Protein 3KRS (pdb70)

InterPro domains:
  IPR000652 Triosephosphate isomerase [PF00121] (6-248)
  IPR000652 Triosephosphate isomerase [PS51440] (4-248)
  IPR000652 Triosephosphate isomerase [PTHR21139] (2-248)
  IPR000652 Triosephosphate isomerase [TIGR00419] (6-240)
  IPR000652 Triosephosphate isomerase [cd00311] (6-247)
  IPR013785 Aldolase-type TIM barrel [G3DSA:3.20.20.70] (2-250)
  IPR020861 Triosephosphate isomerase, active site [PS00171] (165-175)
  IPR022896 Triosephosphate isomerase, bacterial/eukaryotic [MF_00147_B] (3-248)
  IPR035990 Triosephosphate isomerase superfamily [SSF51351] (2-247)

Organism: Cryptosporidium parvum (strain Iowa II) (NCBI:txid353152)

B-factor: mean 14.84, std 7.87, range [3.85, 50.31]

Solvent-accessible surface area: 19808 Å² total; per-residue (Å²): 167,62,107,66,0,0,0,0,2,1,36,0,36,11,51,83,74,59,1,110,88,8,0,68,36,2,32,139,24,151,77,28,92,6,29,3,0,0,0,1,2,24,2,0,0,14,30,0,60,129,39,8,32,150,111,56,69,55,18,14,97,10,0,6,6,25,1,2,46,48,18,50,20,47,39,0,28,19,17,0,0,87,1,0,99,46,7,106,2,54,0,0,0,1,1,8,16,19,18,43,79,124,56,62,12,65,14,100,58,0,10,67,9,0,80,50,0,36,145,37,47,1,30,0,0,0,0,2,4,0,35,46,75,58,52,125,92,63,96,22,69,84,13,0,51,107,14,0,59,48,0,5,111,113,10,105,88,16,96,48,2,0,0,0,1,5,1,55,5,17,83,88,57,78,56,122,21,71,33,50,61,2,41,115,5,0,24,35,0,24,108,30,0,45,177,63,51,60,91,130,39,5,56,96,4,24,0,0,7,10,6,75,7,49,49,143,44,0,70,110,4,6,153,23,79,23,0,1,0,0,8,0,19,55,8,0,54,91,70,58,0,32,108,0,3,105,9,4,115,168,62,107,66,0,0,0,0,2,1,37,0,36,10,50,83,141,57,1,32,91,9,0,82,34,2,66,130,23,149,80,28,92,8,28,2,1,0,0,0,3,26,1,1,0,23,25,0,62,122,42,8,34,155,99,57,66,58,18,12,98,10,0,5,7,25,1,2,46,48,18,50,20,47,39,0,28,20,17,0,0,90,1,0,101,46,6,107,2,50,0,0,0,1,1,8,16,18,19,42,78,126,57,62,11,66,16,100,59,0,12,66,10,0,79,48,0,35,143,37,38,0,30,0,0,0,0,2,4,0,36,46,75,58,53,128,94,65,102,22,68,83,11,0,50,103,13,0,60,49,0,5,114,114,10,104,88,16,96,47,3,0,0,0,1,5,1,54,5,16,81,88,59,77,58,118,20,70,33,49,61,1,42,116,5,0,24,38,0,23,110,31,0,45,179,61,52,57,91,129,37,5,54,95,5,24,0,0,7,10,5,77,7,53,52,141,45,1,81,111,5,10,170,24,80,22,0,1,0,0,8,0,18,49,10,0,57,112,70,58,0,33,133,0,2,59,12,3,117

Secondary structure (DSSP, 8-state):
-PPPEEEEE--B---HHHHHHHHHHHTT----SSEEEEE--GGGHHHHHHHH-SSS-S-EEE-BS---SS-SBS-TT---HHHHHHTT--EEEES-HHHHHHS---HHHHHHHHHHHHHTT-EEEEEE---HHHHHTT-HHHHHHHHHHHHTTT----TTEEEEE--GGGSSSS----HHHHHHHHHHHHHHHHHHS-HHHHHH--EEE-S---TTTHHHHHHSTT--EEEESGGGGSTTHHHHHHHT-/-PPPEEEEE--B---HHHHHHHHHHHTT----SSEEEEE--TTTHHHHHHHHTTSS-S-EEE-BS---SS-SBS-TT---HHHHHHTT--EEEES-HHHHHHS---HHHHHHHHHHHHHTT-EEEEEE---HHHHHTT-HHHHHHHHHHHHTTT----TTEEEEE--GGGSSSS----HHHHHHHHHHHHHHHHHHS-HHHHHH--EEE-S---TTTHHHHHHSTT--EEEESGGGGSTTHHHHHHHT-

Foldseek 3Di:
DEAFEAEEEADPDDDLVLLLVQLVLVQPQADFSHAYEYEDEPVCQLSNCVSNPPSGNPRYAYAHAFADLDADDDDPPGHHLVNCVVVVHAEYEADPPCCVPPVVCDLQNLLSRVVRSVVSRHQYAYEFEDALVCVVVPNGLVRLLVSCCSNCPVPQDCLSYAYEYEHNNDPPPPHHDDLVNQLVSLVSNLVSVCVVHNNVRSVHHAYAYEYADALVCLLVNCPRPRHRYYHHYPNSSDSRSSSNSVSND/DEAFEAEEEADADDDLVLLLVQLVLVLPQQDFSHAYEYAYEPVCLLSNDVSNPDDGNPRYAYEHAFADLDADDDDPPGHHLVNCVVVVHAEYEADPVCCVVPVVCDLQNLLSRVVRSVVSRHQYAYEAEDALVCVVVPNGLVRLLVSCCSNCPVPQDCPSYAYEYEHNNDPPPPHHDDLVNQLVSLVSNLVSVCVVHNNVRSVHHAYAYEYADALVCLLVNCPRPRHRYYHHYPNSSDSRSSSNSVSND

Structure (mmCIF, N/CA/C/O backbone):
data_3KRS
#
_entry.id   3KRS
#
_cell.length_a   53.560
_cell.length_b   71.930
_cell.length_c   75.830
_cell.angle_alpha   90.00
_cell.angle_beta   106.47
_cell.angle_gamma   90.00
#
_symmetry.space_group_name_H-M   'P 1 21 1'
#
loop_
_entity.id
_entity.type
_entity.pdbx_description
1 polymer 'Triosephosphate isomerase'
2 non-polymer 'SODIUM ION'
3 non-polymer 'UNKNOWN ATOM OR ION'
4 water water
#
loop_
_atom_site.group_PDB
_atom_site.id
_atom_site.type_symbol
_atom_site.label_atom_id
_atom_site.label_alt_id
_atom_site.label_comp_id
_atom_site.label_asym_id
_atom_site.label_entity_id
_atom_site.label_seq_id
_atom_site.pdbx_PDB_ins_code
_atom_site.Cartn_x
_atom_site.Cartn_y
_atom_site.Cartn_z
_atom_site.occupancy
_atom_site.B_iso_or_equiv
_atom_site.auth_seq_id
_atom_site.auth_comp_id
_atom_site.auth_asym_id
_atom_site.auth_atom_id
_atom_site.pdbx_PDB_model_num
ATOM 1 N N . SER A 1 23 ? 38.477 13.349 19.839 1.00 23.12 2 SER A N 1
ATOM 2 C CA . SER A 1 23 ? 39.073 14.653 20.290 1.00 22.06 2 SER A CA 1
ATOM 3 C C . SER A 1 23 ? 38.483 15.009 21.641 1.00 20.05 2 SER A C 1
ATOM 4 O O . SER A 1 23 ? 37.355 14.606 21.958 1.00 21.13 2 SER A O 1
ATOM 7 N N . ARG A 1 24 ? 39.226 15.776 22.436 1.00 16.59 3 ARG A N 1
ATOM 8 C CA . ARG A 1 24 ? 38.797 16.068 23.808 1.00 13.59 3 ARG A CA 1
ATOM 9 C C . ARG A 1 24 ? 37.580 16.996 23.801 1.00 13.27 3 ARG A C 1
ATOM 10 O O . ARG A 1 24 ? 37.493 17.940 23.002 1.00 13.90 3 ARG A O 1
ATOM 18 N N . LYS A 1 25 ? 36.628 16.719 24.679 1.00 11.27 4 LYS A N 1
ATOM 19 C CA . LYS A 1 25 ? 35.501 17.621 24.837 1.00 10.94 4 LYS A CA 1
ATOM 20 C C . LYS A 1 25 ? 36.006 18.817 25.606 1.00 9.40 4 LYS A C 1
ATOM 21 O O . LYS A 1 25 ? 36.584 18.687 26.680 1.00 9.67 4 LYS A O 1
ATOM 27 N N . TYR A 1 26 ? 35.747 20.001 25.101 1.00 8.83 5 TYR A N 1
ATOM 28 C CA . TYR A 1 26 ? 36.130 21.199 25.827 1.00 9.16 5 TYR A CA 1
ATOM 29 C C . TYR A 1 26 ? 35.335 21.424 27.134 1.00 9.11 5 TYR A C 1
ATOM 30 O O . TYR A 1 26 ? 34.220 20.893 27.327 1.00 8.58 5 TYR A O 1
ATOM 39 N N . PHE A 1 27 ? 35.916 22.216 28.028 1.00 7.52 6 PHE A N 1
ATOM 40 C CA . PHE A 1 27 ? 35.368 22.438 29.364 1.00 8.17 6 PHE A CA 1
ATOM 41 C C . PHE A 1 27 ? 35.459 23.936 29.660 1.00 8.22 6 PHE A C 1
ATOM 42 O O . PHE A 1 27 ? 36.544 24.487 29.630 1.00 8.67 6 PHE A O 1
ATOM 50 N N . VAL A 1 28 ? 34.323 24.577 29.919 1.00 8.00 7 VAL A N 1
ATOM 51 C CA . VAL A 1 28 ? 34.289 25.992 30.250 1.00 7.68 7 VAL A CA 1
ATOM 52 C C . VAL A 1 28 ? 33.658 26.125 31.639 1.00 8.26 7 VAL A C 1
ATOM 53 O O . VAL A 1 28 ? 32.487 25.779 31.837 1.00 9.52 7 VAL A O 1
ATOM 57 N N . GLY A 1 29 ? 34.480 26.566 32.596 1.00 8.68 8 GLY A N 1
ATOM 58 C CA . GLY A 1 29 ? 34.059 26.796 33.979 1.00 8.36 8 GLY A CA 1
ATOM 59 C C . GLY A 1 29 ? 34.063 28.274 34.337 1.00 8.82 8 GLY A C 1
ATOM 60 O O . GLY A 1 29 ? 34.908 29.048 33.873 1.00 9.31 8 GLY A O 1
ATOM 61 N N . GLY A 1 30 ? 33.090 28.672 35.155 1.00 9.48 9 GLY A N 1
ATOM 62 C CA . GLY A 1 30 ? 32.951 30.038 35.634 1.00 9.01 9 GLY A CA 1
ATOM 63 C C . GLY A 1 30 ? 33.036 30.062 37.144 1.00 8.95 9 GLY A C 1
ATOM 64 O O . GLY A 1 30 ? 32.086 29.695 37.816 1.00 9.47 9 GLY A O 1
ATOM 65 N N . ASN A 1 31 ? 34.209 30.406 37.667 1.00 8.13 10 ASN A N 1
ATOM 66 C CA . ASN A 1 31 ? 34.422 30.535 39.118 1.00 7.90 10 ASN A CA 1
ATOM 67 C C . ASN A 1 31 ? 33.945 31.890 39.631 1.00 7.99 10 ASN A C 1
ATOM 68 O O . ASN A 1 31 ? 34.579 32.925 39.366 1.00 8.84 10 ASN A O 1
ATOM 73 N N . PHE A 1 32 ? 32.821 31.900 40.356 1.00 7.16 11 PHE A N 1
ATOM 74 C CA . PHE A 1 32 ? 32.274 33.132 40.909 1.00 7.73 11 PHE A CA 1
ATOM 75 C C . PHE A 1 32 ? 33.115 33.699 42.033 1.00 8.22 11 PHE A C 1
ATOM 76 O O . PHE A 1 32 ? 32.952 34.862 42.393 1.00 8.62 11 PHE A O 1
ATOM 84 N N . LYS A 1 33 ? 33.994 32.884 42.606 1.00 7.81 12 LYS A N 1
ATOM 85 C CA . LYS A 1 33 ? 34.775 33.230 43.809 1.00 8.47 12 LYS A CA 1
ATOM 86 C C . LYS A 1 33 ? 33.845 33.706 44.926 1.00 8.27 12 LYS A C 1
ATOM 87 O O . LYS A 1 33 ? 32.695 33.234 45.027 1.00 9.15 12 LYS A O 1
ATOM 93 N N . CYS A 1 34 ? 34.301 34.647 45.758 1.00 7.68 13 CYS A N 1
ATOM 94 C CA . CYS A 1 34 ? 33.487 35.127 46.854 1.00 8.78 13 CYS A CA 1
ATOM 95 C C . CYS A 1 34 ? 32.712 36.366 46.405 1.00 8.75 13 CYS A C 1
ATOM 96 O O . CYS A 1 34 ? 33.007 37.497 46.788 1.00 8.17 13 CYS A O 1
ATOM 99 N N . ASN A 1 35 ? 31.716 36.127 45.557 1.00 9.14 14 ASN A N 1
ATOM 100 C CA . ASN A 1 35 ? 30.869 37.175 44.999 1.00 9.37 14 ASN A CA 1
ATOM 101 C C . ASN A 1 35 ? 29.473 36.646 44.788 1.00 9.41 14 ASN A C 1
ATOM 102 O O . ASN A 1 35 ? 29.288 35.422 44.564 1.00 9.63 14 ASN A O 1
ATOM 107 N N . GLY A 1 36 ? 28.515 37.562 44.831 1.00 8.72 15 GLY A N 1
ATOM 108 C CA . GLY A 1 36 ? 27.126 37.255 44.523 1.00 9.71 15 GLY A CA 1
ATOM 109 C C . GLY A 1 36 ? 26.195 37.677 45.633 1.00 9.53 15 GLY A C 1
ATOM 110 O O . GLY A 1 36 ? 26.528 37.595 46.809 1.00 10.54 15 GLY A O 1
ATOM 111 N N . THR A 1 37 ? 25.009 38.147 45.241 1.00 10.25 16 THR A N 1
ATOM 112 C CA . THR A 1 37 ? 23.865 38.301 46.122 1.00 10.26 16 THR A CA 1
ATOM 113 C C . THR A 1 37 ? 22.685 37.553 45.513 1.00 11.41 16 THR A C 1
ATOM 114 O O . THR A 1 37 ? 22.721 37.180 44.355 1.00 10.77 16 THR A O 1
ATOM 118 N N . LYS A 1 38 ? 21.621 37.380 46.283 1.00 11.83 17 LYS A N 1
ATOM 119 C CA . LYS A 1 38 ? 20.431 36.736 45.769 1.00 12.94 17 LYS A CA 1
ATOM 120 C C . LYS A 1 38 ? 19.928 37.452 44.515 1.00 13.78 17 LYS A C 1
ATOM 121 O O . LYS A 1 38 ? 19.628 36.790 43.498 1.00 14.72 17 LYS A O 1
ATOM 127 N N . GLU A 1 39 ? 19.880 38.782 44.581 1.00 13.25 18 GLU A N 1
ATOM 128 C CA . GLU A 1 39 ? 19.402 39.597 43.465 1.00 14.28 18 GLU A CA 1
ATOM 129 C C . GLU A 1 39 ? 20.319 39.523 42.246 1.00 14.08 18 GLU A C 1
ATOM 130 O O . GLU A 1 39 ? 19.839 39.371 41.107 1.00 14.91 18 GLU A O 1
ATOM 132 N N . SER A 1 40 ? 21.630 39.661 42.448 1.00 14.02 19 SER A N 1
ATOM 133 C CA . SER A 1 40 ? 22.536 39.653 41.298 1.00 13.04 19 SER A CA 1
ATOM 134 C C . SER A 1 40 ? 22.589 38.279 40.644 1.00 12.87 19 SER A C 1
ATOM 135 O O . SER A 1 40 ? 22.624 38.168 39.409 1.00 13.07 19 SER A O 1
ATOM 138 N N . LEU A 1 41 ? 22.578 37.234 41.455 1.00 11.69 20 LEU A N 1
ATOM 139 C CA . LEU A 1 41 ? 22.592 35.882 40.888 1.00 11.58 20 LEU A CA 1
ATOM 140 C C . LEU A 1 41 ? 21.271 35.550 40.181 1.00 11.73 20 LEU A C 1
ATOM 141 O O . LEU A 1 41 ? 21.267 34.890 39.139 1.00 12.07 20 LEU A O 1
ATOM 146 N N . LYS A 1 42 ? 20.148 36.032 40.696 1.00 12.76 21 LYS A N 1
ATOM 147 C CA . LYS A 1 42 ? 18.890 35.817 39.981 1.00 13.17 21 LYS A CA 1
ATOM 148 C C . LYS A 1 42 ? 18.955 36.381 38.554 1.00 12.88 21 LYS A C 1
ATOM 149 O O . LYS A 1 42 ? 18.578 35.702 37.587 1.00 12.83 21 LYS A O 1
ATOM 155 N N . THR A 1 43 ? 19.454 37.611 38.425 1.00 12.52 22 THR A N 1
ATOM 156 C CA . THR A 1 43 ? 19.577 38.263 37.138 1.00 13.76 22 THR A CA 1
ATOM 157 C C . THR A 1 43 ? 20.557 37.524 36.232 1.00 12.57 22 THR A C 1
ATOM 158 O O . THR A 1 43 ? 20.286 37.295 35.050 1.00 13.01 22 THR A O 1
ATOM 162 N N . LEU A 1 44 ? 21.691 37.124 36.794 1.00 11.77 23 LEU A N 1
ATOM 163 C CA . LEU A 1 44 ? 22.698 36.464 36.013 1.00 11.18 23 LEU A CA 1
ATOM 164 C C . LEU A 1 44 ? 22.215 35.107 35.491 1.00 11.29 23 LEU A C 1
ATOM 165 O O . LEU A 1 44 ? 22.398 34.803 34.316 1.00 11.12 23 LEU A O 1
ATOM 170 N N . ILE A 1 45 ? 21.585 34.311 36.352 1.00 11.50 24 ILE A N 1
ATOM 171 C CA . ILE A 1 45 ? 21.148 32.968 35.960 1.00 11.58 24 ILE A CA 1
ATOM 172 C C . ILE A 1 45 ? 20.031 33.057 34.929 1.00 12.70 24 ILE A C 1
ATOM 173 O O . ILE A 1 45 ? 19.994 32.252 34.011 1.00 13.16 24 ILE A O 1
ATOM 178 N N . ASP A 1 46 ? 19.175 34.070 35.054 1.00 12.85 25 ASP A N 1
ATOM 179 C CA . ASP A 1 46 ? 18.143 34.314 34.031 1.00 14.03 25 ASP A CA 1
ATOM 180 C C . ASP A 1 46 ? 18.791 34.498 32.643 1.00 14.03 25 ASP A C 1
ATOM 181 O O . ASP A 1 46 ? 18.264 33.990 31.650 1.00 14.92 25 ASP A O 1
ATOM 186 N N . SER A 1 47 ? 19.935 35.183 32.580 1.00 13.00 26 SER A N 1
ATOM 187 C CA A SER A 1 47 ? 20.675 35.322 31.330 0.50 13.02 26 SER A CA 1
ATOM 188 C CA B SER A 1 47 ? 20.679 35.324 31.320 0.50 13.62 26 SER A CA 1
ATOM 189 C C . SER A 1 47 ? 21.263 33.981 30.881 1.00 13.56 26 SER A C 1
ATOM 190 O O . SER A 1 47 ? 21.114 33.582 29.740 1.00 14.52 26 SER A O 1
ATOM 195 N N . PHE A 1 48 ? 21.911 33.269 31.791 1.00 12.76 27 PHE A N 1
ATOM 196 C CA . PHE A 1 48 ? 22.504 31.976 31.449 1.00 12.99 27 PHE A CA 1
ATOM 197 C C . PHE A 1 48 ? 21.494 30.938 30.913 1.00 15.10 27 PHE A C 1
ATOM 198 O O . PHE A 1 48 ? 21.836 30.111 30.071 1.00 15.09 27 PHE A O 1
ATOM 206 N N . LYS A 1 49 ? 20.242 31.019 31.374 1.00 16.74 28 LYS A N 1
ATOM 207 C CA . LYS A 1 49 ? 19.160 30.145 30.895 1.00 18.61 28 LYS A CA 1
ATOM 208 C C . LYS A 1 49 ? 18.807 30.395 29.436 1.00 19.58 28 LYS A C 1
ATOM 209 O O . LYS A 1 49 ? 18.118 29.586 28.815 1.00 20.85 28 LYS A O 1
ATOM 215 N N . GLN A 1 50 ? 19.256 31.521 28.887 1.00 20.32 29 GLN A N 1
ATOM 216 C CA . GLN A 1 50 ? 19.031 31.826 27.473 1.00 21.33 29 GLN A CA 1
ATOM 217 C C . GLN A 1 50 ? 20.030 31.107 26.562 1.00 20.43 29 GLN A C 1
ATOM 218 O O . GLN A 1 50 ? 19.833 31.063 25.334 1.00 21.43 29 GLN A O 1
ATOM 224 N N . VAL A 1 51 ? 21.102 30.551 27.130 1.00 19.07 30 VAL A N 1
ATOM 225 C CA . VAL A 1 51 ? 22.089 29.860 26.301 1.00 18.51 30 VAL A CA 1
ATOM 226 C C . VAL A 1 51 ? 21.494 28.537 25.838 1.00 18.39 30 VAL A C 1
ATOM 227 O O . VAL A 1 51 ? 21.180 27.677 26.647 1.00 17.98 30 VAL A O 1
ATOM 231 N N . GLU A 1 52 ? 21.341 28.389 24.520 1.00 19.28 31 GLU A N 1
ATOM 232 C CA . GLU A 1 52 ? 20.522 27.318 23.957 1.00 20.94 31 GLU A CA 1
ATOM 233 C C . GLU A 1 52 ? 21.225 25.969 23.852 1.00 19.84 31 GLU A C 1
ATOM 234 O O . GLU A 1 52 ? 20.580 24.928 24.017 1.00 20.01 31 GLU A O 1
ATOM 240 N N . SER A 1 53 ? 22.524 25.968 23.545 1.00 18.53 32 SER A N 1
ATOM 241 C CA . SER A 1 53 ? 23.251 24.708 23.418 1.00 18.53 32 SER A CA 1
ATOM 242 C C . SER A 1 53 ? 24.749 24.951 23.508 1.00 17.90 32 SER A C 1
ATOM 243 O O . SER A 1 53 ? 25.214 26.085 23.397 1.00 17.45 32 SER A O 1
ATOM 246 N N . SER A 1 54 ? 25.477 23.864 23.740 1.00 17.34 33 SER A N 1
ATOM 247 C CA . SER A 1 54 ? 26.922 23.876 23.818 1.00 16.36 33 SER A CA 1
ATOM 248 C C . SER A 1 54 ? 27.451 22.466 23.580 1.00 15.91 33 SER A C 1
ATOM 249 O O . SER A 1 54 ? 26.929 21.487 24.108 1.00 17.12 33 SER A O 1
ATOM 252 N N . ASN A 1 55 ? 28.475 22.396 22.744 1.00 15.64 34 ASN A N 1
ATOM 253 C CA . ASN A 1 55 ? 29.298 21.201 22.536 1.00 15.98 34 ASN A CA 1
ATOM 254 C C . ASN A 1 55 ? 30.339 20.981 23.645 1.00 15.22 34 ASN A C 1
ATOM 255 O O . ASN A 1 55 ? 31.037 19.976 23.652 1.00 16.51 34 ASN A O 1
ATOM 260 N N . SER A 1 56 ? 30.439 21.937 24.560 1.00 14.17 35 SER A N 1
ATOM 261 C CA A SER A 1 56 ? 31.407 21.910 25.655 0.50 13.24 35 SER A CA 1
ATOM 262 C CA B SER A 1 56 ? 31.419 21.906 25.633 0.50 13.50 35 SER A CA 1
ATOM 263 C C . SER A 1 56 ? 30.693 21.566 26.939 1.00 13.18 35 SER A C 1
ATOM 264 O O . SER A 1 56 ? 29.489 21.790 27.065 1.00 13.98 35 SER A O 1
ATOM 269 N N . GLU A 1 57 ? 31.431 21.045 27.906 1.00 12.02 36 GLU A N 1
ATOM 270 C CA . GLU A 1 57 ? 30.926 21.035 29.267 1.00 11.11 36 GLU A CA 1
ATOM 271 C C . GLU A 1 57 ? 30.921 22.476 29.776 1.00 11.53 36 GLU A C 1
ATOM 272 O O . GLU A 1 57 ? 31.852 23.246 29.477 1.00 12.67 36 GLU A O 1
ATOM 278 N N . VAL A 1 58 ? 29.899 22.834 30.538 1.00 9.97 37 VAL A N 1
ATOM 279 C CA . VAL A 1 58 ? 29.753 24.180 31.102 1.00 9.31 37 VAL A CA 1
ATOM 280 C C . VAL A 1 58 ? 29.401 24.051 32.583 1.00 9.54 37 VAL A C 1
ATOM 281 O O . VAL A 1 58 ? 28.409 23.423 32.934 1.00 9.18 37 VAL A O 1
ATOM 285 N N . TYR A 1 59 ? 30.277 24.586 33.434 1.00 8.65 38 TYR A N 1
ATOM 286 C CA . TYR A 1 59 ? 30.045 24.634 34.870 1.00 8.61 38 TYR A CA 1
ATOM 287 C C . TYR A 1 59 ? 30.159 26.072 35.379 1.00 9.11 38 TYR A C 1
ATOM 288 O O . TYR A 1 59 ? 30.977 26.843 34.893 1.00 9.83 38 TYR A O 1
ATOM 297 N N . VAL A 1 60 ? 29.308 26.416 36.333 1.00 9.47 39 VAL A N 1
ATOM 298 C CA . VAL A 1 60 ? 29.502 27.607 37.168 1.00 9.16 39 VAL A CA 1
ATOM 299 C C . VAL A 1 60 ? 29.719 27.132 38.589 1.00 7.96 39 VAL A C 1
ATOM 300 O O . VAL A 1 60 ? 29.161 26.096 39.004 1.00 9.84 39 VAL A O 1
ATOM 304 N N . PHE A 1 61 ? 30.557 27.855 39.343 1.00 7.94 40 PHE A N 1
ATOM 305 C CA . PHE A 1 61 ? 30.977 27.476 40.685 1.00 7.81 40 PHE A CA 1
ATOM 306 C C . PHE A 1 61 ? 30.598 28.611 41.622 1.00 8.53 40 PHE A C 1
ATOM 307 O O . PHE A 1 61 ? 31.380 29.533 41.839 1.00 7.95 40 PHE A O 1
ATOM 315 N N . PRO A 1 62 ? 29.367 28.586 42.131 1.00 7.93 41 PRO A N 1
ATOM 316 C CA . PRO A 1 62 ? 28.966 29.589 43.118 1.00 8.03 41 PRO A CA 1
ATOM 317 C C . PRO A 1 62 ? 29.590 29.304 44.471 1.00 7.88 41 PRO A C 1
ATOM 318 O O . PRO A 1 62 ? 30.139 28.215 44.676 1.00 7.86 41 PRO A O 1
ATOM 322 N N . THR A 1 63 ? 29.436 30.214 45.418 1.00 8.53 42 THR A N 1
ATOM 323 C CA . THR A 1 63 ? 29.835 29.918 46.787 1.00 8.12 42 THR A CA 1
ATOM 324 C C . THR A 1 63 ? 28.948 28.829 47.356 1.00 8.51 42 THR A C 1
ATOM 325 O O . THR A 1 63 ? 27.826 28.613 46.881 1.00 8.02 42 THR A O 1
ATOM 329 N N . SER A 1 64 ? 29.442 28.137 48.377 1.00 9.65 43 SER A N 1
ATOM 330 C CA . SER A 1 64 ? 28.632 27.105 49.022 1.00 10.46 43 SER A CA 1
ATOM 331 C C . SER A 1 64 ? 27.285 27.651 49.512 1.00 9.86 43 SER A C 1
ATOM 332 O O . SER A 1 64 ? 26.296 26.947 49.465 1.00 10.02 43 SER A O 1
ATOM 335 N N . LEU A 1 65 ? 27.269 28.898 49.987 1.00 8.84 44 LEU A N 1
ATOM 336 C CA . LEU A 1 65 ? 26.040 29.551 50.478 1.00 7.90 44 LEU A CA 1
ATOM 337 C C . LEU A 1 65 ? 24.976 29.690 49.366 1.00 8.03 44 LEU A C 1
ATOM 338 O O . LEU A 1 65 ? 23.755 29.746 49.648 1.00 7.73 44 LEU A O 1
ATOM 343 N N . HIS A 1 66 ? 25.442 29.761 48.121 1.00 8.08 45 HIS A N 1
ATOM 344 C CA . HIS A 1 66 ? 24.580 30.033 46.974 1.00 8.10 45 HIS A CA 1
ATOM 345 C C . HIS A 1 66 ? 24.245 28.861 46.070 1.00 8.53 45 HIS A C 1
ATOM 346 O O . HIS A 1 66 ? 23.408 29.027 45.147 1.00 9.80 45 HIS A O 1
ATOM 353 N N . ILE A 1 67 ? 24.823 27.693 46.330 1.00 9.31 46 ILE A N 1
ATOM 354 C CA . ILE A 1 67 ? 24.613 26.540 45.442 1.00 9.22 46 ILE A CA 1
ATOM 355 C C . ILE A 1 67 ? 23.140 26.158 45.307 1.00 10.10 46 ILE A C 1
ATOM 356 O O . ILE A 1 67 ? 22.643 26.058 44.198 1.00 10.08 46 ILE A O 1
ATOM 361 N N . SER A 1 68 ? 22.425 25.987 46.413 1.00 9.88 47 SER A N 1
ATOM 362 C CA A SER A 1 68 ? 21.012 25.589 46.309 0.50 10.23 47 SER A CA 1
ATOM 363 C CA B SER A 1 68 ? 20.995 25.626 46.371 0.50 10.88 47 SER A CA 1
ATOM 364 C C . SER A 1 68 ? 20.153 26.692 45.660 1.00 10.61 47 SER A C 1
ATOM 365 O O . SER A 1 68 ? 19.244 26.378 44.869 1.00 12.24 47 SER A O 1
ATOM 370 N N . LEU A 1 69 ? 20.453 27.967 45.945 1.00 10.96 48 LEU A N 1
ATOM 371 C CA . LEU A 1 69 ? 19.725 29.102 45.334 1.00 12.28 48 LEU A CA 1
ATOM 372 C C . LEU A 1 69 ? 19.922 29.122 43.826 1.00 11.17 48 LEU A C 1
ATOM 373 O O . LEU A 1 69 ? 18.980 29.304 43.056 1.00 12.56 48 LEU A O 1
ATOM 378 N N . VAL A 1 70 ? 21.157 28.897 43.403 1.00 10.56 49 VAL A N 1
ATOM 379 C CA . VAL A 1 70 ? 21.471 28.924 41.994 1.00 10.45 49 VAL A CA 1
ATOM 380 C C . VAL A 1 70 ? 20.769 27.769 41.280 1.00 10.74 49 VAL A C 1
ATOM 381 O O . VAL A 1 70 ? 20.226 27.975 40.196 1.00 11.17 49 VAL A O 1
ATOM 385 N N . LYS A 1 71 ? 20.720 26.589 41.894 1.00 11.07 50 LYS A N 1
ATOM 386 C CA . LYS A 1 71 ? 19.939 25.460 41.356 1.00 13.09 50 LYS A CA 1
ATOM 387 C C . LYS A 1 71 ? 18.452 25.818 41.238 1.00 13.22 50 LYS A C 1
ATOM 388 O O . LYS A 1 71 ? 17.805 25.513 40.235 1.00 13.31 50 LYS A O 1
ATOM 394 N N . GLU A 1 72 ? 17.915 26.489 42.245 1.00 13.69 51 GLU A N 1
ATOM 395 C CA . GLU A 1 72 ? 16.517 26.901 42.208 1.00 14.91 51 GLU A CA 1
ATOM 396 C C . GLU A 1 72 ? 16.276 27.906 41.083 1.00 14.42 51 GLU A C 1
ATOM 397 O O . GLU A 1 72 ? 15.274 27.815 40.378 1.00 15.26 51 GLU A O 1
ATOM 403 N N . PHE A 1 73 ? 17.203 28.852 40.903 1.00 13.45 52 PHE A N 1
ATOM 404 C CA . PHE A 1 73 ? 17.060 29.858 39.847 1.00 13.74 52 PHE A CA 1
ATOM 405 C C . PHE A 1 73 ? 17.046 29.202 38.453 1.00 14.48 52 PHE A C 1
ATOM 406 O O . PHE A 1 73 ? 16.244 29.571 37.575 1.00 14.45 52 PHE A O 1
ATOM 414 N N . PHE A 1 74 ? 17.929 28.237 38.233 1.00 13.68 53 PHE A N 1
ATOM 415 C CA . PHE A 1 74 ? 17.929 27.475 36.981 1.00 13.74 53 PHE A CA 1
ATOM 416 C C . PHE A 1 74 ? 16.609 26.727 36.826 1.00 14.84 53 PHE A C 1
ATOM 417 O O . PHE A 1 74 ? 16.008 26.719 35.744 1.00 14.73 53 PHE A O 1
ATOM 425 N N . GLY A 1 75 ? 16.159 26.110 37.911 1.00 15.54 54 GLY A N 1
ATOM 426 C CA . GLY A 1 75 ? 14.914 25.340 37.886 1.00 16.80 54 GLY A CA 1
ATOM 427 C C . GLY A 1 75 ? 14.996 24.225 36.867 1.00 18.15 54 GLY A C 1
ATOM 428 O O . GLY A 1 75 ? 16.064 23.613 36.679 1.00 17.40 54 GLY A O 1
ATOM 429 N N . ASN A 1 76 ? 13.862 23.949 36.212 1.00 20.23 55 ASN A N 1
ATOM 430 C CA . ASN A 1 76 ? 13.827 22.981 35.098 1.00 22.26 55 ASN A CA 1
ATOM 431 C C . ASN A 1 76 ? 13.570 23.586 33.733 1.00 22.52 55 ASN A C 1
ATOM 432 O O . ASN A 1 76 ? 13.630 22.881 32.723 1.00 23.25 55 ASN A O 1
ATOM 437 N N . ASP A 1 77 ? 13.348 24.901 33.678 1.00 23.66 56 ASP A N 1
ATOM 438 C CA . ASP A 1 77 ? 12.993 25.545 32.405 1.00 24.25 56 ASP A CA 1
ATOM 439 C C . ASP A 1 77 ? 14.241 26.079 31.716 1.00 24.20 56 ASP A C 1
ATOM 440 O O . ASP A 1 77 ? 14.343 27.278 31.392 1.00 24.61 56 ASP A O 1
ATOM 445 N N . HIS A 1 78 ? 15.183 25.163 31.487 1.00 23.64 57 HIS A N 1
ATOM 446 C CA . HIS A 1 78 ? 16.437 25.486 30.830 1.00 22.78 57 HIS A CA 1
ATOM 447 C C . HIS A 1 78 ? 16.987 24.320 29.991 1.00 22.27 57 HIS A C 1
ATOM 448 O O . HIS A 1 78 ? 16.609 23.165 30.196 1.00 21.74 57 HIS A O 1
ATOM 455 N N . PRO A 1 79 ? 17.895 24.631 29.045 1.00 21.47 58 PRO A N 1
ATOM 456 C CA . PRO A 1 79 ? 18.421 23.677 28.057 1.00 21.61 58 PRO A CA 1
ATOM 457 C C . PRO A 1 79 ? 19.349 22.564 28.548 1.00 20.98 58 PRO A C 1
ATOM 458 O O . PRO A 1 79 ? 19.704 21.679 27.760 1.00 21.28 58 PRO A O 1
ATOM 462 N N . GLY A 1 80 ? 19.771 22.597 29.808 1.00 19.47 59 GLY A N 1
ATOM 463 C CA . GLY A 1 80 ? 20.701 21.600 30.325 1.00 18.86 59 GLY A CA 1
ATOM 464 C C . GLY A 1 80 ? 22.135 21.823 29.856 1.00 17.57 59 GLY A C 1
ATOM 465 O O . GLY A 1 80 ? 22.932 20.876 29.787 1.00 19.45 59 GLY A O 1
ATOM 466 N N . VAL A 1 81 ? 22.464 23.068 29.535 1.00 14.78 60 VAL A N 1
ATOM 467 C CA . VAL A 1 81 ? 23.826 23.432 29.132 1.00 13.46 60 VAL A CA 1
ATOM 468 C C . VAL A 1 81 ? 24.709 23.589 30.383 1.00 11.56 60 VAL A C 1
ATOM 469 O O . VAL A 1 81 ? 25.828 23.089 30.432 1.00 10.44 60 VAL A O 1
ATOM 473 N N . PHE A 1 82 ? 24.181 24.273 31.385 1.00 11.20 61 PHE A N 1
ATOM 474 C CA . PHE A 1 82 ? 24.919 24.575 32.620 1.00 10.98 61 PHE A CA 1
ATOM 475 C C . PHE A 1 82 ? 24.777 23.498 33.702 1.00 10.46 61 PHE A C 1
ATOM 476 O O . PHE A 1 82 ? 23.666 23.013 33.966 1.00 10.96 61 PHE A O 1
ATOM 484 N N . LYS A 1 83 ? 25.907 23.132 34.325 1.00 9.65 62 LYS A N 1
ATOM 485 C CA . LYS A 1 83 ? 25.944 22.401 35.584 1.00 10.04 62 LYS A CA 1
ATOM 486 C C . LYS A 1 83 ? 26.625 23.267 36.687 1.00 9.37 62 LYS A C 1
ATOM 487 O O . LYS A 1 83 ? 27.284 24.304 36.410 1.00 8.26 62 LYS A O 1
ATOM 493 N N . ILE A 1 84 ? 26.424 22.829 37.939 1.00 9.79 63 ILE A N 1
ATOM 494 C CA A ILE A 1 84 ? 26.896 23.538 39.121 0.50 10.44 63 ILE A CA 1
ATOM 495 C CA B ILE A 1 84 ? 26.888 23.542 39.120 0.50 10.15 63 ILE A CA 1
ATOM 496 C C . ILE A 1 84 ? 28.013 22.756 39.782 1.00 10.11 63 ILE A C 1
ATOM 497 O O . ILE A 1 84 ? 27.911 21.531 39.989 1.00 11.32 63 ILE A O 1
ATOM 506 N N . GLY A 1 85 ? 29.075 23.468 40.143 1.00 9.40 64 GLY A N 1
ATOM 507 C CA . GLY A 1 85 ? 30.206 22.877 40.844 1.00 9.36 64 GLY A CA 1
ATOM 508 C C . GLY A 1 85 ? 30.518 23.645 42.107 1.00 9.39 64 GLY A C 1
ATOM 509 O O . GLY A 1 85 ? 30.053 24.767 42.287 1.00 9.93 64 GLY A O 1
ATOM 510 N N . SER A 1 86 ? 31.342 23.050 42.956 1.00 8.84 65 SER A N 1
ATOM 511 C CA A SER A 1 86 ? 31.796 23.649 44.197 0.50 8.31 65 SER A CA 1
ATOM 512 C CA B SER A 1 86 ? 31.770 23.730 44.184 0.50 9.09 65 SER A CA 1
ATOM 513 C C . SER A 1 86 ? 33.168 24.290 44.019 1.00 8.62 65 SER A C 1
ATOM 514 O O . SER A 1 86 ? 33.968 23.826 43.197 1.00 8.09 65 SER A O 1
ATOM 519 N N . GLN A 1 87 ? 33.456 25.317 44.803 1.00 8.42 66 GLN A N 1
ATOM 520 C CA . GLN A 1 87 ? 34.771 25.966 44.768 1.00 8.03 66 GLN A CA 1
ATOM 521 C C . GLN A 1 87 ? 35.827 25.271 45.608 1.00 8.62 66 GLN A C 1
ATOM 522 O O . GLN A 1 87 ? 37.006 25.621 45.530 1.00 8.85 66 GLN A O 1
ATOM 528 N N . ASN A 1 88 ? 35.409 24.302 46.422 1.00 8.09 67 ASN A N 1
ATOM 529 C CA . ASN A 1 88 ? 36.283 23.611 47.366 1.00 8.47 67 ASN A CA 1
ATOM 530 C C . ASN A 1 88 ? 35.516 22.416 47.931 1.00 8.41 67 ASN A C 1
ATOM 531 O O . ASN A 1 88 ? 34.278 22.390 47.934 1.00 9.17 67 ASN A O 1
ATOM 536 N N . ILE A 1 89 ? 36.257 21.442 48.409 1.00 8.28 68 ILE A N 1
ATOM 537 C CA . ILE A 1 89 ? 35.726 20.322 49.153 1.00 8.93 68 ILE A CA 1
ATOM 538 C C . ILE A 1 89 ? 36.588 20.073 50.363 1.00 9.30 68 ILE A C 1
ATOM 539 O O . ILE A 1 89 ? 37.800 20.361 50.370 1.00 9.69 68 ILE A O 1
ATOM 544 N N . SER A 1 90 ? 35.948 19.553 51.407 1.00 9.09 69 SER A N 1
ATOM 545 C CA A SER A 1 90 ? 36.670 19.142 52.594 0.50 8.53 69 SER A CA 1
ATOM 546 C CA B SER A 1 90 ? 36.680 19.158 52.593 0.50 10.07 69 SER A CA 1
ATOM 547 C C . SER A 1 90 ? 37.639 17.989 52.309 1.00 9.83 69 SER A C 1
ATOM 548 O O . SER A 1 90 ? 37.388 17.138 51.440 1.00 10.89 69 SER A O 1
ATOM 553 N N . CYS A 1 91 ? 38.717 17.953 53.081 1.00 10.47 70 CYS A N 1
ATOM 554 C CA . CYS A 1 91 ? 39.644 16.806 53.117 1.00 12.15 70 CYS A CA 1
ATOM 555 C C . CYS A 1 91 ? 39.005 15.536 53.699 1.00 12.41 70 CYS A C 1
ATOM 556 O O . CYS A 1 91 ? 39.475 14.409 53.462 1.00 13.26 70 CYS A O 1
ATOM 559 N N . THR A 1 92 ? 37.961 15.711 54.509 1.00 11.89 71 THR A N 1
ATOM 560 C CA . THR A 1 92 ? 37.367 14.617 55.252 1.00 10.89 71 THR A CA 1
ATOM 561 C C . THR A 1 92 ? 35.893 14.457 54.881 1.00 11.32 71 THR A C 1
ATOM 562 O O . THR A 1 92 ? 35.326 15.326 54.203 1.00 11.24 71 THR A O 1
ATOM 566 N N . GLY A 1 93 ? 35.285 13.336 55.278 1.00 10.79 72 GLY A N 1
ATOM 567 C CA . GLY A 1 93 ? 33.838 13.194 55.183 1.00 10.51 72 GLY A CA 1
ATOM 568 C C . GLY A 1 93 ? 33.110 13.911 56.304 1.00 9.91 72 GLY A C 1
ATOM 569 O O . GLY A 1 93 ? 33.645 14.839 56.928 1.00 10.96 72 GLY A O 1
ATOM 570 N N . ASN A 1 94 ? 31.868 13.532 56.525 1.00 8.87 73 ASN A N 1
ATOM 571 C CA . ASN A 1 94 ? 31.064 14.205 57.521 1.00 8.89 73 ASN A CA 1
ATOM 572 C C . ASN A 1 94 ? 31.598 13.969 58.929 1.00 8.60 73 ASN A C 1
ATOM 573 O O . ASN A 1 94 ? 32.165 12.907 59.212 1.00 9.25 73 ASN A O 1
ATOM 578 N N . GLY A 1 95 ? 31.314 14.912 59.825 1.00 8.69 74 GLY A N 1
ATOM 579 C CA . GLY A 1 95 ? 31.749 14.802 61.189 1.00 9.65 74 GLY A CA 1
ATOM 580 C C . GLY A 1 95 ? 32.107 16.144 61.767 1.00 9.59 74 GLY A C 1
ATOM 581 O O . GLY A 1 95 ? 31.546 17.187 61.366 1.00 9.89 74 GLY A O 1
ATOM 582 N N . ALA A 1 96 ? 33.018 16.087 62.738 1.00 8.59 75 ALA A N 1
ATOM 583 C CA . ALA A 1 96 ? 33.329 17.263 63.559 1.00 8.77 75 ALA A CA 1
ATOM 584 C C . ALA A 1 96 ? 34.379 18.133 62.878 1.00 8.48 75 ALA A C 1
ATOM 585 O O . ALA A 1 96 ? 35.546 18.226 63.327 1.00 8.39 75 ALA A O 1
ATOM 587 N N . PHE A 1 97 ? 33.922 18.782 61.804 1.00 8.98 76 PHE A N 1
ATOM 588 C CA . PHE A 1 97 ? 34.760 19.617 60.947 1.00 8.98 76 PHE A CA 1
ATOM 589 C C . PHE A 1 97 ? 34.064 20.954 60.722 1.00 8.16 76 PHE A C 1
ATOM 590 O O . PHE A 1 97 ? 33.596 21.254 59.637 1.00 8.42 76 PHE A O 1
ATOM 598 N N . THR A 1 98 ? 33.983 21.752 61.785 1.00 7.28 77 THR A N 1
ATOM 599 C CA . THR A 1 98 ? 33.219 23.000 61.764 1.00 8.03 77 THR A CA 1
ATOM 600 C C . THR A 1 98 ? 33.716 23.867 60.607 1.00 7.89 77 THR A C 1
ATOM 601 O O . THR A 1 98 ? 34.921 24.065 60.439 1.00 9.13 77 THR A O 1
ATOM 605 N N . GLY A 1 99 ? 32.773 24.386 59.827 1.00 7.11 78 GLY A N 1
ATOM 606 C CA . GLY A 1 99 ? 33.047 25.235 58.702 1.00 7.70 78 GLY A CA 1
ATOM 607 C C . GLY A 1 99 ? 33.286 24.556 57.363 1.00 7.55 78 GLY A C 1
ATOM 608 O O . GLY A 1 99 ? 33.377 25.242 56.341 1.00 9.27 78 GLY A O 1
ATOM 609 N N . GLU A 1 100 ? 33.338 23.223 57.335 1.00 7.18 79 GLU A N 1
ATOM 610 C CA . GLU A 1 100 ? 33.672 22.482 56.139 1.00 8.58 79 GLU A CA 1
ATOM 611 C C . GLU A 1 100 ? 32.426 21.873 55.503 1.00 8.45 79 GLU A C 1
ATOM 612 O O . GLU A 1 100 ? 31.406 21.668 56.184 1.00 10.15 79 GLU A O 1
ATOM 618 N N . VAL A 1 101 ? 32.523 21.606 54.207 1.00 8.87 80 VAL A N 1
ATOM 619 C CA . VAL A 1 101 ? 31.466 20.942 53.414 1.00 9.25 80 VAL A CA 1
ATOM 620 C C . VAL A 1 101 ? 32.093 19.757 52.684 1.00 9.52 80 VAL A C 1
ATOM 621 O O . VAL A 1 101 ? 33.108 19.916 51.978 1.00 9.45 80 VAL A O 1
ATOM 625 N N . SER A 1 102 ? 31.483 18.593 52.839 1.00 9.60 81 SER A N 1
ATOM 626 C CA . SER A 1 102 ? 32.027 17.330 52.345 1.00 9.45 81 SER A CA 1
ATOM 627 C C . SER A 1 102 ? 31.528 16.939 50.945 1.00 10.83 81 SER A C 1
ATOM 628 O O . SER A 1 102 ? 30.475 17.397 50.471 1.00 10.18 81 SER A O 1
ATOM 631 N N . CYS A 1 103 ? 32.289 16.058 50.294 1.00 10.89 82 CYS A N 1
ATOM 632 C CA . CYS A 1 103 ? 31.844 15.454 49.042 1.00 11.03 82 CYS A CA 1
ATOM 633 C C . CYS A 1 103 ? 30.470 14.817 49.192 1.00 10.94 82 CYS A C 1
ATOM 634 O O . CYS A 1 103 ? 29.638 14.934 48.307 1.00 10.12 82 CYS A O 1
ATOM 637 N N . GLU A 1 104 ? 30.217 14.123 50.303 1.00 11.52 83 GLU A N 1
ATOM 638 C CA A GLU A 1 104 ? 28.935 13.420 50.438 0.50 11.62 83 GLU A CA 1
ATOM 639 C CA B GLU A 1 104 ? 28.984 13.416 50.504 0.50 12.15 83 GLU A CA 1
ATOM 640 C C . GLU A 1 104 ? 27.797 14.414 50.487 1.00 11.67 83 GLU A C 1
ATOM 641 O O . GLU A 1 104 ? 26.709 14.153 49.920 1.00 12.03 83 GLU A O 1
ATOM 652 N N . MET A 1 105 ? 28.024 15.573 51.102 1.00 11.34 84 MET A N 1
ATOM 653 C CA A MET A 1 105 ? 27.022 16.603 51.210 0.50 11.90 84 MET A CA 1
ATOM 654 C CA B MET A 1 105 ? 26.983 16.591 51.182 0.50 12.27 84 MET A CA 1
ATOM 655 C C . MET A 1 105 ? 26.721 17.184 49.825 1.00 12.01 84 MET A C 1
ATOM 656 O O . MET A 1 105 ? 25.573 17.447 49.476 1.00 12.51 84 MET A O 1
ATOM 665 N N . LEU A 1 106 ? 27.782 17.411 49.066 1.00 11.77 85 LEU A N 1
ATOM 666 C CA . LEU A 1 106 ? 27.637 17.888 47.698 1.00 11.71 85 LEU A CA 1
ATOM 667 C C . LEU A 1 106 ? 26.848 16.913 46.835 1.00 12.15 85 LEU A C 1
ATOM 668 O O . LEU A 1 106 ? 25.959 17.339 46.085 1.00 12.21 85 LEU A O 1
ATOM 673 N N . LYS A 1 107 ? 27.154 15.619 46.925 1.00 11.47 86 LYS A N 1
ATOM 674 C CA A LYS A 1 107 ? 26.420 14.623 46.153 0.50 12.05 86 LYS A CA 1
ATOM 675 C CA B LYS A 1 107 ? 26.421 14.595 46.174 0.50 12.15 86 LYS A CA 1
ATOM 676 C C . LYS A 1 107 ? 24.932 14.596 46.537 1.00 12.06 86 LYS A C 1
ATOM 677 O O . LYS A 1 107 ? 24.073 14.424 45.682 1.00 11.87 86 LYS A O 1
ATOM 688 N N . ASP A 1 108 ? 24.628 14.746 47.815 1.00 11.67 87 ASP A N 1
ATOM 689 C CA . ASP A 1 108 ? 23.238 14.861 48.253 1.00 11.61 87 ASP A CA 1
ATOM 690 C C . ASP A 1 108 ? 22.487 16.040 47.613 1.00 12.78 87 ASP A C 1
ATOM 691 O O . ASP A 1 108 ? 21.270 15.972 47.393 1.00 13.13 87 ASP A O 1
ATOM 696 N N . MET A 1 109 ? 23.239 17.086 47.292 1.00 13.57 88 MET A N 1
ATOM 697 C CA A MET A 1 109 ? 22.774 18.312 46.656 0.50 14.22 88 MET A CA 1
ATOM 698 C CA B MET A 1 109 ? 22.678 18.254 46.630 0.50 14.54 88 MET A CA 1
ATOM 699 C C . MET A 1 109 ? 22.824 18.163 45.117 1.00 14.23 88 MET A C 1
ATOM 700 O O . MET A 1 109 ? 22.571 19.123 44.397 1.00 15.96 88 MET A O 1
ATOM 709 N N . ASP A 1 110 ? 23.208 16.999 44.610 1.00 13.40 89 ASP A N 1
ATOM 710 C CA . ASP A 1 110 ? 23.352 16.787 43.159 1.00 14.46 89 ASP A CA 1
ATOM 711 C C . ASP A 1 110 ? 24.403 17.692 42.528 1.00 13.72 89 ASP A C 1
ATOM 712 O O . ASP A 1 110 ? 24.224 18.198 41.407 1.00 15.23 89 ASP A O 1
ATOM 717 N N . VAL A 1 111 ? 25.496 17.881 43.246 1.00 11.55 90 VAL A N 1
ATOM 718 C CA . VAL A 1 111 ? 26.663 18.586 42.705 1.00 11.58 90 VAL A CA 1
ATOM 719 C C . VAL A 1 111 ? 27.734 17.532 42.454 1.00 11.77 90 VAL A C 1
ATOM 720 O O . VAL A 1 111 ? 28.072 16.746 43.349 1.00 13.78 90 VAL A O 1
ATOM 724 N N . ASP A 1 112 ? 28.261 17.504 41.226 1.00 11.52 91 ASP A N 1
ATOM 725 C CA . ASP A 1 112 ? 29.148 16.421 40.794 1.00 11.35 91 ASP A CA 1
ATOM 726 C C . ASP A 1 112 ? 30.557 16.867 40.404 1.00 10.83 91 ASP A C 1
ATOM 727 O O . ASP A 1 112 ? 31.287 16.113 39.737 1.00 10.36 91 ASP A O 1
ATOM 732 N N . CYS A 1 113 ? 30.938 18.072 40.819 1.00 9.41 92 CYS A N 1
ATOM 733 C CA . CYS A 1 113 ? 32.218 18.652 40.422 1.00 8.83 92 CYS A CA 1
ATOM 734 C C . CYS A 1 113 ? 32.690 19.648 41.463 1.00 8.94 92 CYS A C 1
ATOM 735 O O . CYS A 1 113 ? 31.880 20.370 42.020 1.00 10.01 92 CYS A O 1
ATOM 738 N N . SER A 1 114 ? 34.006 19.703 41.673 1.00 8.33 93 SER A N 1
ATOM 739 C CA . SER A 1 114 ? 34.616 20.727 42.515 1.00 8.03 93 SER A CA 1
ATOM 740 C C . SER A 1 114 ? 35.962 21.169 41.986 1.00 7.92 93 SER A C 1
ATOM 741 O O . SER A 1 114 ? 36.686 20.394 41.391 1.00 8.97 93 SER A O 1
ATOM 7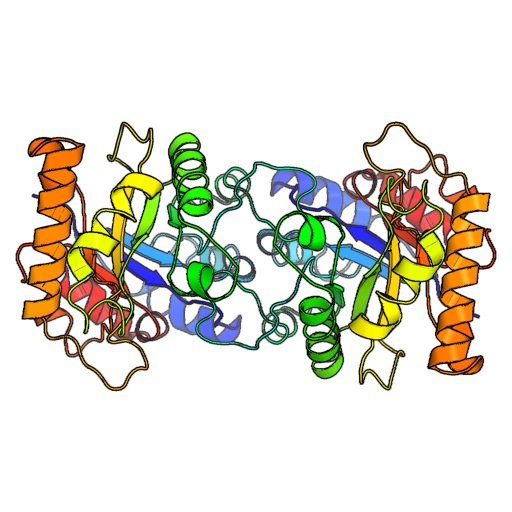44 N N . LEU A 1 115 ? 36.257 22.444 42.196 1.00 6.87 94 LEU A N 1
ATOM 745 C CA . LEU A 1 115 ? 37.650 22.918 42.197 1.00 6.35 94 LEU A CA 1
ATOM 746 C C . LEU A 1 115 ? 38.420 22.347 43.385 1.00 7.52 94 LEU A C 1
ATOM 747 O O . LEU A 1 115 ? 37.879 22.187 44.481 1.00 8.37 94 LEU A O 1
ATOM 752 N N . VAL A 1 116 ? 39.712 22.133 43.156 1.00 7.11 95 VAL A N 1
ATOM 753 C CA . VAL A 1 116 ? 40.654 21.787 44.223 1.00 7.64 95 VAL A CA 1
ATOM 754 C C . VAL A 1 116 ? 41.952 22.516 43.957 1.00 7.87 95 VAL A C 1
ATOM 755 O O . VAL A 1 116 ? 42.444 22.558 42.824 1.00 7.94 95 VAL A O 1
ATOM 759 N N . GLY A 1 117 ? 42.535 23.072 45.011 1.00 8.28 96 GLY A N 1
ATOM 760 C CA . GLY A 1 117 ? 43.836 23.729 44.933 1.00 8.25 96 GLY A CA 1
ATOM 761 C C . GLY A 1 117 ? 43.927 25.045 44.187 1.00 8.17 96 GLY A C 1
ATOM 762 O O . GLY A 1 117 ? 44.991 25.409 43.708 1.00 7.93 96 GLY A O 1
ATOM 763 N N . HIS A 1 118 ? 42.811 25.756 44.087 1.00 7.91 97 HIS A N 1
ATOM 764 C CA . HIS A 1 118 ? 42.840 27.098 43.522 1.00 8.03 97 HIS A CA 1
ATOM 765 C C . HIS A 1 118 ? 43.980 27.916 44.159 1.00 8.43 97 HIS A C 1
ATOM 766 O O . HIS A 1 118 ? 44.214 27.841 45.348 1.00 7.08 97 HIS A O 1
ATOM 773 N N . SER A 1 119 ? 44.659 28.723 43.343 1.00 8.02 98 SER A N 1
ATOM 774 C CA . SER A 1 119 ? 45.729 29.588 43.777 1.00 7.96 98 SER A CA 1
ATOM 775 C C . SER A 1 119 ? 45.415 30.394 45.052 1.00 7.37 98 SER A C 1
ATOM 776 O O . SER A 1 119 ? 46.284 30.563 45.902 1.00 8.55 98 SER A O 1
ATOM 779 N N . GLU A 1 120 ? 44.186 30.894 45.156 1.00 7.67 99 GLU A N 1
ATOM 780 C CA . GLU A 1 120 ? 43.797 31.684 46.307 1.00 8.10 99 GLU A CA 1
ATOM 781 C C . GLU A 1 120 ? 43.802 30.858 47.575 1.00 8.60 99 GLU A C 1
ATOM 782 O O . GLU A 1 120 ? 44.194 31.349 48.632 1.00 8.41 99 GLU A O 1
ATOM 788 N N . ARG A 1 121 ? 43.425 29.601 47.490 1.00 8.13 100 ARG A N 1
ATOM 789 C CA . ARG A 1 121 ? 43.477 28.727 48.684 1.00 8.56 100 ARG A CA 1
ATOM 790 C C . ARG A 1 121 ? 44.867 28.285 49.066 1.00 9.54 100 ARG A C 1
ATOM 791 O O . ARG A 1 121 ? 45.185 28.164 50.247 1.00 10.84 100 ARG A O 1
ATOM 799 N N . ARG A 1 122 ? 45.724 28.091 48.068 1.00 9.51 101 ARG A N 1
ATOM 800 C CA . ARG A 1 122 ? 47.098 27.772 48.305 1.00 9.83 101 ARG A CA 1
ATOM 801 C C . ARG A 1 122 ? 47.802 28.970 48.958 1.00 10.13 101 ARG A C 1
ATOM 802 O O . ARG A 1 122 ? 48.601 28.812 49.912 1.00 11.92 101 ARG A O 1
ATOM 810 N N . GLN A 1 123 ? 47.500 30.166 48.463 1.00 10.43 102 GLN A N 1
ATOM 811 C CA . GLN A 1 123 ? 48.149 31.396 48.942 1.00 11.53 102 GLN A CA 1
ATOM 812 C C . GLN A 1 123 ? 47.641 31.873 50.283 1.00 11.77 102 GLN A C 1
ATOM 813 O O . GLN A 1 123 ? 48.453 32.291 51.111 1.00 13.78 102 GLN A O 1
ATOM 815 N N . TYR A 1 124 ? 46.328 31.811 50.505 1.00 10.24 103 TYR A N 1
ATOM 816 C CA . TYR A 1 124 ? 45.733 32.413 51.673 1.00 10.55 103 TYR A CA 1
ATOM 817 C C . TYR A 1 124 ? 45.348 31.454 52.800 1.00 10.93 103 TYR A C 1
ATOM 81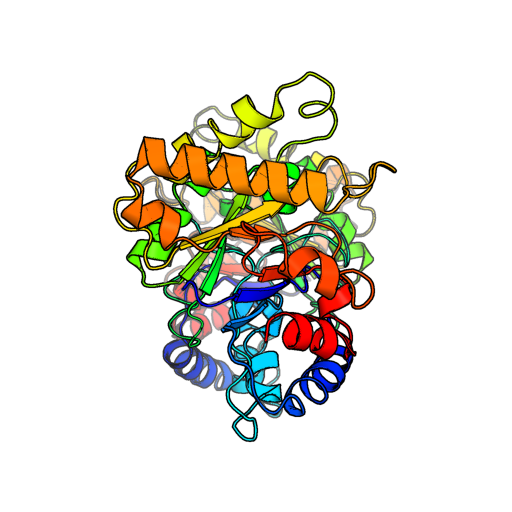8 O O . TYR A 1 124 ? 45.289 31.876 53.980 1.00 11.87 103 TYR A O 1
ATOM 827 N N . TYR A 1 125 ? 45.012 30.205 52.464 1.00 10.64 104 TYR A N 1
ATOM 828 C CA . TYR A 1 125 ? 44.390 29.278 53.448 1.00 10.63 104 TYR A CA 1
ATOM 829 C C . TYR A 1 125 ? 45.245 28.011 53.672 1.00 11.18 104 TYR A C 1
ATOM 830 O O . TYR A 1 125 ? 44.755 26.982 54.137 1.00 12.56 104 TYR A O 1
ATOM 839 N N . SER A 1 126 ? 46.547 28.124 53.404 1.00 12.41 105 SER A N 1
ATOM 840 C CA . SER A 1 126 ? 47.541 27.125 53.765 1.00 12.87 105 SER A CA 1
ATOM 841 C C . SER A 1 126 ? 47.309 25.760 53.124 1.00 12.40 105 SER A C 1
ATOM 842 O O . SER A 1 126 ? 47.643 24.732 53.704 1.00 13.04 105 SER A O 1
ATOM 845 N N . GLU A 1 127 ? 46.739 25.754 51.923 1.00 10.14 106 GLU A N 1
ATOM 846 C CA . GLU A 1 127 ? 46.617 24.506 51.173 1.00 10.12 106 GLU A CA 1
ATOM 847 C C . GLU A 1 127 ? 47.920 24.164 50.498 1.00 10.87 106 GLU A C 1
ATOM 848 O O . GLU A 1 127 ? 48.320 24.776 49.517 1.00 11.81 106 GLU A O 1
ATOM 854 N N . THR A 1 128 ? 48.592 23.164 51.064 1.00 10.34 107 THR A N 1
ATOM 855 C CA . THR A 1 128 ? 49.852 22.656 50.555 1.00 10.61 107 THR A CA 1
ATOM 856 C C . THR A 1 128 ? 49.590 21.645 49.444 1.00 10.14 107 THR A C 1
ATOM 857 O O . THR A 1 128 ? 48.472 21.209 49.253 1.00 8.83 107 THR A O 1
ATOM 861 N N . ASP A 1 129 ? 50.652 21.249 48.743 1.00 11.35 108 ASP A N 1
ATOM 862 C CA . ASP A 1 129 ? 50.542 20.214 47.709 1.00 11.34 108 ASP A CA 1
ATOM 863 C C . ASP A 1 129 ? 49.963 18.938 48.298 1.00 10.67 108 ASP A C 1
ATOM 864 O O . ASP A 1 129 ? 49.255 18.213 47.629 1.00 10.78 108 ASP A O 1
ATOM 869 N N . GLN A 1 130 ? 50.277 18.666 49.552 1.00 10.63 109 GLN A N 1
ATOM 870 C CA . GLN A 1 130 ? 49.865 17.423 50.189 1.00 10.80 109 GLN A CA 1
ATOM 871 C C . GLN A 1 130 ? 48.367 17.481 50.525 1.00 9.86 109 GLN A C 1
ATOM 872 O O . GLN A 1 130 ? 47.631 16.499 50.326 1.00 10.85 109 GLN A O 1
ATOM 878 N N . ILE A 1 131 ? 47.902 18.641 50.989 1.00 9.43 110 ILE A N 1
ATOM 879 C CA . ILE A 1 131 ? 46.467 18.837 51.199 1.00 8.58 110 ILE A CA 1
ATOM 880 C C . ILE A 1 131 ? 45.707 18.713 49.871 1.00 9.11 110 ILE A C 1
ATOM 881 O O . ILE A 1 131 ? 44.673 18.049 49.795 1.00 8.37 110 ILE A O 1
ATOM 886 N N . VAL A 1 132 ? 46.253 19.316 48.824 1.00 8.78 111 VAL A N 1
ATOM 887 C CA . VAL A 1 132 ? 45.644 19.217 47.498 1.00 8.30 111 VAL A CA 1
ATOM 888 C C . VAL A 1 132 ? 45.538 17.739 47.038 1.00 9.02 111 VAL A C 1
ATOM 889 O O . VAL A 1 132 ? 44.495 17.324 46.526 1.00 9.71 111 VAL A O 1
ATOM 893 N N . ASN A 1 133 ? 46.620 16.965 47.212 1.00 9.22 112 ASN A N 1
ATOM 894 C CA . ASN A 1 133 ? 46.585 15.519 46.909 1.00 9.56 112 ASN A CA 1
ATOM 895 C C . ASN A 1 133 ? 45.433 14.847 47.647 1.00 9.44 112 ASN A C 1
ATOM 896 O O . ASN A 1 133 ? 44.687 14.067 47.072 1.00 8.81 112 ASN A O 1
ATOM 901 N N . ASN A 1 134 ? 45.306 15.142 48.945 1.00 9.67 113 ASN A N 1
ATOM 902 C CA A ASN A 1 134 ? 44.255 14.552 49.787 0.50 9.79 113 ASN A CA 1
ATOM 903 C CA B ASN A 1 134 ? 44.270 14.520 49.749 0.50 9.56 113 ASN A CA 1
ATOM 904 C C . ASN A 1 134 ? 42.877 14.881 49.211 1.00 8.96 113 ASN A C 1
ATOM 905 O O . ASN A 1 134 ? 41.973 14.028 49.126 1.00 8.95 113 ASN A O 1
ATOM 914 N N . LYS A 1 135 ? 42.703 16.136 48.818 1.00 8.59 114 LYS A N 1
ATOM 915 C CA . LYS A 1 135 ? 41.424 16.574 48.267 1.00 8.66 114 LYS A CA 1
ATOM 916 C C . LYS A 1 135 ? 41.130 15.953 46.886 1.00 8.93 114 LYS A C 1
ATOM 917 O O . LYS A 1 135 ? 39.985 15.570 46.601 1.00 7.72 114 LYS A O 1
ATOM 923 N N . VAL A 1 136 ? 42.142 15.866 46.027 1.00 8.74 115 VAL A N 1
ATOM 924 C CA . VAL A 1 136 ? 41.960 15.219 44.720 1.00 8.37 115 VAL A CA 1
ATOM 925 C C . VAL A 1 136 ? 41.509 13.768 44.937 1.00 8.72 115 VAL A C 1
ATOM 926 O O . VAL A 1 136 ? 40.501 13.325 44.382 1.00 8.47 115 VAL A O 1
ATOM 930 N N . LYS A 1 137 ? 42.228 13.034 45.775 1.00 9.15 116 LYS A N 1
ATOM 931 C CA . LYS A 1 137 ? 41.875 11.647 46.045 1.00 9.73 116 LYS A CA 1
ATOM 932 C C . LYS A 1 137 ? 40.476 11.518 46.643 1.00 9.13 116 LYS A C 1
ATOM 933 O O . LYS A 1 137 ? 39.702 10.654 46.240 1.00 9.39 116 LYS A O 1
ATOM 939 N N . LYS A 1 138 ? 40.164 12.347 47.633 1.00 8.37 117 LYS A N 1
ATOM 940 C CA . LYS A 1 138 ? 38.845 12.318 48.243 1.00 9.52 117 LYS A CA 1
ATOM 941 C C . LYS A 1 138 ? 37.733 12.572 47.209 1.00 9.39 117 LYS A C 1
ATOM 942 O O . LYS A 1 138 ? 36.712 11.865 47.163 1.00 9.85 117 LYS A O 1
ATOM 948 N N . GLY A 1 139 ? 37.895 13.612 46.394 1.00 8.74 118 GLY A N 1
ATOM 949 C CA . GLY A 1 139 ? 36.903 13.924 45.398 1.00 8.76 118 GLY A CA 1
ATOM 950 C C . GLY A 1 139 ? 36.711 12.816 44.396 1.00 8.07 118 GLY A C 1
ATOM 951 O O . GLY A 1 139 ? 35.604 12.441 44.108 1.00 9.09 118 GLY A O 1
ATOM 952 N N . LEU A 1 140 ? 37.791 12.319 43.827 1.00 8.53 119 LEU A N 1
ATOM 953 C CA . LEU A 1 140 ? 37.701 11.304 42.805 1.00 9.04 119 LEU A CA 1
ATOM 954 C C . LEU A 1 140 ? 37.065 10.024 43.392 1.00 9.54 119 LEU A C 1
ATOM 955 O O . LEU A 1 140 ? 36.217 9.387 42.749 1.00 10.75 119 LEU A O 1
ATOM 960 N N . GLU A 1 141 ? 37.418 9.678 44.633 1.00 9.48 120 GLU A N 1
ATOM 961 C CA . GLU A 1 141 ? 36.880 8.459 45.282 1.00 11.48 120 GLU A CA 1
ATOM 962 C C . GLU A 1 141 ? 35.369 8.534 45.496 1.00 11.26 120 GLU A C 1
ATOM 963 O O . GLU A 1 141 ? 34.695 7.501 45.511 1.00 11.00 120 GLU A O 1
ATOM 969 N N . ASN A 1 142 ? 34.862 9.755 45.649 1.00 10.17 121 ASN A N 1
ATOM 970 C CA . ASN A 1 142 ? 33.435 10.003 45.786 1.00 11.29 121 ASN A CA 1
ATOM 971 C C . ASN A 1 142 ? 32.727 10.279 44.463 1.00 11.91 121 ASN A C 1
ATOM 972 O O . ASN A 1 142 ? 31.546 10.650 44.447 1.00 13.50 121 ASN A O 1
ATOM 977 N N . GLY A 1 143 ? 33.400 10.059 43.342 1.00 11.93 122 GLY A N 1
ATOM 978 C CA . GLY A 1 143 ? 32.768 10.169 42.051 1.00 12.44 122 GLY A CA 1
ATOM 979 C C . GLY A 1 143 ? 32.644 11.570 41.499 1.00 12.92 122 GLY A C 1
ATOM 980 O O . GLY A 1 143 ? 31.977 11.770 40.476 1.00 15.27 122 GLY A O 1
ATOM 981 N N . LEU A 1 144 ? 33.270 12.547 42.144 1.00 12.02 123 LEU A N 1
ATOM 982 C CA . LEU A 1 144 ? 33.232 13.916 41.633 1.00 11.66 123 LEU A CA 1
ATOM 983 C C . LEU A 1 144 ? 34.272 14.132 40.541 1.00 11.00 123 LEU A C 1
ATOM 984 O O . LEU A 1 144 ? 35.376 13.585 40.600 1.00 11.28 123 LEU A O 1
ATOM 989 N N . LYS A 1 145 ? 33.921 14.983 39.584 1.00 10.05 124 LYS A N 1
ATOM 990 C CA . LYS A 1 145 ? 34.864 15.562 38.647 1.00 9.06 124 LYS A CA 1
ATOM 991 C C . LYS A 1 145 ? 35.658 16.632 39.373 1.00 9.33 124 LYS A C 1
ATOM 992 O O . LYS A 1 145 ? 35.084 17.509 40.005 1.00 9.27 124 LYS A O 1
ATOM 998 N N . ILE A 1 146 ? 36.980 16.523 39.334 1.00 8.90 125 ILE A N 1
ATOM 999 C CA . ILE A 1 146 ? 37.850 17.434 40.084 1.00 8.05 125 ILE A CA 1
ATOM 1000 C C . ILE A 1 146 ? 38.660 18.285 39.123 1.00 8.28 125 ILE A C 1
ATOM 1001 O O . ILE A 1 146 ? 39.364 17.746 38.236 1.00 7.71 125 ILE A O 1
ATOM 1006 N N . VAL A 1 147 ? 38.527 19.613 39.293 1.00 7.55 126 VAL A N 1
ATOM 1007 C CA . VAL A 1 147 ? 39.306 20.596 38.556 1.00 7.99 126 VAL A CA 1
ATOM 1008 C C . VAL A 1 147 ? 40.504 20.972 39.416 1.00 7.99 126 VAL A C 1
ATOM 1009 O O . VAL A 1 147 ? 40.401 21.783 40.340 1.00 9.62 126 VAL A O 1
ATOM 1013 N N . LEU A 1 148 ? 41.623 20.313 39.152 1.00 7.88 127 LEU A N 1
ATOM 1014 C CA . LEU A 1 148 ? 42.873 20.529 39.903 1.00 7.49 127 LEU A CA 1
ATOM 1015 C C . LEU A 1 148 ? 43.606 21.750 39.333 1.00 7.73 127 LEU A C 1
ATOM 1016 O O . LEU A 1 148 ? 43.938 21.787 38.147 1.00 8.71 127 LEU A O 1
ATOM 1021 N N . CYS A 1 149 ? 43.865 22.730 40.188 1.00 7.83 128 CYS A N 1
ATOM 1022 C CA . CYS A 1 149 ? 44.488 23.976 39.799 1.00 7.30 128 CYS A CA 1
ATOM 1023 C C . CYS A 1 149 ? 45.977 23.976 40.191 1.00 7.62 128 CYS A C 1
ATOM 1024 O O . CYS A 1 149 ? 46.337 23.575 41.304 1.00 9.41 128 CYS A O 1
ATOM 1027 N N . ILE A 1 150 ? 46.824 24.381 39.247 1.00 7.54 129 ILE A N 1
ATOM 1028 C CA . ILE A 1 150 ? 48.252 24.487 39.434 1.00 7.66 129 ILE A CA 1
ATOM 1029 C C . ILE A 1 150 ? 48.747 25.774 38.786 1.00 8.55 129 ILE A C 1
ATOM 1030 O O . ILE A 1 150 ? 48.017 26.380 38.021 1.00 9.31 129 ILE A O 1
ATOM 1035 N N . GLY A 1 151 ? 49.966 26.202 39.105 1.00 7.82 130 GLY A N 1
ATOM 1036 C CA . GLY A 1 151 ? 50.567 27.368 38.443 1.00 9.35 130 GLY A CA 1
ATOM 1037 C C . GLY A 1 151 ? 51.666 27.986 39.280 1.00 8.54 130 GLY A C 1
ATOM 1038 O O . GLY A 1 151 ? 51.660 27.835 40.525 1.00 9.38 130 GLY A O 1
ATOM 1039 N N . GLU A 1 152 ? 52.575 28.716 38.616 1.00 9.44 131 GLU A N 1
ATOM 1040 C CA . GLU A 1 152 ? 53.746 29.278 39.244 1.00 9.06 131 GLU A CA 1
ATOM 1041 C C . GLU A 1 152 ? 53.620 30.788 39.461 1.00 9.64 131 GLU A C 1
ATOM 1042 O O . GLU A 1 152 ? 52.914 31.474 38.703 1.00 9.74 131 GLU A O 1
ATOM 1048 N N . SER A 1 153 ? 54.301 31.293 40.484 1.00 10.45 132 SER A N 1
ATOM 1049 C CA . SER A 1 153 ? 54.317 32.729 40.807 1.00 10.79 132 SER A CA 1
ATOM 1050 C C . SER A 1 153 ? 55.253 33.513 39.894 1.00 10.65 132 SER A C 1
ATOM 1051 O O . SER A 1 153 ? 56.047 32.940 39.132 1.00 10.43 132 SER A O 1
ATOM 1054 N N . LEU A 1 154 ? 55.207 34.842 40.017 1.00 10.99 133 LEU A N 1
ATOM 1055 C CA . LEU A 1 154 ? 56.078 35.697 39.224 1.00 11.62 133 LEU A CA 1
ATOM 1056 C C . LEU A 1 154 ? 57.555 35.452 39.575 1.00 12.54 133 LEU A C 1
ATOM 1057 O O . LEU A 1 154 ? 58.356 35.337 38.703 1.00 12.70 133 LEU A O 1
ATOM 1062 N N . SER A 1 155 ? 57.886 35.297 40.846 1.00 12.84 134 SER A N 1
ATOM 1063 C CA A SER A 1 155 ? 59.277 35.067 41.202 0.50 13.56 134 SER A CA 1
ATOM 1064 C CA B SER A 1 155 ? 59.273 35.047 41.218 0.50 13.90 134 SER A CA 1
ATOM 1065 C C . SER A 1 155 ? 59.750 33.724 40.613 1.00 13.60 134 SER A C 1
ATOM 1066 O O . SER A 1 155 ? 60.852 33.626 40.064 1.00 13.91 134 SER A O 1
ATOM 1071 N N . GLU A 1 156 ? 58.893 32.708 40.684 1.00 13.46 135 GLU A N 1
ATOM 1072 C CA . GLU A 1 156 ? 59.178 31.404 40.097 1.00 13.04 135 GLU A CA 1
ATOM 1073 C C . GLU A 1 156 ? 59.373 31.487 38.599 1.00 12.77 135 GLU A C 1
ATOM 1074 O O . GLU A 1 156 ? 60.357 30.994 38.076 1.00 13.31 135 GLU A O 1
ATOM 1080 N N . ARG A 1 157 ? 58.495 32.189 37.907 1.00 12.30 136 ARG A N 1
ATOM 1081 C CA . ARG A 1 157 ? 58.679 32.318 36.475 1.00 14.01 136 ARG A CA 1
ATOM 1082 C C . ARG A 1 157 ? 59.948 33.086 36.091 1.00 15.15 136 ARG A C 1
ATOM 1083 O O . ARG A 1 157 ? 60.684 32.662 35.196 1.00 16.45 136 ARG A O 1
ATOM 1091 N N . GLU A 1 158 ? 60.212 34.183 36.789 1.00 15.19 137 GLU A N 1
ATOM 1092 C CA . GLU A 1 158 ? 61.337 35.047 36.432 1.00 16.46 137 GLU A CA 1
ATOM 1093 C C . GLU A 1 158 ? 62.685 34.401 36.700 1.00 16.76 137 GLU A C 1
ATOM 1094 O O . GLU A 1 158 ? 63.667 34.747 36.042 1.00 18.92 137 GLU A O 1
ATOM 1100 N N . THR A 1 159 ? 62.736 33.472 37.649 1.00 16.12 138 THR A N 1
ATOM 1101 C CA . THR A 1 159 ? 63.988 32.762 37.962 1.00 16.35 138 THR A CA 1
ATOM 1102 C C . THR A 1 159 ? 64.117 31.401 37.242 1.00 16.90 138 THR A C 1
ATOM 1103 O O . THR A 1 159 ? 65.026 30.618 37.547 1.00 18.10 138 THR A O 1
ATOM 1107 N N . GLY A 1 160 ? 63.228 31.136 36.289 1.00 16.71 139 GLY A N 1
ATOM 1108 C CA . GLY A 1 160 ? 63.335 29.970 35.418 1.00 16.21 139 GLY A CA 1
ATOM 1109 C C . GLY A 1 160 ? 62.787 28.677 36.010 1.00 15.65 139 GLY A C 1
ATOM 1110 O O . GLY A 1 160 ? 63.159 27.588 35.572 1.00 16.01 139 GLY A O 1
ATOM 1111 N N . LYS A 1 161 ? 61.882 28.788 36.985 1.00 14.82 140 LYS A N 1
ATOM 1112 C CA . LYS A 1 161 ? 61.407 27.609 37.741 1.00 14.10 140 LYS A CA 1
ATOM 1113 C C . LYS A 1 161 ? 60.012 27.130 37.308 1.00 12.76 140 LYS A C 1
ATOM 1114 O O . LYS A 1 161 ? 59.433 26.247 37.949 1.00 12.57 140 LYS A O 1
ATOM 1120 N N . THR A 1 162 ? 59.474 27.689 36.241 1.00 11.97 141 THR A N 1
ATOM 1121 C CA . THR A 1 162 ? 58.128 27.285 35.768 1.00 11.94 141 THR A CA 1
ATOM 1122 C C . THR A 1 162 ? 57.989 25.768 35.679 1.00 12.26 141 THR A C 1
ATOM 1123 O O . THR A 1 162 ? 57.066 25.190 36.247 1.00 12.61 141 THR A O 1
ATOM 1127 N N . ASN A 1 16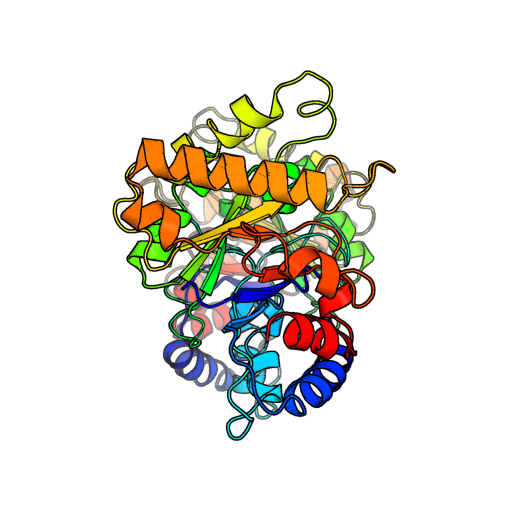3 ? 58.901 25.127 34.961 1.00 12.91 142 ASN A N 1
ATOM 1128 C CA . ASN A 1 163 ? 58.804 23.690 34.752 1.00 13.71 142 ASN A CA 1
ATOM 1129 C C . ASN A 1 163 ? 59.067 22.886 36.040 1.00 13.91 142 ASN A C 1
ATOM 1130 O O . ASN A 1 163 ? 58.391 21.885 36.273 1.00 12.78 142 ASN A O 1
ATOM 1135 N N . ASP A 1 164 ? 60.021 23.313 36.860 1.00 14.39 143 ASP A N 1
ATOM 1136 C CA . ASP A 1 164 ? 60.228 22.708 38.184 1.00 14.78 143 ASP A CA 1
ATOM 1137 C C . ASP A 1 164 ? 58.957 22.744 39.036 1.00 13.65 143 ASP A C 1
ATOM 1138 O O . ASP A 1 164 ? 58.590 21.747 39.691 1.00 13.02 143 ASP A O 1
ATOM 1143 N N . VAL A 1 165 ? 58.286 23.900 39.044 1.00 12.76 144 VAL A N 1
ATOM 1144 C CA . VAL A 1 165 ? 57.064 24.077 39.829 1.00 12.51 144 VAL A CA 1
ATOM 1145 C C . VAL A 1 165 ? 55.934 23.195 39.304 1.00 12.55 144 VAL A C 1
ATOM 1146 O O . VAL A 1 165 ? 55.291 22.509 40.091 1.00 12.72 144 VAL A O 1
ATOM 1150 N N . ILE A 1 166 ? 55.716 23.171 37.990 1.00 12.04 145 ILE A N 1
ATOM 1151 C CA . ILE A 1 166 ? 54.647 22.362 37.402 1.00 11.46 145 ILE A CA 1
ATOM 1152 C C . ILE A 1 166 ? 54.891 20.883 37.689 1.00 11.01 145 ILE A C 1
ATOM 1153 O O . ILE A 1 166 ? 53.982 20.177 38.111 1.00 11.57 145 ILE A O 1
ATOM 1158 N N . GLN A 1 167 ? 56.141 20.435 37.554 1.00 11.22 146 GLN A N 1
ATOM 1159 C CA . GLN A 1 167 ? 56.483 19.039 37.838 1.00 11.25 146 GLN A CA 1
ATOM 1160 C C . GLN A 1 167 ? 56.211 18.682 39.293 1.00 10.82 146 GLN A C 1
ATOM 1161 O O . GLN A 1 167 ? 55.636 17.620 39.589 1.00 9.87 146 GLN A O 1
ATOM 1167 N N . LYS A 1 168 ? 56.622 19.552 40.205 1.00 10.59 147 LYS A N 1
ATOM 1168 C CA A LYS A 1 168 ? 56.406 19.306 41.631 0.50 10.88 147 LYS A CA 1
ATOM 1169 C CA B LYS A 1 168 ? 56.412 19.317 41.625 0.50 10.97 147 LYS A CA 1
ATOM 1170 C C . LYS A 1 168 ? 54.921 19.253 41.961 1.00 10.23 147 LYS A C 1
ATOM 1171 O O . LYS A 1 168 ? 54.456 18.346 42.677 1.00 9.33 147 LYS A O 1
ATOM 1182 N N . GLN A 1 169 ? 54.167 20.235 41.458 1.00 9.30 148 GLN A N 1
ATOM 1183 C CA . GLN A 1 169 ? 52.754 20.334 41.774 1.00 9.60 148 GLN A CA 1
ATOM 1184 C C . GLN A 1 169 ? 51.981 19.133 41.245 1.00 8.97 148 GLN A C 1
ATOM 1185 O O . GLN A 1 169 ? 51.046 18.644 41.917 1.00 10.69 148 GLN A O 1
ATOM 1191 N N . LEU A 1 170 ? 52.346 18.661 40.053 1.00 9.39 149 LEU A N 1
ATOM 1192 C CA . LEU A 1 170 ? 51.689 17.486 39.467 1.00 9.37 149 LEU A CA 1
ATOM 1193 C C . LEU A 1 170 ? 52.079 16.206 40.190 1.00 9.75 149 LEU A C 1
ATOM 1194 O O . LEU A 1 170 ? 51.218 15.363 40.494 1.00 9.66 149 LEU A O 1
ATOM 1199 N N . THR A 1 171 ? 53.375 16.065 40.477 1.00 10.08 150 THR A N 1
ATOM 1200 C CA . THR A 1 171 ? 53.876 14.878 41.153 1.00 10.36 150 THR A CA 1
ATOM 1201 C C . THR A 1 171 ? 53.153 14.718 42.493 1.00 10.28 150 THR A C 1
ATOM 1202 O O . THR A 1 171 ? 52.724 13.623 42.838 1.00 10.76 150 THR A O 1
ATOM 1206 N N . GLU A 1 172 ? 53.023 15.816 43.241 1.00 9.75 151 GLU A N 1
ATOM 1207 C CA . GLU A 1 172 ? 52.421 15.745 44.552 1.00 10.03 151 GLU A CA 1
ATOM 1208 C C . GLU A 1 172 ? 50.905 15.676 44.512 1.00 9.67 151 GLU A C 1
ATOM 1209 O O . GLU A 1 172 ? 50.309 14.882 45.259 1.00 10.28 151 GLU A O 1
ATOM 1215 N N . ALA A 1 173 ? 50.266 16.486 43.665 1.00 8.11 152 ALA A N 1
ATOM 1216 C CA . ALA A 1 173 ? 48.803 16.491 43.608 1.00 8.67 152 ALA A CA 1
ATOM 1217 C C . ALA A 1 173 ? 48.220 15.184 43.121 1.00 8.81 152 ALA A C 1
ATOM 1218 O O . ALA A 1 173 ? 47.137 14.822 43.536 1.00 8.57 152 ALA A O 1
ATOM 1220 N N . LEU A 1 174 ? 48.936 14.484 42.237 1.00 8.37 153 LEU A N 1
ATOM 1221 C CA . LEU A 1 174 ? 48.447 13.256 41.615 1.00 9.38 153 LEU A CA 1
ATOM 1222 C C . LEU A 1 174 ? 49.114 11.995 42.175 1.00 9.26 153 LEU A C 1
ATOM 1223 O O . LEU A 1 174 ? 49.074 10.929 41.564 1.00 8.56 153 LEU A O 1
ATOM 1228 N N . LYS A 1 175 ? 49.721 12.127 43.354 1.00 10.30 154 LYS A N 1
ATOM 1229 C CA . LYS A 1 175 ? 50.380 11.006 44.026 1.00 9.97 154 LYS A CA 1
ATOM 1230 C C . LYS A 1 175 ? 49.330 9.933 44.364 1.00 9.84 154 LYS A C 1
ATOM 1231 O O . LYS A 1 175 ? 48.305 10.215 44.995 1.00 9.72 154 LYS A O 1
ATOM 1237 N N . ASP A 1 176 ? 49.558 8.726 43.852 1.00 9.86 155 ASP A N 1
ATOM 1238 C CA . ASP A 1 176 ? 48.657 7.583 44.012 1.00 11.11 155 ASP A CA 1
ATOM 1239 C C . ASP A 1 176 ? 47.270 7.805 43.387 1.00 10.77 155 ASP A C 1
ATOM 1240 O O . ASP A 1 176 ? 46.278 7.171 43.805 1.00 12.09 155 ASP A O 1
ATOM 1245 N N . VAL A 1 177 ? 47.202 8.696 42.395 1.00 10.21 156 VAL A N 1
ATOM 1246 C CA . VAL A 1 177 ? 45.995 8.931 41.620 1.00 10.24 156 VAL A CA 1
ATOM 1247 C C . VAL A 1 177 ? 46.114 8.180 40.298 1.00 9.95 156 VAL A C 1
ATOM 1248 O O . VAL A 1 177 ? 46.828 8.608 39.389 1.00 11.40 156 VAL A O 1
ATOM 1252 N N . SER A 1 178 ? 45.419 7.043 40.187 1.00 9.92 157 SER A N 1
ATOM 1253 C CA . SER A 1 178 ? 45.657 6.107 39.072 1.00 10.42 157 SER A CA 1
ATOM 1254 C C . SER A 1 178 ? 44.852 6.431 37.808 1.00 10.24 157 SER A C 1
ATOM 1255 O O . SER A 1 178 ? 45.321 6.168 36.717 1.00 11.97 157 SER A O 1
ATOM 1258 N N . ASP A 1 179 ? 43.663 7.015 37.996 1.00 9.75 158 ASP A N 1
ATOM 1259 C CA . ASP A 1 179 ? 42.619 7.176 36.945 1.00 9.90 158 ASP A CA 1
ATOM 1260 C C . ASP A 1 179 ? 42.331 8.675 36.801 1.00 9.95 158 ASP A C 1
ATOM 1261 O O . ASP A 1 179 ? 41.928 9.351 37.778 1.00 9.47 158 ASP A O 1
ATOM 1266 N N . LEU A 1 180 ? 42.534 9.207 35.609 1.00 9.66 159 LEU A N 1
ATOM 1267 C CA . LEU A 1 180 ? 42.360 10.653 35.382 1.00 9.16 159 LEU A CA 1
ATOM 1268 C C . LEU A 1 180 ? 41.056 10.928 34.608 1.00 9.53 159 LEU A C 1
ATOM 1269 O O . LEU A 1 180 ? 40.811 12.041 34.130 1.00 8.50 159 LEU A O 1
ATOM 1274 N N . SER A 1 181 ? 40.196 9.928 34.502 1.00 9.85 160 SER A N 1
ATOM 1275 C CA . SER A 1 181 ? 38.994 10.102 33.692 1.00 10.48 160 SER A CA 1
ATOM 1276 C C . SER A 1 181 ? 38.078 11.232 34.198 1.00 10.30 160 SER A C 1
ATOM 1277 O O . SER A 1 181 ? 37.439 11.927 33.371 1.00 10.12 160 SER A O 1
ATOM 1280 N N . ASN A 1 182 ? 38.047 11.427 35.515 1.00 9.75 161 ASN A N 1
ATOM 1281 C CA . ASN A 1 182 ? 37.249 12.491 36.159 1.00 10.39 161 ASN A CA 1
ATOM 1282 C C . ASN A 1 182 ? 38.097 13.690 36.599 1.00 10.42 161 ASN A C 1
ATOM 1283 O O . ASN A 1 182 ? 37.645 14.498 37.404 1.00 10.57 161 ASN A O 1
ATOM 1288 N N . LEU A 1 183 ? 39.311 13.823 36.070 1.00 9.67 162 LEU A N 1
ATOM 1289 C CA . LEU A 1 183 ? 40.175 14.977 36.381 1.00 9.13 162 LEU A CA 1
ATOM 1290 C C . LEU A 1 183 ? 40.155 15.955 35.220 1.00 8.96 162 LEU A C 1
ATOM 1291 O O . LEU A 1 183 ? 40.037 15.555 34.076 1.00 8.75 162 LEU A O 1
ATOM 1296 N N . VAL A 1 184 ? 40.246 17.237 35.543 1.00 7.85 163 VAL A N 1
ATOM 1297 C CA . VAL A 1 184 ? 40.586 18.311 34.593 1.00 7.97 163 VAL A CA 1
ATOM 1298 C C . VAL A 1 184 ? 41.685 19.143 35.267 1.00 7.49 163 VAL A C 1
ATOM 1299 O O . VAL A 1 184 ? 41.637 19.327 36.478 1.00 9.07 163 VAL A O 1
ATOM 1303 N N . ILE A 1 185 ? 42.673 19.629 34.518 1.00 8.25 164 ILE A N 1
ATOM 1304 C CA . ILE A 1 185 ? 43.696 20.476 35.097 1.00 9.16 164 ILE A CA 1
ATOM 1305 C C . ILE A 1 185 ? 43.489 21.879 34.613 1.00 8.65 164 ILE A C 1
ATOM 1306 O O . ILE A 1 185 ? 43.300 22.076 33.401 1.00 9.25 164 ILE A O 1
ATOM 1311 N N . ALA A 1 186 ? 43.510 22.831 35.548 1.00 8.68 165 ALA A N 1
ATOM 1312 C CA . ALA A 1 186 ? 43.483 24.246 35.219 1.00 7.12 165 ALA A CA 1
ATOM 1313 C C . ALA A 1 186 ? 44.836 24.865 35.512 1.00 8.09 165 ALA A C 1
ATOM 1314 O O . ALA A 1 186 ? 45.376 24.763 36.621 1.00 8.63 165 ALA A O 1
ATOM 1316 N N . TYR A 1 187 ? 45.439 25.465 34.481 1.00 8.10 166 TYR A N 1
ATOM 1317 C CA . TYR A 1 187 ? 46.716 26.199 34.619 1.00 7.57 166 TYR A CA 1
ATOM 1318 C C . TYR A 1 187 ? 46.414 27.660 34.936 1.00 8.26 166 TYR A C 1
ATOM 1319 O O . TYR A 1 187 ? 45.756 28.352 34.148 1.00 8.31 166 TYR A O 1
ATOM 1328 N N . GLU A 1 188 ? 46.871 28.107 36.105 1.00 7.57 167 GLU A N 1
ATOM 1329 C CA . GLU A 1 188 ? 46.746 29.486 36.528 1.00 7.86 167 GLU A CA 1
ATOM 1330 C C . GLU A 1 188 ? 48.098 30.172 36.448 1.00 7.67 167 GLU A C 1
ATOM 1331 O O . GLU A 1 188 ? 49.014 29.871 37.237 1.00 8.36 167 GLU A O 1
ATOM 1337 N N . PRO A 1 189 ? 48.251 31.115 35.502 1.00 7.60 168 PRO A N 1
ATOM 1338 C CA . PRO A 1 189 ? 49.473 31.891 35.375 1.00 7.89 168 PRO A CA 1
ATOM 1339 C C . PRO A 1 189 ? 49.481 32.937 36.490 1.00 7.91 168 PRO A C 1
ATOM 1340 O O . PRO A 1 189 ? 49.190 34.120 36.257 1.00 9.22 168 PRO A O 1
ATOM 1344 N N . ILE A 1 190 ? 49.777 32.496 37.701 1.00 8.86 169 ILE A N 1
ATOM 1345 C CA . ILE A 1 190 ? 49.739 33.389 38.875 1.00 8.44 169 ILE A CA 1
ATOM 1346 C C . ILE A 1 190 ? 50.640 34.603 38.661 1.00 9.63 169 ILE A C 1
ATOM 1347 O O . ILE A 1 190 ? 50.313 35.732 39.051 1.00 9.92 169 ILE A O 1
ATOM 1352 N N . TRP A 1 191 ? 51.762 34.365 38.009 1.00 9.11 170 TRP A N 1
ATOM 1353 C CA . TRP A 1 191 ? 52.682 35.397 37.602 1.00 8.91 170 TRP A CA 1
ATOM 1354 C C . TRP A 1 191 ? 52.097 36.540 36.794 1.00 9.29 170 TRP A C 1
ATOM 1355 O O . TRP A 1 191 ? 52.699 37.622 36.723 1.00 10.09 170 TRP A O 1
ATOM 1366 N N . ALA A 1 192 ? 50.940 36.308 36.175 1.00 9.57 171 ALA A N 1
ATOM 1367 C CA . ALA A 1 192 ? 50.308 37.235 35.263 1.00 10.68 171 ALA A CA 1
ATOM 1368 C C . ALA A 1 192 ? 48.971 37.695 35.777 1.00 11.64 171 ALA A C 1
ATOM 1369 O O . ALA A 1 192 ? 48.127 38.169 34.995 1.00 12.86 171 ALA A O 1
ATOM 1371 N N . ILE A 1 193 ? 48.746 37.529 37.074 1.00 11.38 172 ILE A N 1
ATOM 1372 C CA . ILE A 1 193 ? 47.476 37.906 37.684 1.00 11.48 172 ILE A CA 1
ATOM 1373 C C . ILE A 1 193 ? 47.762 38.898 38.814 1.00 11.69 172 ILE A C 1
ATOM 1374 O O . ILE A 1 193 ? 48.325 38.566 39.862 1.00 11.79 172 ILE A O 1
ATOM 1379 N N . GLY A 1 194 ? 47.404 40.166 38.586 1.00 11.23 173 GLY A N 1
ATOM 1380 C CA . GLY A 1 194 ? 47.591 41.183 39.615 1.00 11.13 173 GLY A CA 1
ATOM 1381 C C . GLY A 1 194 ? 49.018 41.704 39.789 1.00 11.13 173 GLY A C 1
ATOM 1382 O O . GLY A 1 194 ? 49.289 42.490 40.719 1.00 12.47 173 GLY A O 1
ATOM 1383 N N . THR A 1 195 ? 49.912 41.330 38.877 1.00 10.62 174 THR A N 1
ATOM 1384 C CA . THR A 1 195 ? 51.336 41.674 38.981 1.00 11.52 174 THR A CA 1
ATOM 1385 C C . THR A 1 195 ? 51.759 42.801 38.032 1.00 12.27 174 THR A C 1
ATOM 1386 O O . THR A 1 195 ? 52.916 43.265 38.058 1.00 12.84 174 THR A O 1
ATOM 1390 N N . GLY A 1 196 ? 50.849 43.187 37.130 1.00 12.72 175 GLY A N 1
ATOM 1391 C CA . GLY A 1 196 ? 51.233 44.096 36.022 1.00 13.22 175 GLY A CA 1
ATOM 1392 C C . GLY A 1 196 ? 51.832 43.374 34.806 1.00 12.91 175 GLY A C 1
ATOM 1393 O O . GLY A 1 196 ? 51.973 43.960 33.723 1.00 14.29 175 GLY A O 1
ATOM 1394 N N . VAL A 1 197 ? 52.173 42.092 34.961 1.00 12.35 176 VAL A N 1
ATOM 1395 C CA . VAL A 1 197 ? 52.714 41.283 33.871 1.00 12.01 176 VAL A CA 1
ATOM 1396 C C . VAL A 1 197 ? 51.557 40.550 33.193 1.00 11.31 176 VAL A C 1
ATOM 1397 O O . VAL A 1 197 ? 50.597 40.157 33.844 1.00 11.68 176 VAL A O 1
ATOM 1401 N N . VAL A 1 198 ? 51.645 40.391 31.876 1.00 12.10 177 VAL A N 1
ATOM 1402 C CA . VAL A 1 198 ? 50.552 39.896 31.063 1.00 12.24 177 VAL A CA 1
ATOM 1403 C C . VAL A 1 198 ? 51.028 38.669 30.284 1.00 11.80 177 VAL A C 1
ATOM 1404 O O . VAL A 1 198 ? 52.143 38.641 29.733 1.00 13.25 177 VAL A O 1
ATOM 1408 N N . ALA A 1 199 ? 50.196 37.638 30.301 1.00 10.24 178 ALA A N 1
ATOM 1409 C CA . ALA A 1 199 ? 50.426 36.385 29.579 1.00 10.70 178 ALA A CA 1
ATOM 1410 C C . ALA A 1 199 ? 49.876 36.456 28.161 1.00 10.84 178 ALA A C 1
ATOM 1411 O O . ALA A 1 199 ? 48.720 36.822 27.955 1.00 11.85 178 ALA A O 1
ATOM 1413 N N . THR A 1 200 ? 50.705 36.124 27.187 1.00 9.80 179 THR A N 1
ATOM 1414 C CA . THR A 1 200 ? 50.243 36.005 25.807 1.00 9.75 179 THR A CA 1
ATOM 1415 C C . THR A 1 200 ? 49.663 34.621 25.589 1.00 9.36 179 THR A C 1
ATOM 1416 O O . THR A 1 200 ? 49.967 33.706 26.304 1.00 9.42 179 THR A O 1
ATOM 1420 N N . PRO A 1 201 ? 48.825 34.444 24.557 1.00 9.86 180 PRO A N 1
ATOM 1421 C CA . PRO A 1 201 ? 48.332 33.111 24.225 1.00 10.87 180 PRO A CA 1
ATOM 1422 C C . PRO A 1 201 ? 49.463 32.125 23.956 1.00 10.64 180 PRO A C 1
ATOM 1423 O O . PRO A 1 201 ? 49.368 30.930 24.337 1.00 10.55 180 PRO A O 1
ATOM 1427 N N . GLY A 1 202 ? 50.541 32.594 23.344 1.00 10.27 181 GLY A N 1
ATOM 1428 C CA . GLY A 1 202 ? 51.715 31.743 23.111 1.00 9.68 181 GLY A CA 1
ATOM 1429 C C . GLY A 1 202 ? 52.380 31.174 24.369 1.00 10.17 181 GLY A C 1
ATOM 1430 O O . GLY A 1 202 ? 52.813 29.999 24.438 1.00 9.99 181 GLY A O 1
ATOM 1431 N N . GLN A 1 203 ? 52.492 32.033 25.376 1.00 10.08 182 GLN A N 1
ATOM 1432 C CA . GLN A 1 203 ? 52.970 31.621 26.678 1.00 9.37 182 GLN A CA 1
ATOM 1433 C C . GLN A 1 203 ? 52.012 30.646 27.360 1.00 9.29 182 GLN A C 1
ATOM 1434 O O . GLN A 1 203 ? 52.462 29.696 27.986 1.00 9.53 182 GLN A O 1
ATOM 1440 N N . ALA A 1 204 ? 50.708 30.878 27.235 1.00 8.04 183 ALA A N 1
ATOM 1441 C CA . ALA A 1 204 ? 49.726 29.960 27.790 1.00 8.39 183 ALA A CA 1
ATOM 1442 C C . ALA A 1 204 ? 49.864 28.598 27.140 1.00 8.84 183 ALA A C 1
ATOM 1443 O O . ALA A 1 204 ? 49.948 27.580 27.816 1.00 8.94 183 ALA A O 1
ATOM 1445 N N . GLN A 1 205 ? 49.916 28.593 25.816 1.00 8.34 184 GLN A N 1
ATOM 1446 C CA . GLN A 1 205 ? 50.087 27.371 25.042 1.00 8.65 184 GLN A CA 1
ATOM 1447 C C . GLN A 1 205 ? 51.346 26.616 25.440 1.00 9.21 184 GLN A C 1
ATOM 1448 O O . GLN A 1 205 ? 51.314 25.390 25.596 1.00 10.20 184 GLN A O 1
ATOM 1454 N N . GLU A 1 206 ? 52.457 27.337 25.593 1.00 9.95 185 GLU A N 1
ATOM 1455 C CA . GLU A 1 206 ? 53.714 26.725 25.986 1.00 10.48 185 GLU A CA 1
ATOM 1456 C C . GLU A 1 206 ? 53.595 26.026 27.363 1.00 10.67 185 GLU A C 1
ATOM 1457 O O . GLU A 1 206 ? 54.051 24.895 27.564 1.00 10.20 185 GLU A O 1
ATOM 1463 N N . ALA A 1 207 ? 52.957 26.690 28.321 1.00 9.65 186 ALA A N 1
ATOM 1464 C CA . ALA A 1 207 ? 52.713 26.076 29.631 1.00 9.29 186 ALA A CA 1
ATOM 1465 C C . ALA A 1 207 ? 51.791 24.841 29.537 1.00 8.68 186 ALA A C 1
ATOM 1466 O O . ALA A 1 207 ? 52.081 23.798 30.100 1.00 10.38 186 ALA A O 1
ATOM 1468 N N . HIS A 1 208 ? 50.680 24.964 28.801 1.00 8.97 187 HIS A N 1
ATOM 1469 C CA . HIS A 1 208 ? 49.785 23.808 28.611 1.00 8.72 187 HIS A CA 1
ATOM 1470 C C . HIS A 1 208 ? 50.490 22.625 27.939 1.00 8.35 187 HIS A C 1
ATOM 1471 O O . HIS A 1 208 ? 50.306 21.481 28.349 1.00 8.81 187 HIS A O 1
ATOM 1478 N N . ALA A 1 209 ? 51.321 22.904 26.923 1.00 8.12 188 ALA A N 1
ATOM 1479 C CA . ALA A 1 209 ? 52.055 21.832 26.235 1.00 8.93 188 ALA A CA 1
ATOM 1480 C C . ALA A 1 209 ? 52.991 21.125 27.202 1.00 9.26 188 ALA A C 1
ATOM 1481 O O . ALA A 1 209 ? 53.108 19.890 27.183 1.00 10.19 188 ALA A O 1
ATOM 1483 N N . PHE A 1 210 ? 53.638 21.903 28.060 1.00 10.40 189 PHE A N 1
ATOM 1484 C CA . PHE A 1 210 ? 54.542 21.320 29.049 1.00 10.90 189 PHE A CA 1
ATOM 1485 C C . PHE A 1 210 ? 53.798 20.477 30.071 1.00 10.12 189 PHE A C 1
ATOM 1486 O O . PHE A 1 210 ? 54.251 19.385 30.455 1.00 9.80 189 PHE A O 1
ATOM 1494 N N . ILE A 1 211 ? 52.650 20.964 30.549 1.00 8.88 190 ILE A N 1
ATOM 1495 C CA . ILE A 1 211 ? 51.846 20.168 31.474 1.00 8.86 190 ILE A CA 1
ATOM 1496 C C . ILE A 1 211 ? 51.485 18.835 30.825 1.00 9.54 190 ILE A C 1
ATOM 1497 O O . ILE A 1 211 ? 51.652 17.769 31.439 1.00 9.69 190 ILE A O 1
ATOM 1502 N N . ARG A 1 212 ? 51.007 18.896 29.576 1.00 9.37 191 ARG A N 1
ATOM 1503 C CA . ARG A 1 212 ? 50.614 17.662 28.900 1.00 8.44 191 ARG A CA 1
ATOM 1504 C C . ARG A 1 212 ? 51.811 16.694 28.750 1.00 9.29 191 ARG A C 1
ATOM 1505 O O . ARG A 1 212 ? 51.684 15.475 28.965 1.00 8.54 191 ARG A O 1
ATOM 1513 N N . GLU A 1 213 ? 52.967 17.253 28.393 1.00 10.36 192 GLU A N 1
ATOM 1514 C CA . GLU A 1 213 ? 54.215 16.475 28.259 1.00 11.27 192 GLU A CA 1
ATOM 1515 C C . GLU A 1 213 ? 54.601 15.806 29.584 1.00 10.86 192 GLU A C 1
ATOM 1516 O O . GLU A 1 213 ? 54.968 14.634 29.615 1.00 11.36 192 GLU A O 1
ATOM 1522 N N . TYR A 1 214 ? 54.464 16.511 30.705 1.00 10.54 193 TYR A N 1
ATOM 1523 C CA . TYR A 1 214 ? 54.766 15.880 31.979 1.00 10.68 193 TYR A CA 1
ATOM 1524 C C . TYR A 1 214 ? 53.755 14.810 32.364 1.00 10.64 193 TYR A C 1
ATOM 1525 O O . TYR A 1 214 ? 54.117 13.768 32.889 1.00 11.00 193 TYR A O 1
ATOM 1534 N N . VAL A 1 215 ? 52.479 15.051 32.090 1.00 9.96 194 VAL A N 1
ATOM 1535 C CA . VAL A 1 215 ? 51.470 14.031 32.329 1.00 9.76 194 VAL A CA 1
ATOM 1536 C C . VAL A 1 215 ? 51.766 12.757 31.500 1.00 9.41 194 VAL A C 1
ATOM 1537 O O . VAL A 1 215 ? 51.551 11.632 31.997 1.00 10.68 194 VAL A O 1
ATOM 1541 N N . THR A 1 216 ? 52.307 12.923 30.295 1.00 9.51 195 THR A N 1
ATOM 1542 C CA . THR A 1 216 ? 52.733 11.782 29.470 1.00 10.66 195 THR A CA 1
ATOM 1543 C C . THR A 1 216 ? 53.789 10.969 30.219 1.00 11.19 195 THR A C 1
ATOM 1544 O O . THR A 1 216 ? 53.726 9.740 30.255 1.00 12.21 195 THR A O 1
ATOM 1548 N N . ARG A 1 217 ? 54.759 11.663 30.820 1.00 11.78 196 ARG A N 1
ATOM 1549 C CA . ARG A 1 217 ? 55.822 11.001 31.597 1.00 12.69 196 ARG A CA 1
ATOM 1550 C C . ARG A 1 217 ? 55.314 10.303 32.855 1.00 12.33 196 ARG A C 1
ATOM 1551 O O . ARG A 1 217 ? 55.759 9.194 33.174 1.00 12.41 196 ARG A O 1
ATOM 1559 N N . MET A 1 218 ? 54.377 10.936 33.553 1.00 10.17 197 MET A N 1
ATOM 1560 C CA . MET A 1 218 ? 53.852 10.407 34.813 1.00 11.05 197 MET A CA 1
ATOM 1561 C C . MET A 1 218 ? 52.900 9.237 34.552 1.00 10.76 197 MET A C 1
ATOM 1562 O O . MET A 1 218 ? 52.779 8.324 35.376 1.00 12.30 197 MET A O 1
ATOM 1567 N N . TYR A 1 219 ? 52.210 9.312 33.417 1.00 9.96 198 TYR A N 1
ATOM 1568 C CA . TYR A 1 219 ? 51.200 8.325 32.989 1.00 9.47 198 TYR A CA 1
ATOM 1569 C C . TYR A 1 219 ? 51.644 7.766 31.642 1.00 9.93 198 TYR A C 1
ATOM 1570 O O . TYR A 1 219 ? 52.586 6.975 31.585 1.00 9.93 198 TYR A O 1
ATOM 1579 N N . ASN A 1 220 ? 51.002 8.176 30.562 1.00 9.39 199 ASN A N 1
ATOM 1580 C CA . ASN A 1 220 ? 51.342 7.693 29.236 1.00 9.88 199 ASN A CA 1
ATOM 1581 C C . ASN A 1 220 ? 50.662 8.630 28.219 1.00 9.41 199 ASN A C 1
ATOM 1582 O O . ASN A 1 220 ? 49.830 9.455 28.602 1.00 9.63 199 ASN A O 1
ATOM 1587 N N . PRO A 1 221 ? 50.992 8.504 26.926 1.00 10.00 200 PRO A N 1
ATOM 1588 C CA . PRO A 1 221 ? 50.439 9.410 25.925 1.00 10.86 200 PRO A CA 1
ATOM 1589 C C . PRO A 1 221 ? 48.933 9.277 25.716 1.00 10.35 200 PRO A C 1
ATOM 1590 O O . PRO A 1 221 ? 48.283 10.236 25.324 1.00 10.64 200 PRO A O 1
ATOM 1594 N N . GLN A 1 222 ? 48.387 8.094 25.950 1.00 9.57 201 GLN A N 1
ATOM 1595 C CA . GLN A 1 222 ? 46.931 7.913 25.834 1.00 8.90 201 GLN A CA 1
ATOM 1596 C C . GLN A 1 222 ? 46.249 8.790 26.886 1.00 9.96 201 GLN A C 1
ATOM 1597 O O . GLN A 1 222 ? 45.328 9.558 26.585 1.00 10.67 201 GLN A O 1
ATOM 1603 N N . VAL A 1 223 ? 46.719 8.676 28.122 1.00 9.58 202 VAL A N 1
ATOM 1604 C CA . VAL A 1 223 ? 46.133 9.405 29.223 1.00 9.22 202 VAL A CA 1
ATOM 1605 C C . VAL A 1 223 ? 46.281 10.909 28.993 1.00 9.67 202 VAL A C 1
ATOM 1606 O O . VAL A 1 223 ? 45.313 11.641 29.069 1.00 8.94 202 VAL A O 1
ATOM 1610 N N . SER A 1 224 ? 47.479 11.371 28.682 1.00 9.68 203 SER A N 1
ATOM 1611 C CA . SER A 1 224 ? 47.662 12.824 28.465 1.00 9.59 203 SER A CA 1
ATOM 1612 C C . SER A 1 224 ? 46.844 13.369 27.283 1.00 10.33 203 SER A C 1
ATOM 1613 O O . SER A 1 224 ? 46.310 14.508 27.346 1.00 9.99 203 SER A O 1
ATOM 1616 N N . SER A 1 225 ? 46.668 12.554 26.246 1.00 10.26 204 SER A N 1
ATOM 1617 C CA . SER A 1 225 ? 45.876 12.966 25.087 1.00 11.47 204 SER A CA 1
ATOM 1618 C C . SER A 1 225 ? 44.390 13.095 25.397 1.00 11.82 204 SER A C 1
ATOM 1619 O O . SER A 1 225 ? 43.650 13.721 24.632 1.00 13.29 204 SER A O 1
ATOM 1622 N N . ASN A 1 226 ? 43.943 12.453 26.463 1.00 11.00 205 ASN A N 1
ATOM 1623 C CA . ASN A 1 226 ? 42.530 12.505 26.855 1.00 11.41 205 ASN A CA 1
ATOM 1624 C C . ASN A 1 226 ? 42.217 13.543 27.948 1.00 10.22 205 ASN A C 1
ATOM 1625 O O . ASN A 1 226 ? 41.042 13.834 28.210 1.00 11.14 205 ASN A O 1
ATOM 1630 N N . LEU A 1 227 ? 43.270 14.071 28.575 1.00 9.84 206 LEU A N 1
ATOM 1631 C CA . LEU A 1 227 ? 43.146 14.974 29.711 1.00 8.41 206 LEU A CA 1
ATOM 1632 C C . LEU A 1 227 ? 42.877 16.401 29.259 1.00 8.54 206 LEU A C 1
ATOM 1633 O O . LEU A 1 227 ? 43.651 16.973 28.490 1.00 9.98 206 LEU A O 1
ATOM 1638 N N . ARG A 1 228 ? 41.765 16.985 29.704 1.00 7.82 207 ARG A N 1
ATOM 1639 C CA . ARG A 1 228 ? 41.519 18.409 29.445 1.00 7.97 207 ARG A CA 1
ATOM 1640 C C . ARG A 1 228 ? 42.409 19.262 30.345 1.00 8.28 207 ARG A C 1
ATOM 1641 O O . ARG A 1 228 ? 42.451 19.090 31.595 1.00 8.79 207 ARG A O 1
ATOM 1649 N N . ILE A 1 229 ? 43.087 20.218 29.702 1.00 7.52 208 ILE A N 1
ATOM 1650 C CA . ILE A 1 229 ? 43.910 21.207 30.388 1.00 8.05 208 ILE A CA 1
ATOM 1651 C C . ILE A 1 229 ? 43.315 22.549 29.999 1.00 8.19 208 ILE A C 1
ATOM 1652 O O . ILE A 1 229 ? 43.420 22.938 28.828 1.00 8.05 208 ILE A O 1
ATOM 1657 N N . ILE A 1 230 ? 42.706 23.230 30.987 1.00 7.48 209 ILE A N 1
ATOM 1658 C CA . ILE A 1 230 ? 41.943 24.464 30.763 1.00 7.34 209 ILE A CA 1
ATOM 1659 C C . ILE A 1 230 ? 42.780 25.641 31.298 1.00 7.45 209 ILE A C 1
ATOM 1660 O O . ILE A 1 230 ? 43.592 25.473 32.200 1.00 7.62 209 ILE A O 1
ATOM 1665 N N . TYR A 1 231 ? 42.640 26.789 30.648 1.00 7.33 210 TYR A N 1
ATOM 1666 C CA . TYR A 1 231 ? 43.414 27.974 30.957 1.00 7.03 210 TYR A CA 1
ATOM 1667 C C . TYR A 1 231 ? 42.668 28.802 32.005 1.00 8.26 210 TYR A C 1
ATOM 1668 O O . TYR A 1 231 ? 41.503 29.147 31.805 1.00 8.71 210 TYR A O 1
ATOM 1677 N N . GLY A 1 232 ? 43.363 29.073 33.111 1.00 7.89 211 GLY A N 1
ATOM 1678 C CA . GLY A 1 232 ? 42.833 29.798 34.259 1.00 8.36 211 GLY A CA 1
ATOM 1679 C C . GLY A 1 232 ? 43.453 31.165 34.498 1.00 9.57 211 GLY A C 1
ATOM 1680 O O . GLY A 1 232 ? 43.370 31.707 35.611 1.00 9.92 211 GLY A O 1
ATOM 1681 N N . GLY A 1 233 ? 44.082 31.740 33.467 1.00 9.87 212 GLY A N 1
ATOM 1682 C CA . GLY A 1 233 ? 44.399 33.177 33.499 1.00 9.91 212 GLY A CA 1
ATOM 1683 C C . GLY A 1 233 ? 43.227 34.066 33.159 1.00 10.87 212 GLY A C 1
ATOM 1684 O O . GLY A 1 233 ? 42.058 33.662 33.238 1.00 10.64 212 GLY A O 1
ATOM 1685 N N . SER A 1 234 ? 43.558 35.295 32.775 1.00 11.11 213 SER A N 1
ATOM 1686 C CA A SER A 1 234 ? 42.560 36.306 32.393 0.50 11.14 213 SER A CA 1
ATOM 1687 C CA B SER A 1 234 ? 42.565 36.297 32.429 0.50 11.84 213 SER A CA 1
ATOM 1688 C C . SER A 1 234 ? 41.854 35.910 31.121 1.00 10.87 213 SER A C 1
ATOM 1689 O O . SER A 1 234 ? 42.461 35.859 30.055 1.00 11.49 213 SER A O 1
ATOM 1694 N N . VAL A 1 235 ? 40.552 35.648 31.219 1.00 10.41 214 VAL A N 1
ATOM 1695 C CA . VAL A 1 235 ? 39.749 35.312 30.042 1.00 9.60 214 VAL A CA 1
ATOM 1696 C C . VAL A 1 235 ? 38.540 36.245 29.998 1.00 9.83 214 VAL A C 1
ATOM 1697 O O . VAL A 1 235 ? 37.849 36.382 30.980 1.00 9.75 214 VAL A O 1
ATOM 1701 N N . THR A 1 236 ? 38.329 36.880 28.843 1.00 9.38 215 THR A N 1
ATOM 1702 C CA . THR A 1 236 ? 37.202 37.766 28.597 1.00 9.77 215 THR A CA 1
ATOM 1703 C C . THR A 1 236 ? 36.646 37.438 27.214 1.00 10.14 215 THR A C 1
ATOM 1704 O O . THR A 1 236 ? 37.260 36.689 26.436 1.00 9.76 215 THR A O 1
ATOM 1708 N N . PRO A 1 237 ? 35.501 38.046 26.855 1.00 10.91 216 PRO A N 1
ATOM 1709 C CA . PRO A 1 237 ? 35.018 37.911 25.490 1.00 11.35 216 PRO A CA 1
ATOM 1710 C C . PRO A 1 237 ? 36.032 38.356 24.387 1.00 11.34 216 PRO A C 1
ATOM 1711 O O . PRO A 1 237 ? 35.919 37.926 23.217 1.00 12.13 216 PRO A O 1
ATOM 1715 N N . ASP A 1 238 ? 36.982 39.217 24.758 1.00 12.24 217 ASP A N 1
ATOM 1716 C CA . ASP A 1 238 ? 37.905 39.800 23.814 1.00 12.98 217 ASP A CA 1
ATOM 1717 C C . ASP A 1 238 ? 39.065 38.847 23.471 1.00 12.99 217 ASP A C 1
ATOM 1718 O O . ASP A 1 238 ? 39.620 38.967 22.400 1.00 14.25 217 ASP A O 1
ATOM 1723 N N . ASN A 1 239 ? 39.426 37.920 24.362 1.00 12.25 218 ASN A N 1
ATOM 1724 C CA . ASN A 1 239 ? 40.582 37.054 24.069 1.00 11.13 218 ASN A CA 1
ATOM 1725 C C . ASN A 1 239 ? 40.286 35.544 23.970 1.00 10.12 218 ASN A C 1
ATOM 1726 O O . ASN A 1 239 ? 41.168 34.755 23.637 1.00 11.41 218 ASN A O 1
ATOM 1731 N N . CYS A 1 240 ? 39.063 35.132 24.286 1.00 10.07 219 CYS A N 1
ATOM 1732 C CA . CYS A 1 240 ? 38.768 33.702 24.400 1.00 9.66 219 CYS A CA 1
ATOM 1733 C C . CYS A 1 240 ? 38.897 32.994 23.059 1.00 10.44 219 CYS A C 1
ATOM 1734 O O . CYS A 1 240 ? 39.372 31.853 22.998 1.00 9.05 219 CYS A O 1
ATOM 1737 N N . ASN A 1 241 ? 38.475 33.645 21.977 1.00 9.47 220 ASN A N 1
ATOM 1738 C CA . ASN A 1 241 ? 38.552 32.967 20.666 1.00 11.44 220 ASN A CA 1
ATOM 1739 C C . ASN A 1 241 ? 39.994 32.662 20.254 1.00 12.02 220 ASN A C 1
ATOM 1740 O O . ASN A 1 241 ? 40.274 31.604 19.701 1.00 13.82 220 ASN A O 1
ATOM 1745 N N . GLU A 1 242 ? 40.924 33.563 20.547 1.00 11.42 221 GLU A N 1
ATOM 1746 C CA . GLU A 1 242 ? 42.319 33.313 20.245 1.00 11.43 221 GLU A CA 1
ATOM 1747 C C . GLU A 1 242 ? 42.897 32.187 21.110 1.00 10.83 221 GLU A C 1
ATOM 1748 O O . GLU A 1 242 ? 43.589 31.280 20.607 1.00 10.83 221 GLU A O 1
ATOM 1754 N N . LEU A 1 243 ? 42.645 32.254 22.425 1.00 9.65 222 LEU A N 1
ATOM 1755 C CA . LEU A 1 243 ? 43.193 31.248 23.330 1.00 10.25 222 LEU A CA 1
ATOM 1756 C C . LEU A 1 243 ? 42.722 29.828 23.023 1.00 9.69 222 LEU A C 1
ATOM 1757 O O . LEU A 1 243 ? 43.501 28.917 23.056 1.00 9.46 222 LEU A O 1
ATOM 1762 N N . ILE A 1 244 ? 41.449 29.638 22.705 1.00 9.28 223 ILE A N 1
ATOM 1763 C CA . ILE A 1 244 ? 40.884 28.303 22.585 1.00 9.00 223 ILE A CA 1
ATOM 1764 C C . ILE A 1 244 ? 41.476 27.575 21.378 1.00 9.81 223 ILE A C 1
ATOM 1765 O O . ILE A 1 244 ? 41.555 26.326 21.381 1.00 9.57 223 ILE A O 1
ATOM 1770 N N . LYS A 1 245 ? 41.888 28.330 20.355 1.00 9.07 224 LYS A N 1
ATOM 1771 C CA . LYS A 1 245 ? 42.534 27.706 19.191 1.00 9.44 224 LYS A CA 1
ATOM 1772 C C . LYS A 1 245 ? 43.883 27.061 19.483 1.00 8.59 224 LYS A C 1
ATOM 1773 O O . LYS A 1 245 ? 44.305 26.183 18.742 1.00 9.85 224 LYS A O 1
ATOM 1779 N N . CYS A 1 246 ? 44.541 27.481 20.557 1.00 8.62 225 CYS A N 1
ATOM 1780 C CA . CYS A 1 246 ? 45.856 26.922 20.915 1.00 8.60 225 CYS A CA 1
ATOM 1781 C C . CYS A 1 246 ? 45.725 25.404 21.138 1.00 8.66 225 CYS A C 1
ATOM 1782 O O . CYS A 1 246 ? 44.760 24.910 21.725 1.00 8.47 225 CYS A O 1
ATOM 1785 N N . ALA A 1 247 ? 46.696 24.661 20.654 1.00 8.58 226 ALA A N 1
ATOM 1786 C CA . ALA A 1 247 ? 46.529 23.227 20.478 1.00 8.28 226 ALA A CA 1
ATOM 1787 C C . ALA A 1 247 ? 46.326 22.492 21.818 1.00 8.51 226 ALA A C 1
ATOM 1788 O O . ALA A 1 247 ? 45.680 21.439 21.864 1.00 10.39 226 ALA A O 1
ATOM 1790 N N . ASP A 1 248 ? 46.917 23.025 22.885 1.00 9.09 227 ASP A N 1
ATOM 1791 C CA . ASP A 1 248 ? 46.882 22.351 24.158 1.00 8.41 227 ASP A CA 1
ATOM 1792 C C . ASP A 1 248 ? 45.977 23.010 25.180 1.00 8.14 227 ASP A C 1
ATOM 1793 O O . ASP A 1 248 ? 45.937 22.579 26.335 1.00 8.00 227 ASP A O 1
ATOM 1798 N N . ILE A 1 249 ? 45.197 23.990 24.734 1.00 7.21 228 ILE A N 1
ATOM 1799 C CA . ILE A 1 249 ? 44.202 24.684 25.554 1.00 7.51 228 ILE A CA 1
ATOM 1800 C C . ILE A 1 249 ? 42.800 24.153 25.238 1.00 7.98 228 ILE A C 1
ATOM 1801 O O . ILE A 1 249 ? 42.344 24.244 24.085 1.00 8.51 228 ILE A O 1
ATOM 1806 N N . ASP A 1 250 ? 42.173 23.531 26.240 1.00 7.63 229 ASP A N 1
ATOM 1807 C CA . ASP A 1 250 ? 40.941 22.765 26.067 1.00 8.52 229 ASP A CA 1
ATOM 1808 C C . ASP A 1 250 ? 39.723 23.415 26.720 1.00 8.49 229 ASP A C 1
ATOM 1809 O O . ASP A 1 250 ? 38.713 22.733 27.002 1.00 8.98 229 ASP A O 1
ATOM 1814 N N . GLY A 1 251 ? 39.814 24.727 26.956 1.00 7.88 230 GLY A N 1
ATOM 1815 C CA . GLY A 1 251 ? 38.791 25.469 27.644 1.00 7.88 230 GLY A CA 1
ATOM 1816 C C . GLY A 1 251 ? 39.381 26.366 28.704 1.00 6.61 230 GLY A C 1
ATOM 1817 O O . GLY A 1 251 ? 40.543 26.721 28.619 1.00 7.50 230 GLY A O 1
ATOM 1818 N N . PHE A 1 252 ? 38.535 26.754 29.661 1.00 6.55 231 PHE A N 1
ATOM 1819 C CA . PHE A 1 252 ? 38.787 27.885 30.512 1.00 6.50 231 PHE A CA 1
ATOM 1820 C C . PHE A 1 252 ? 38.269 27.650 31.921 1.00 7.66 231 PHE A C 1
ATOM 1821 O O . PHE A 1 252 ? 37.241 27.021 32.110 1.00 8.08 231 PHE A O 1
ATOM 1829 N N . LEU A 1 253 ? 38.976 28.203 32.881 1.00 8.37 232 LEU A N 1
ATOM 1830 C CA . LEU A 1 253 ? 38.428 28.420 34.202 1.00 7.86 232 LEU A CA 1
ATOM 1831 C C . LEU A 1 253 ? 38.435 29.960 34.356 1.00 8.65 232 LEU A C 1
ATOM 1832 O O . LEU A 1 253 ? 39.491 30.576 34.632 1.00 9.80 232 LEU A O 1
ATOM 1837 N N . VAL A 1 254 ? 37.253 30.555 34.157 1.00 9.06 233 VAL A N 1
ATOM 1838 C CA . VAL A 1 254 ? 37.046 32.009 34.073 1.00 10.30 233 VAL A CA 1
ATOM 1839 C C . VAL A 1 254 ? 36.780 32.595 35.443 1.00 10.90 233 VAL A C 1
ATOM 1840 O O . VAL A 1 254 ? 36.018 32.016 36.235 1.00 10.41 233 VAL A O 1
ATOM 1844 N N . GLY A 1 255 ? 37.424 33.721 35.737 1.00 12.07 234 GLY A N 1
ATOM 1845 C CA . GLY A 1 255 ? 37.137 34.481 36.966 1.00 11.44 234 GLY A CA 1
ATOM 1846 C C . GLY A 1 255 ? 36.004 35.498 36.798 1.00 11.26 234 GLY A C 1
ATOM 1847 O O . GLY A 1 255 ? 34.864 35.101 36.538 1.00 11.31 234 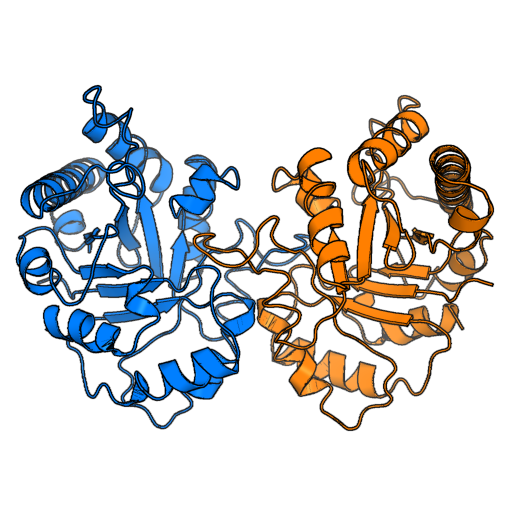GLY A O 1
ATOM 1848 N N . GLY A 1 256 ? 36.324 36.800 36.884 1.00 10.94 235 GLY A N 1
ATOM 1849 C CA . GLY A 1 256 ? 35.304 37.859 36.944 1.00 11.43 235 GLY A CA 1
ATOM 1850 C C . GLY A 1 256 ? 34.320 37.846 35.779 1.00 11.47 235 GLY A C 1
ATOM 1851 O O . GLY A 1 256 ? 33.158 38.209 35.931 1.00 12.19 235 GLY A O 1
ATOM 1852 N N . ALA A 1 257 ? 34.788 37.455 34.596 1.00 11.28 236 ALA A N 1
ATOM 1853 C CA . ALA A 1 257 ? 33.947 37.427 33.398 1.00 11.83 236 ALA A CA 1
ATOM 1854 C C . ALA A 1 257 ? 32.791 36.451 33.517 1.00 10.95 236 ALA A C 1
ATOM 1855 O O . ALA A 1 257 ? 31.778 36.574 32.777 1.00 11.47 236 ALA A O 1
ATOM 1857 N N . SER A 1 258 ? 32.911 35.500 34.458 1.00 10.92 237 SER A N 1
ATOM 1858 C CA . SER A 1 258 ? 31.805 34.550 34.671 1.00 10.61 237 SER A CA 1
ATOM 1859 C C . SER A 1 258 ? 30.632 35.119 35.446 1.00 10.57 237 SER A C 1
ATOM 1860 O O . SER A 1 258 ? 29.582 34.494 35.482 1.00 10.32 237 SER A O 1
ATOM 1863 N N . LEU A 1 259 ? 30.778 36.329 36.012 1.00 10.26 238 LEU A N 1
ATOM 1864 C CA . LEU A 1 259 ? 29.706 36.990 36.743 1.00 10.04 238 LEU A CA 1
ATOM 1865 C C . LEU A 1 259 ? 28.917 37.967 35.842 1.00 11.01 238 LEU A C 1
ATOM 1866 O O . LEU A 1 259 ? 28.092 38.750 36.337 1.00 11.50 238 LEU A O 1
ATOM 1871 N N . LYS A 1 260 ? 29.187 37.934 34.533 1.00 11.31 239 LYS A N 1
ATOM 1872 C CA . LYS A 1 260 ? 28.498 38.792 33.561 1.00 12.20 239 LYS A CA 1
ATOM 1873 C C . LYS A 1 260 ? 27.787 37.930 32.508 1.00 11.81 239 LYS A C 1
ATOM 1874 O O . LYS A 1 260 ? 28.238 36.831 32.192 1.00 10.48 239 LYS A O 1
ATOM 1880 N N . PRO A 1 261 ? 26.660 38.421 31.956 1.00 11.86 240 PRO A N 1
ATOM 1881 C CA . PRO A 1 261 ? 25.956 37.711 30.881 1.00 11.81 240 PRO A CA 1
ATOM 1882 C C . PRO A 1 261 ? 26.866 37.277 29.712 1.00 11.43 240 PRO A C 1
ATOM 1883 O O . PRO A 1 261 ? 26.645 36.215 29.113 1.00 11.92 240 PRO A O 1
ATOM 1887 N N . THR A 1 262 ? 27.887 38.086 29.411 1.00 11.10 241 THR A N 1
ATOM 1888 C CA . THR A 1 262 ? 28.815 37.797 28.327 1.00 11.73 241 THR A CA 1
ATOM 1889 C C . THR A 1 262 ? 29.746 36.598 28.569 1.00 10.96 241 THR A C 1
ATOM 1890 O O . THR A 1 262 ? 30.519 36.223 27.700 1.00 11.30 241 THR A O 1
ATOM 1894 N N . PHE A 1 263 ? 29.647 35.965 29.734 1.00 10.39 242 PHE A N 1
ATOM 1895 C CA . PHE A 1 263 ? 30.173 34.620 29.898 1.00 10.02 242 PHE A CA 1
ATOM 1896 C C . PHE A 1 263 ? 29.661 33.736 28.751 1.00 10.12 242 PHE A C 1
ATOM 1897 O O . PHE A 1 263 ? 30.383 32.847 28.308 1.00 9.70 242 PHE A O 1
ATOM 1905 N N . ALA A 1 264 ? 28.446 33.979 28.264 1.00 10.40 243 ALA A N 1
ATOM 1906 C CA . ALA A 1 264 ? 27.938 33.258 27.099 1.00 10.71 243 ALA A CA 1
ATOM 1907 C C . ALA A 1 264 ? 28.872 33.334 25.857 1.00 11.65 243 ALA A C 1
ATOM 1908 O O . ALA A 1 264 ? 28.961 32.381 25.089 1.00 11.54 243 ALA A O 1
ATOM 1910 N N . LYS A 1 265 ? 29.549 34.458 25.647 1.00 11.89 244 LYS A N 1
ATOM 1911 C CA . LYS A 1 265 ? 30.475 34.601 24.517 1.00 11.85 244 LYS A CA 1
ATOM 1912 C C . LYS A 1 265 ? 31.683 33.700 24.705 1.00 10.98 244 LYS A C 1
ATOM 1913 O O . LYS A 1 265 ? 32.217 33.132 23.740 1.00 11.68 244 LYS A O 1
ATOM 1919 N N . ILE A 1 266 ? 32.097 33.527 25.959 1.00 10.42 245 ILE A N 1
ATOM 1920 C CA . ILE A 1 266 ? 33.204 32.620 26.239 1.00 9.43 245 ILE A CA 1
ATOM 1921 C C . ILE A 1 266 ? 32.776 31.164 25.987 1.00 9.76 245 ILE A C 1
ATOM 1922 O O . ILE A 1 266 ? 33.518 30.372 25.354 1.00 10.56 245 ILE A O 1
ATOM 1927 N N . ILE A 1 267 ? 31.579 30.800 26.427 1.00 8.44 246 ILE A N 1
ATOM 1928 C CA . ILE A 1 267 ? 31.068 29.475 26.082 1.00 8.84 246 ILE A CA 1
ATOM 1929 C C . ILE A 1 267 ? 31.036 29.290 24.540 1.00 9.55 246 ILE A C 1
ATOM 1930 O O . ILE A 1 267 ? 31.370 28.213 23.997 1.00 10.37 246 ILE A O 1
ATOM 1935 N N . GLU A 1 268 ? 30.613 30.323 23.821 1.00 9.50 247 GLU A N 1
ATOM 1936 C CA . GLU A 1 268 ? 30.465 30.209 22.353 1.00 11.70 247 GLU A CA 1
ATOM 1937 C C . GLU A 1 268 ? 31.826 30.020 21.680 1.00 11.12 247 GLU A C 1
ATOM 1938 O O . GLU A 1 268 ? 31.936 29.387 20.647 1.00 9.51 247 GLU A O 1
ATOM 1944 N N . SER A 1 269 ? 32.884 30.576 22.273 1.00 10.56 248 SER A N 1
ATOM 1945 C CA . SER A 1 269 ? 34.215 30.401 21.692 1.00 11.22 248 SER A CA 1
ATOM 1946 C C . SER A 1 269 ? 34.677 28.946 21.651 1.00 10.76 248 SER A C 1
ATOM 1947 O O . SER A 1 269 ? 35.540 28.582 20.836 1.00 11.85 248 SER A O 1
ATOM 1950 N N . ALA A 1 270 ? 34.123 28.124 22.555 1.00 11.93 249 ALA A N 1
ATOM 1951 C CA . ALA A 1 270 ? 34.529 26.754 22.735 1.00 13.22 249 ALA A CA 1
ATOM 1952 C C . ALA A 1 270 ? 33.715 25.774 21.898 1.00 14.29 249 ALA A C 1
ATOM 1953 O O . ALA A 1 270 ? 33.863 24.548 22.072 1.00 15.55 249 ALA A O 1
ATOM 1955 N N . GLN A 1 271 ? 32.876 26.298 21.003 1.00 16.29 250 GLN A N 1
ATOM 1956 C CA . GLN A 1 271 ? 32.003 25.487 20.155 1.00 17.40 250 GLN A CA 1
ATOM 1957 C C . GLN A 1 271 ? 32.729 24.736 19.049 1.00 19.12 250 GLN A C 1
ATOM 1958 O O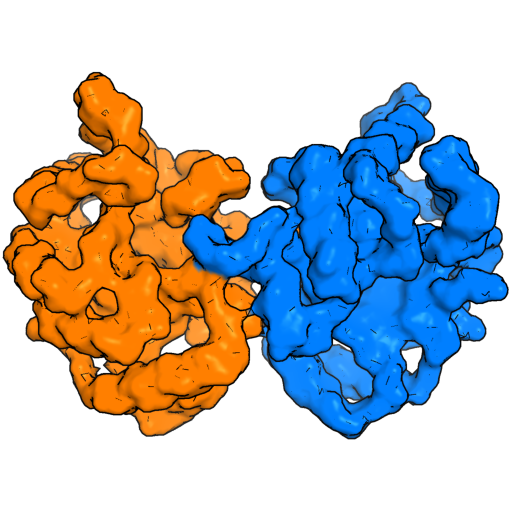 . GLN A 1 271 ? 32.235 23.685 18.600 1.00 19.16 250 GLN A O 1
ATOM 1965 N N . SER B 1 23 ? 19.854 40.989 84.335 1.00 24.75 2 SER B N 1
ATOM 1966 C CA . SER B 1 23 ? 20.479 39.631 84.222 1.00 23.09 2 SER B CA 1
ATOM 1967 C C . SER B 1 23 ? 20.587 39.175 82.775 1.00 20.51 2 SER B C 1
ATOM 1968 O O . SER B 1 23 ? 19.766 39.524 81.908 1.00 21.13 2 SER B O 1
ATOM 1971 N N . ARG B 1 24 ? 21.589 38.347 82.522 1.00 16.52 3 ARG B N 1
ATOM 1972 C CA . ARG B 1 24 ? 21.953 38.056 81.144 1.00 13.69 3 ARG B CA 1
ATOM 1973 C C . ARG B 1 24 ? 20.929 37.139 80.524 1.00 13.44 3 ARG B C 1
ATOM 1974 O O . ARG B 1 24 ? 20.431 36.192 81.147 1.00 13.82 3 ARG B O 1
ATOM 1982 N N . LYS B 1 25 ? 20.606 37.421 79.276 1.00 11.71 4 LYS B N 1
ATOM 1983 C CA . LYS B 1 25 ? 19.737 36.536 78.509 1.00 11.62 4 LYS B CA 1
ATOM 1984 C C . LYS B 1 25 ? 20.556 35.344 78.097 1.00 9.49 4 LYS B C 1
ATOM 1985 O O . LYS B 1 25 ? 21.632 35.474 77.480 1.00 9.80 4 LYS B O 1
ATOM 1991 N N . TYR B 1 26 ? 20.069 34.165 78.386 1.00 9.98 5 TYR B N 1
ATOM 1992 C CA . TYR B 1 26 ? 20.786 32.965 77.995 1.00 9.81 5 TYR B CA 1
ATOM 1993 C C . TYR B 1 26 ? 20.853 32.745 76.463 1.00 9.73 5 TYR B C 1
ATOM 1994 O O . TYR B 1 26 ? 20.045 33.300 75.690 1.00 10.34 5 TYR B O 1
ATOM 2003 N N . PHE B 1 27 ? 21.812 31.925 76.037 1.00 8.63 6 PHE B N 1
ATOM 2004 C CA . PHE B 1 27 ? 22.101 31.729 74.609 1.00 9.05 6 PHE B CA 1
ATOM 2005 C C . PHE B 1 27 ? 22.316 30.227 74.419 1.00 8.69 6 PHE B C 1
ATOM 2006 O O . PHE B 1 27 ? 23.223 29.653 75.013 1.00 9.22 6 PHE B O 1
ATOM 2014 N N . VAL B 1 28 ? 21.461 29.591 73.606 1.00 8.50 7 VAL B N 1
ATOM 2015 C CA . VAL B 1 28 ? 21.622 28.172 73.276 1.00 8.05 7 VAL B CA 1
ATOM 2016 C C . VAL B 1 28 ? 21.861 28.042 71.770 1.00 8.44 7 VAL B C 1
ATOM 2017 O O . VAL B 1 28 ? 20.989 28.403 70.956 1.00 9.52 7 VAL B O 1
ATOM 2021 N N . GLY B 1 29 ? 23.059 27.575 71.416 1.00 8.44 8 GLY B N 1
ATOM 2022 C CA . GLY B 1 29 ? 23.444 27.375 70.032 1.00 8.21 8 GLY B CA 1
ATOM 2023 C C . GLY B 1 29 ? 23.611 25.903 69.715 1.00 9.08 8 GLY B C 1
ATOM 2024 O O . GLY B 1 29 ? 24.069 25.113 70.558 1.00 9.37 8 GLY B O 1
ATOM 2025 N N . GLY B 1 30 ? 23.253 25.535 68.493 1.00 8.79 9 GLY B N 1
ATOM 2026 C CA . GLY B 1 30 ? 23.370 24.165 68.016 1.00 8.66 9 GLY B CA 1
ATOM 2027 C C . GLY B 1 30 ? 24.261 24.123 66.795 1.00 8.01 9 GLY B C 1
ATOM 2028 O O . GLY B 1 30 ? 23.846 24.500 65.691 1.00 9.54 9 GLY B O 1
ATOM 2029 N N . ASN B 1 31 ? 25.505 23.709 66.999 1.00 7.62 10 ASN B N 1
ATOM 2030 C CA . ASN B 1 31 ? 26.475 23.595 65.924 1.00 7.20 10 ASN B CA 1
ATOM 2031 C C . ASN B 1 31 ? 26.356 22.247 65.203 1.00 6.97 10 ASN B C 1
ATOM 2032 O O . ASN B 1 31 ? 26.755 21.209 65.760 1.00 8.64 10 ASN B O 1
ATOM 2037 N N . PHE B 1 32 ? 25.827 22.258 63.962 1.00 6.93 11 PHE B N 1
ATOM 2038 C CA . PHE B 1 32 ? 25.635 21.028 63.196 1.00 7.36 11 PHE B CA 1
ATOM 2039 C C . PHE B 1 32 ? 26.937 20.454 62.694 1.00 8.32 11 PHE B C 1
ATOM 2040 O O . PHE B 1 32 ? 26.989 19.282 62.308 1.00 8.60 11 PHE B O 1
ATOM 2048 N N . LYS B 1 33 ? 27.984 21.271 62.695 1.00 7.97 12 LYS B N 1
ATOM 2049 C CA . LYS B 1 33 ? 29.284 20.915 62.137 1.00 8.11 12 LYS B CA 1
ATOM 2050 C C . LYS B 1 33 ? 29.098 20.449 60.689 1.00 7.99 12 LYS B C 1
ATOM 2051 O O . LYS B 1 33 ? 28.202 20.934 59.957 1.00 8.58 12 LYS B O 1
ATOM 2057 N N . CYS B 1 34 ? 29.938 19.514 60.253 1.00 8.04 13 CYS B N 1
ATOM 2058 C CA . CYS B 1 34 ? 29.844 19.047 58.880 1.00 8.00 13 CYS B CA 1
ATOM 2059 C C . CYS B 1 34 ? 28.936 17.813 58.833 1.00 8.36 13 CYS B C 1
ATOM 2060 O O . CYS B 1 34 ? 29.401 16.669 58.635 1.00 8.33 13 CYS B O 1
ATOM 2063 N N . ASN B 1 35 ? 27.639 18.049 59.003 1.00 8.63 14 ASN B N 1
ATOM 2064 C CA . ASN B 1 35 ? 26.626 16.989 59.007 1.00 9.55 14 ASN B CA 1
ATOM 2065 C C . ASN B 1 35 ? 25.356 17.543 58.429 1.00 9.93 14 ASN B C 1
ATOM 2066 O O . ASN B 1 35 ? 25.107 18.759 58.533 1.00 9.51 14 ASN B O 1
ATOM 2071 N N . GLY B 1 36 ? 24.561 16.656 57.844 1.00 9.71 15 GLY B N 1
ATOM 2072 C CA . GLY B 1 36 ? 23.227 16.983 57.333 1.00 10.66 15 GLY B CA 1
ATOM 2073 C C . GLY B 1 36 ? 23.026 16.573 55.898 1.00 10.69 15 GLY B C 1
ATOM 2074 O O . GLY B 1 36 ? 23.946 16.625 55.108 1.00 11.31 15 GLY B O 1
ATOM 2075 N N . THR B 1 37 ? 21.808 16.137 55.589 1.00 11.04 16 THR B N 1
ATOM 2076 C CA . THR B 1 37 ? 21.328 15.962 54.211 1.00 11.15 16 THR B CA 1
ATOM 2077 C C . THR B 1 37 ? 20.007 16.710 54.077 1.00 12.00 16 THR B C 1
ATOM 2078 O O . THR B 1 37 ? 19.409 17.096 55.071 1.00 12.60 16 THR B O 1
ATOM 2082 N N . LYS B 1 38 ? 19.552 16.912 52.853 1.00 12.78 17 LYS B N 1
ATOM 2083 C CA . LYS B 1 38 ? 18.268 17.580 52.631 1.00 13.81 17 LYS B CA 1
ATOM 2084 C C . LYS B 1 38 ? 17.166 16.880 53.422 1.00 14.63 17 LYS B C 1
ATOM 2085 O O . LYS B 1 38 ? 16.384 17.547 54.125 1.00 14.93 17 LYS B O 1
ATOM 2091 N N . GLU B 1 39 ? 17.126 15.553 53.355 1.00 14.45 18 GLU B N 1
ATOM 2092 C CA . GLU B 1 39 ? 16.059 14.785 54.008 1.00 16.02 18 GLU B CA 1
ATOM 2093 C C . GLU B 1 39 ? 16.192 14.812 55.522 1.00 15.29 18 GLU B C 1
ATOM 2094 O O . GLU B 1 39 ? 15.183 14.962 56.224 1.00 15.87 18 GLU B O 1
ATOM 2100 N N . SER B 1 40 ? 17.416 14.672 56.040 1.00 14.56 19 SER B N 1
ATOM 2101 C CA . SER B 1 40 ? 17.600 14.626 57.491 1.00 14.15 19 SER B CA 1
ATOM 2102 C C . SER B 1 40 ? 17.296 15.990 58.111 1.00 13.33 19 SER B C 1
ATOM 2103 O O . SER B 1 40 ? 16.677 16.086 59.173 1.00 13.80 19 SER B O 1
ATOM 2106 N N . LEU B 1 41 ? 17.698 17.045 57.427 1.00 12.77 20 LEU B N 1
ATOM 2107 C CA . LEU B 1 41 ? 17.452 18.394 57.931 1.00 12.47 20 LEU B CA 1
ATOM 2108 C C . LEU B 1 41 ? 15.964 18.755 57.847 1.00 13.38 20 LEU B C 1
ATOM 2109 O O . LEU B 1 41 ? 15.430 19.423 58.731 1.00 13.85 20 LEU B O 1
ATOM 2114 N N . LYS B 1 42 ? 15.280 18.300 56.807 1.00 13.93 21 LYS B N 1
ATOM 2115 C CA . LYS B 1 42 ? 13.826 18.521 56.693 1.00 14.08 21 LYS B CA 1
ATOM 2116 C C . LYS B 1 42 ? 13.117 17.952 57.913 1.00 14.32 21 LYS B C 1
ATOM 2117 O O . LYS B 1 42 ? 12.301 18.625 58.533 1.00 14.40 21 LYS B O 1
ATOM 2119 N N . THR B 1 43 ? 13.459 16.715 58.261 1.00 14.28 22 THR B N 1
ATOM 2120 C CA . THR B 1 43 ? 12.879 16.039 59.427 1.00 14.82 22 THR B CA 1
ATOM 2121 C C . THR B 1 43 ? 13.209 16.778 60.729 1.00 14.40 22 THR B C 1
ATOM 2122 O O . THR B 1 43 ? 12.339 17.002 61.567 1.00 14.89 22 THR B O 1
ATOM 2126 N N . LEU B 1 44 ? 14.457 17.199 60.865 1.00 13.39 23 LEU B N 1
ATOM 2127 C CA . LEU B 1 44 ? 14.887 17.874 62.074 1.00 12.74 23 LEU B CA 1
ATOM 2128 C C . LEU B 1 44 ? 14.184 19.218 62.255 1.00 12.77 23 LEU B C 1
ATOM 2129 O O . LEU B 1 44 ? 13.703 19.544 63.339 1.00 12.71 23 LEU B O 1
ATOM 2134 N N . ILE B 1 45 ? 14.142 20.017 61.197 1.00 13.54 24 ILE B N 1
ATOM 2135 C CA . ILE B 1 45 ? 13.564 21.350 61.297 1.00 13.54 24 ILE B CA 1
ATOM 2136 C C . ILE B 1 45 ? 12.052 21.252 61.520 1.00 14.65 24 ILE B C 1
ATOM 2137 O O . ILE B 1 45 ? 11.500 22.076 62.235 1.00 14.70 24 ILE B O 1
ATOM 2142 N N . ASP B 1 46 ? 11.406 20.231 60.961 1.00 14.90 25 ASP B N 1
ATOM 2143 C CA . ASP B 1 46 ? 9.983 19.990 61.253 1.00 16.24 25 ASP B CA 1
ATOM 2144 C C . ASP B 1 46 ? 9.757 19.811 62.769 1.00 16.62 25 ASP B C 1
ATOM 2145 O O . ASP B 1 46 ? 8.736 20.275 63.312 1.00 17.49 25 ASP B O 1
ATOM 2150 N N . SER B 1 47 ? 10.705 19.173 63.452 1.00 15.86 26 SER B N 1
ATOM 2151 C CA . SER B 1 47 ? 10.635 19.032 64.905 1.00 15.91 26 SER B CA 1
ATOM 2152 C C . SER B 1 47 ? 10.894 20.371 65.593 1.00 15.54 26 SER B C 1
ATOM 2153 O O . SER B 1 47 ? 10.152 20.768 66.485 1.00 15.82 26 SER B O 1
ATOM 2156 N N . PHE B 1 48 ? 11.964 21.054 65.202 1.00 14.54 27 PHE B N 1
ATOM 2157 C CA . PHE B 1 48 ? 12.290 22.343 65.804 1.00 14.92 27 PHE B CA 1
ATOM 2158 C C . PHE B 1 48 ? 11.157 23.380 65.700 1.00 16.80 27 PHE B C 1
ATOM 2159 O O . PHE B 1 48 ? 10.952 24.150 66.638 1.00 15.40 27 PHE B O 1
ATOM 2167 N N . LYS B 1 49 ? 10.407 23.366 64.595 1.00 18.84 28 LYS B N 1
ATOM 2168 C CA . LYS B 1 49 ? 9.209 24.221 64.439 1.00 21.18 28 LYS B CA 1
ATOM 2169 C C . LYS B 1 49 ? 8.128 23.989 65.503 1.00 22.06 28 LYS B C 1
ATOM 2170 O O . LYS B 1 49 ? 7.265 24.847 65.697 1.00 23.93 28 LYS B O 1
ATOM 2176 N N . GLN B 1 50 ? 8.135 22.832 66.163 1.00 22.52 29 GLN B N 1
ATOM 2177 C CA . GLN B 1 50 ? 7.166 22.538 67.233 1.00 23.43 29 GLN B CA 1
ATOM 2178 C C . GLN B 1 50 ? 7.512 23.261 68.533 1.00 22.41 29 GLN B C 1
ATOM 2179 O O . GLN B 1 50 ? 6.668 23.343 69.428 1.00 23.43 29 GLN B O 1
ATOM 2185 N N . VAL B 1 51 ? 8.746 23.767 68.662 1.00 20.17 30 VAL B N 1
ATOM 2186 C CA . VAL B 1 51 ? 9.127 24.484 69.877 1.00 19.03 30 VAL B CA 1
ATOM 2187 C C . VAL B 1 51 ? 8.417 25.825 69.945 1.00 19.26 30 VAL B C 1
ATOM 2188 O O . VAL B 1 51 ? 8.623 26.706 69.117 1.00 18.51 30 VAL B O 1
ATOM 2192 N N . GLU B 1 52 ? 7.553 25.972 70.947 1.00 20.58 31 GLU B N 1
ATOM 2193 C CA . GLU B 1 52 ? 6.599 27.073 70.951 1.00 21.84 31 GLU B CA 1
ATOM 2194 C C . GLU B 1 52 ? 7.163 28.407 71.434 1.00 20.61 31 GLU B C 1
ATOM 2195 O O . GLU B 1 52 ? 6.776 29.463 70.916 1.00 21.03 31 GLU B O 1
ATOM 2201 N N . SER B 1 53 ? 8.061 28.377 72.418 1.00 19.78 32 SER B N 1
ATOM 2202 C CA . SER B 1 53 ? 8.615 29.613 72.963 1.00 19.69 32 SER B CA 1
ATOM 2203 C C . SER B 1 53 ? 9.917 29.355 73.704 1.00 18.69 32 SER B C 1
ATOM 2204 O O . SER B 1 53 ? 10.220 28.222 74.096 1.00 18.23 32 SER B O 1
ATOM 2207 N N . SER B 1 54 ? 10.671 30.430 73.900 1.00 17.27 33 SER B N 1
ATOM 2208 C CA . SER B 1 54 ? 11.894 30.387 74.658 1.00 16.21 33 SER B CA 1
ATOM 2209 C C . SER B 1 54 ? 12.217 31.792 75.160 1.00 15.98 33 SER B C 1
ATOM 2210 O O . SER B 1 54 ? 12.062 32.781 74.436 1.00 17.27 33 SER B O 1
ATOM 2213 N N . ASN B 1 55 ? 12.655 31.826 76.416 1.00 15.24 34 ASN B N 1
ATOM 2214 C CA . ASN B 1 55 ? 13.263 32.989 77.084 1.00 15.81 34 ASN B CA 1
ATOM 2215 C C . ASN B 1 55 ? 14.737 33.233 76.693 1.00 14.29 34 ASN B C 1
ATOM 2216 O O . ASN B 1 55 ? 15.323 34.268 77.055 1.00 15.40 34 ASN B O 1
ATOM 2221 N N . SER B 1 56 ? 15.313 32.292 75.945 1.00 13.31 35 SER B N 1
ATOM 2222 C CA A SER B 1 56 ? 16.734 32.290 75.561 0.50 12.56 35 SER B CA 1
ATOM 2223 C CA B SER B 1 56 ? 16.735 32.312 75.590 0.50 12.71 35 SER B CA 1
ATOM 2224 C C . SER B 1 56 ? 16.842 32.632 74.096 1.00 12.94 35 SER B C 1
ATOM 2225 O O . SER B 1 56 ? 15.889 32.431 73.344 1.00 13.85 35 SER B O 1
ATOM 2230 N N . GLU B 1 57 ? 17.983 33.152 73.676 1.00 11.53 36 GLU B N 1
ATOM 2231 C CA . GLU B 1 57 ? 18.296 33.186 72.262 1.00 12.29 36 GLU B CA 1
ATOM 2232 C C . GLU B 1 57 ? 18.572 31.745 71.841 1.00 12.03 36 GLU B C 1
ATOM 2233 O O . GLU B 1 57 ? 19.228 30.979 72.601 1.00 13.00 36 GLU B O 1
ATOM 2239 N N . VAL B 1 58 ? 18.119 31.392 70.644 1.00 10.43 37 VAL B N 1
ATOM 2240 C CA . VAL B 1 58 ? 18.312 30.061 70.087 1.00 10.01 37 VAL B CA 1
ATOM 2241 C C . VAL B 1 58 ? 18.812 30.180 68.652 1.00 9.40 37 VAL B C 1
ATOM 2242 O O . VAL B 1 58 ? 18.139 30.764 67.777 1.00 10.34 37 VAL B O 1
ATOM 2246 N N . TYR B 1 59 ? 20.014 29.638 68.437 1.00 8.99 38 TYR B N 1
ATOM 2247 C CA . TYR B 1 59 ? 20.565 29.554 67.102 1.00 8.51 38 TYR B CA 1
ATOM 2248 C C . TYR B 1 59 ? 20.898 28.106 66.723 1.00 8.49 38 TYR B C 1
ATOM 2249 O O . TYR B 1 59 ? 21.322 27.311 67.583 1.00 9.55 38 TYR B O 1
ATOM 2258 N N . VAL B 1 60 ? 20.730 27.788 65.444 1.00 8.39 39 VAL B N 1
ATOM 2259 C CA . VAL B 1 60 ? 21.337 26.588 64.839 1.00 8.45 39 VAL B CA 1
ATOM 2260 C C . VAL B 1 60 ? 22.311 27.048 63.753 1.00 8.04 39 VAL B C 1
ATOM 2261 O O . VAL B 1 60 ? 22.080 28.074 63.087 1.00 9.82 39 VAL B O 1
ATOM 2265 N N . PHE B 1 61 ? 23.414 26.322 63.611 1.00 8.66 40 PHE B N 1
ATOM 2266 C CA . PHE B 1 61 ? 24.520 26.692 62.722 1.00 8.36 40 PHE B CA 1
ATOM 2267 C C . PHE B 1 61 ? 24.686 25.557 61.707 1.00 7.63 40 PHE B C 1
ATOM 2268 O O . PHE B 1 61 ? 25.408 24.586 61.961 1.00 8.17 40 PHE B O 1
ATOM 2276 N N . PRO B 1 62 ? 23.937 25.608 60.614 1.00 8.28 41 PRO B N 1
ATOM 2277 C CA . PRO B 1 62 ? 24.108 24.585 59.580 1.00 8.15 41 PRO B CA 1
ATOM 2278 C C . PRO B 1 62 ? 25.382 24.855 58.802 1.00 7.73 41 PRO B C 1
ATOM 2279 O O . PRO B 1 62 ? 25.964 25.943 58.933 1.00 7.37 41 PRO B O 1
ATOM 2283 N N . THR B 1 63 ? 25.743 23.951 57.908 1.00 8.65 42 THR B N 1
ATOM 2284 C CA . THR B 1 63 ? 26.816 24.249 56.962 1.00 8.64 42 THR B CA 1
ATOM 2285 C C . THR B 1 63 ? 26.370 25.364 56.028 1.00 9.40 42 THR B C 1
ATOM 2286 O O . THR B 1 63 ? 25.177 25.572 55.829 1.00 9.30 42 THR B O 1
ATOM 2290 N N . SER B 1 64 ? 27.330 26.034 55.412 1.00 10.83 43 SER B N 1
ATOM 2291 C CA . SER B 1 64 ? 26.994 27.067 54.423 1.00 11.21 43 SER B CA 1
ATOM 2292 C C . SER B 1 64 ? 26.152 26.531 53.279 1.00 10.45 43 SER B C 1
ATOM 2293 O O . SER B 1 64 ? 25.319 27.239 52.756 1.00 8.99 43 SER B O 1
ATOM 2296 N N . LEU B 1 65 ? 26.388 25.279 52.894 1.00 8.53 44 LEU B N 1
ATOM 2297 C CA . LEU B 1 65 ? 25.638 24.622 51.810 1.00 7.81 44 LEU B CA 1
ATOM 2298 C C . LEU B 1 65 ? 24.138 24.514 52.155 1.00 7.64 44 LEU B C 1
ATOM 2299 O O . LEU B 1 65 ? 23.298 24.481 51.254 1.00 7.82 44 LEU B O 1
ATOM 2304 N N . HIS B 1 66 ? 23.837 24.467 53.451 1.00 8.22 45 HIS B N 1
ATOM 2305 C CA . HIS B 1 66 ? 22.490 24.196 53.945 1.00 8.13 45 HIS B CA 1
ATOM 2306 C C . HIS B 1 66 ? 21.693 25.374 54.501 1.00 8.69 45 HIS B C 1
ATOM 2307 O O . HIS B 1 66 ? 20.494 25.220 54.774 1.00 10.11 45 HIS B O 1
ATOM 2314 N N . ILE B 1 67 ? 22.333 26.526 54.664 1.00 9.39 46 ILE B N 1
ATOM 2315 C CA . ILE B 1 67 ? 21.658 27.687 55.265 1.00 9.27 46 ILE B CA 1
ATOM 2316 C C . ILE B 1 67 ? 20.363 28.053 54.558 1.00 10.52 46 ILE B C 1
ATOM 2317 O O . ILE B 1 67 ? 19.336 28.164 55.206 1.00 10.11 46 ILE B O 1
ATOM 2322 N N . SER B 1 68 ? 20.398 28.216 53.237 1.00 10.39 47 SER B N 1
ATOM 2323 C CA A SER B 1 68 ? 19.183 28.625 52.524 0.50 11.67 47 SER B CA 1
ATOM 2324 C CA B SER B 1 68 ? 19.199 28.589 52.471 0.50 11.65 47 SER B CA 1
ATOM 2325 C C . SER B 1 68 ? 18.078 27.564 52.619 1.00 11.97 47 SER B C 1
ATOM 2326 O O . SER B 1 68 ? 16.908 27.926 52.779 1.00 12.18 47 SER B O 1
ATOM 2331 N N . LEU B 1 69 ? 18.431 26.280 52.542 1.00 11.57 48 LEU B N 1
ATOM 2332 C CA . LEU B 1 69 ? 17.420 25.194 52.694 1.00 13.02 48 LEU B CA 1
ATOM 2333 C C . LEU B 1 69 ? 16.848 25.170 54.105 1.00 11.84 48 LEU B C 1
ATOM 2334 O O . LEU B 1 69 ? 15.633 25.010 54.274 1.00 12.50 48 LEU B O 1
ATOM 2339 N N . VAL B 1 70 ? 17.692 25.346 55.119 1.00 10.74 49 VAL B N 1
ATOM 2340 C CA . VAL B 1 70 ? 17.186 25.387 56.492 1.00 11.13 49 VAL B CA 1
ATOM 2341 C C . VAL B 1 70 ? 16.214 26.555 56.684 1.00 11.92 49 VAL B C 1
ATOM 2342 O O . VAL B 1 70 ? 15.166 26.388 57.302 1.00 12.40 49 VAL B O 1
ATOM 2346 N N . LYS B 1 71 ? 16.522 27.719 56.121 1.00 12.75 50 LYS B N 1
ATOM 2347 C CA . LYS B 1 71 ? 15.573 28.842 56.123 1.00 14.43 50 LYS B CA 1
ATOM 2348 C C . LYS B 1 71 ? 14.252 28.473 55.441 1.00 14.91 50 LYS B C 1
ATOM 2349 O O . LYS B 1 71 ? 13.159 28.789 55.949 1.00 15.20 50 LYS B O 1
ATOM 2355 N N . GLU B 1 72 ? 14.339 27.781 54.313 1.00 14.81 51 GLU B N 1
ATOM 2356 C CA . GLU B 1 72 ? 13.140 27.335 53.600 1.00 15.85 51 GLU B CA 1
ATOM 2357 C C . GLU B 1 72 ? 12.284 26.427 54.479 1.00 15.35 51 GLU B C 1
ATOM 2358 O O . GLU B 1 72 ? 11.040 26.563 54.542 1.00 15.57 51 GLU B O 1
ATOM 2364 N N . PHE B 1 73 ? 12.947 25.484 55.142 1.00 14.70 52 PHE B N 1
ATOM 2365 C CA . PHE B 1 73 ? 12.249 24.500 55.962 1.00 14.90 52 PHE B CA 1
ATOM 2366 C C . PHE B 1 73 ? 11.527 25.140 57.152 1.00 15.96 52 PHE B C 1
ATOM 2367 O O . PHE B 1 73 ? 10.401 24.722 57.484 1.00 15.83 52 PHE B O 1
ATOM 2375 N N . PHE B 1 74 ? 12.140 26.156 57.765 1.00 15.53 53 PHE B N 1
ATOM 2376 C CA . PHE B 1 74 ? 11.484 26.911 58.838 1.00 16.10 53 PHE B CA 1
ATOM 2377 C C . PHE B 1 74 ? 10.281 27.682 58.282 1.00 18.20 53 PHE B C 1
ATOM 2378 O O . PHE B 1 74 ? 9.214 27.763 58.924 1.00 18.00 53 PHE B O 1
ATOM 2386 N N . GLY B 1 75 ? 10.458 28.237 57.090 1.00 19.97 54 GLY B N 1
ATOM 2387 C CA . GLY B 1 75 ? 9.401 29.002 56.433 1.00 22.11 54 GLY B CA 1
ATOM 2388 C C . GLY B 1 75 ? 9.140 30.326 57.122 1.00 23.43 54 GLY B C 1
ATOM 2389 O O . GLY B 1 75 ? 9.962 30.827 57.881 1.00 22.94 54 GLY B O 1
ATOM 2390 N N . ASN B 1 76 ? 7.967 30.892 56.861 1.00 26.28 55 ASN B N 1
ATOM 2391 C CA . ASN B 1 76 ? 7.670 32.256 57.325 1.00 28.21 55 ASN B CA 1
ATOM 2392 C C . ASN B 1 76 ? 6.499 32.343 58.291 1.00 28.74 55 ASN B C 1
ATOM 2393 O O . ASN B 1 76 ? 5.955 33.433 58.505 1.00 30.36 55 ASN B O 1
ATOM 2398 N N . ASP B 1 77 ? 6.125 31.219 58.901 1.00 28.55 56 ASP B N 1
ATOM 2399 C CA . ASP B 1 77 ? 5.088 31.237 59.929 1.00 28.38 56 ASP B CA 1
ATOM 2400 C C . ASP B 1 77 ? 5.392 30.292 61.079 1.00 27.77 56 ASP B C 1
ATOM 2401 O O . ASP B 1 77 ? 4.517 29.556 61.531 1.00 28.54 56 ASP B O 1
ATOM 2403 N N . HIS B 1 78 ? 6.629 30.333 61.574 1.00 25.64 57 HIS B N 1
ATOM 2404 C CA . HIS B 1 78 ? 7.032 29.480 62.692 1.00 24.38 57 HIS B CA 1
ATOM 2405 C C . HIS B 1 78 ? 7.049 30.341 63.952 1.00 23.71 57 HIS B C 1
ATOM 2406 O O . HIS B 1 78 ? 6.861 31.554 63.865 1.00 23.51 57 HIS B O 1
ATOM 2413 N N . PRO B 1 79 ? 7.265 29.726 65.131 1.00 23.15 58 PRO B N 1
ATOM 2414 C CA . PRO B 1 79 ? 7.175 30.463 66.400 1.00 22.58 58 PRO B CA 1
ATOM 2415 C C . PRO B 1 79 ? 8.175 31.597 66.651 1.00 21.84 58 PRO B C 1
ATOM 2416 O O . PRO B 1 79 ? 7.994 32.371 67.602 1.00 21.73 58 PRO B O 1
ATOM 2420 N N . GLY B 1 80 ? 9.224 31.695 65.842 1.00 19.86 59 GLY B N 1
ATOM 2421 C CA . GLY B 1 80 ? 10.241 32.719 66.034 1.00 19.16 59 GLY B CA 1
ATOM 2422 C C . GLY B 1 80 ? 11.179 32.430 67.202 1.00 17.74 59 GLY B C 1
ATOM 2423 O O . GLY B 1 80 ? 11.749 33.358 67.791 1.00 20.29 59 GLY B O 1
ATOM 2424 N N . VAL B 1 81 ? 11.355 31.158 67.538 1.00 15.78 60 VAL B N 1
ATOM 2425 C CA . VAL B 1 81 ? 12.290 30.761 68.586 1.00 13.51 60 VAL B CA 1
ATOM 2426 C C . VAL B 1 81 ? 13.700 30.637 67.998 1.00 11.70 60 VAL B C 1
ATOM 2427 O O . VAL B 1 81 ? 14.663 31.143 68.564 1.00 11.73 60 VAL B O 1
ATOM 2431 N N . PHE B 1 82 ? 13.799 29.976 66.850 1.00 11.24 61 PHE B N 1
ATOM 2432 C CA . PHE B 1 82 ? 15.090 29.681 66.234 1.00 10.70 61 PHE B CA 1
ATOM 2433 C C . PHE B 1 82 ? 15.547 30.776 65.251 1.00 10.54 61 PHE B C 1
ATOM 2434 O O . PHE B 1 82 ? 14.742 31.277 64.436 1.00 11.67 61 PHE B O 1
ATOM 2442 N N . LYS B 1 83 ? 16.842 31.102 65.313 1.00 9.55 62 LYS B N 1
ATOM 2443 C CA . LYS B 1 83 ? 17.539 31.842 64.272 1.00 10.13 62 LYS B CA 1
ATOM 2444 C C . LYS B 1 83 ? 18.697 30.968 63.725 1.00 9.40 62 LYS B C 1
ATOM 2445 O O . LYS B 1 83 ? 19.088 29.910 64.299 1.00 8.82 62 LYS B O 1
ATOM 2451 N N . ILE B 1 84 ? 19.200 31.402 62.569 1.00 9.55 63 ILE B N 1
ATOM 2452 C CA A ILE B 1 84 ? 20.245 30.681 61.853 0.50 10.08 63 ILE B CA 1
ATOM 2453 C CA B ILE B 1 84 ? 20.244 30.694 61.831 0.50 9.99 63 ILE B CA 1
ATOM 2454 C C . ILE B 1 84 ? 21.545 31.471 61.890 1.00 9.96 63 ILE B C 1
ATOM 2455 O O . ILE B 1 84 ? 21.564 32.698 61.646 1.00 11.01 63 ILE B O 1
ATOM 2464 N N . GLY B 1 85 ? 22.638 30.759 62.166 1.00 9.78 64 GLY B N 1
ATOM 2465 C CA . GLY B 1 85 ? 23.970 31.331 62.193 1.00 9.79 64 GLY B CA 1
ATOM 2466 C C . GLY B 1 85 ? 24.888 30.550 61.276 1.00 9.06 64 GLY B C 1
ATOM 2467 O O . GLY B 1 85 ? 24.600 29.416 60.888 1.00 9.35 64 GLY B O 1
ATOM 2468 N N . SER B 1 86 ? 26.053 31.122 61.002 1.00 9.06 65 SER B N 1
ATOM 2469 C CA A SER B 1 86 ? 27.086 30.494 60.218 0.50 8.58 65 SER B CA 1
ATOM 2470 C CA B SER B 1 86 ? 27.060 30.410 60.223 0.50 9.08 65 SER B CA 1
ATOM 2471 C C . SER B 1 86 ? 28.151 29.847 61.117 1.00 8.07 65 SER B C 1
ATOM 2472 O O . SER B 1 86 ? 28.386 30.293 62.267 1.00 8.14 65 SER B O 1
ATOM 2477 N N . GLN B 1 87 ? 28.799 28.820 60.600 1.00 7.62 66 GLN B N 1
ATOM 2478 C CA . GLN B 1 87 ? 29.889 28.170 61.323 1.00 7.23 66 GLN B CA 1
ATOM 2479 C C . GLN B 1 87 ? 31.244 28.863 61.197 1.00 8.61 66 GLN B C 1
ATOM 2480 O O . GLN B 1 87 ? 32.173 28.530 61.916 1.00 9.00 66 GLN B O 1
ATOM 2486 N N . ASN B 1 88 ? 31.353 29.809 60.260 1.00 9.09 67 ASN B N 1
ATOM 2487 C CA . ASN B 1 88 ? 32.602 30.494 59.955 1.00 8.89 67 ASN B CA 1
ATOM 2488 C C . ASN B 1 88 ? 32.272 31.713 59.093 1.00 9.32 67 ASN B C 1
ATOM 2489 O O . ASN B 1 88 ? 31.222 31.756 58.416 1.00 9.95 67 ASN B O 1
ATOM 2494 N N . ILE B 1 89 ? 33.180 32.683 59.123 1.00 8.64 68 ILE B N 1
ATOM 2495 C CA . ILE B 1 89 ? 33.137 33.825 58.201 1.00 8.63 68 ILE B CA 1
ATOM 2496 C C . ILE B 1 89 ? 34.514 34.059 57.621 1.00 9.60 68 ILE B C 1
ATOM 2497 O O . ILE B 1 89 ? 35.520 33.771 58.257 1.00 11.04 68 ILE B O 1
ATOM 2502 N N . SER B 1 90 ? 34.542 34.552 56.382 1.00 9.68 69 SER B N 1
ATOM 2503 C CA . SER B 1 90 ? 35.798 34.985 55.804 1.00 9.60 69 SER B CA 1
ATOM 2504 C C . SER B 1 90 ? 36.439 36.133 56.587 1.00 9.92 69 SER B C 1
ATOM 2505 O O . SER B 1 90 ? 35.734 36.981 57.166 1.00 10.69 69 SER B O 1
ATOM 2508 N N . CYS B 1 91 ? 37.762 36.205 56.552 1.00 11.24 70 CYS B N 1
ATOM 2509 C CA A CYS B 1 91 ? 38.544 37.346 57.043 0.50 11.14 70 CYS B CA 1
ATOM 2510 C CA B CYS B 1 91 ? 38.383 37.401 57.140 0.50 12.99 70 CYS B CA 1
ATOM 2511 C C . CYS B 1 91 ? 38.371 38.600 56.185 1.00 12.26 70 CYS B C 1
ATOM 2512 O O . CYS B 1 91 ? 38.703 39.713 56.599 1.00 13.42 70 CYS B O 1
ATOM 2517 N N . THR B 1 92 ? 37.940 38.408 54.936 1.00 11.49 71 THR B N 1
ATOM 2518 C CA . THR B 1 92 ? 37.851 39.490 53.955 1.00 10.78 71 THR B CA 1
ATOM 2519 C C . THR B 1 92 ? 36.409 39.658 53.481 1.00 10.69 71 THR B C 1
ATOM 2520 O O . THR B 1 92 ? 35.557 38.803 53.758 1.00 11.62 71 THR B O 1
ATOM 2524 N N . GLY B 1 93 ? 36.125 40.774 52.815 1.00 10.71 72 GLY B N 1
ATOM 2525 C CA . GLY B 1 93 ? 34.835 40.936 52.125 1.00 10.21 72 GLY B CA 1
ATOM 2526 C C . GLY B 1 93 ? 34.853 40.234 50.772 1.00 9.87 72 GLY B C 1
ATOM 2527 O O . GLY B 1 93 ? 35.639 39.306 50.538 1.00 10.33 72 GLY B O 1
ATOM 2528 N N . ASN B 1 94 ? 33.930 40.621 49.902 1.00 8.99 73 ASN B N 1
ATOM 2529 C CA . ASN B 1 94 ? 33.809 39.942 48.623 1.00 9.21 73 ASN B CA 1
ATOM 2530 C C . ASN B 1 94 ? 35.029 40.171 47.739 1.00 8.84 73 ASN B C 1
ATOM 2531 O O . ASN B 1 94 ? 35.685 41.228 47.826 1.00 9.32 73 ASN B O 1
ATOM 2536 N N . GLY B 1 95 ? 35.279 39.227 46.824 1.00 8.64 74 GLY B N 1
ATOM 2537 C CA . GLY B 1 95 ? 36.360 39.342 45.894 1.00 9.20 74 GLY B CA 1
ATOM 2538 C C . GLY B 1 95 ? 36.981 38.003 45.615 1.00 9.06 74 GLY B C 1
ATOM 2539 O O . GLY B 1 95 ? 36.290 36.974 45.662 1.00 9.30 74 GLY B O 1
ATOM 2540 N N . ALA B 1 96 ? 38.278 38.024 45.324 1.00 8.29 75 ALA B N 1
ATOM 2541 C CA . ALA B 1 96 ? 38.968 36.840 44.787 1.00 8.71 75 ALA B CA 1
ATOM 2542 C C . ALA B 1 96 ? 39.485 35.967 45.946 1.00 9.05 75 ALA B C 1
ATOM 2543 O O . ALA B 1 96 ? 40.699 35.878 46.230 1.00 9.45 75 ALA B O 1
ATOM 2545 N N . PHE B 1 97 ? 38.514 35.334 46.604 1.00 9.04 76 PHE B N 1
ATOM 2546 C CA . PHE B 1 97 ? 38.721 34.494 47.775 1.00 8.60 76 PHE B CA 1
ATOM 2547 C C . PHE B 1 97 ? 37.995 33.156 47.578 1.00 8.11 76 PHE B C 1
ATOM 2548 O O . PHE B 1 97 ? 37.001 32.853 48.245 1.00 8.79 76 PHE B O 1
ATOM 2556 N N . THR B 1 98 ? 38.492 32.366 46.631 1.00 7.87 77 THR B N 1
ATOM 2557 C CA . THR B 1 98 ? 37.837 31.124 46.245 1.00 8.02 77 THR B CA 1
ATOM 2558 C C . THR B 1 98 ? 37.640 30.252 47.475 1.00 7.75 77 THR B C 1
ATOM 2559 O O . THR B 1 98 ? 38.560 30.050 48.297 1.00 8.70 77 THR B O 1
ATOM 2563 N N . GLY B 1 99 ? 36.426 29.733 47.586 1.00 6.60 78 GLY B N 1
ATOM 2564 C CA . GLY B 1 99 ? 36.037 28.907 48.721 1.00 7.21 78 GLY B CA 1
ATOM 2565 C C . GLY B 1 99 ? 35.488 29.577 49.959 1.00 7.21 78 GLY B C 1
ATOM 2566 O O . GLY B 1 99 ? 35.002 28.898 50.854 1.00 9.36 78 GLY B O 1
ATOM 2567 N N . GLU B 1 100 ? 35.520 30.907 50.011 1.00 6.92 79 GLU B N 1
ATOM 2568 C CA . GLU B 1 100 ? 35.169 31.623 51.225 1.00 8.55 79 GLU B CA 1
ATOM 2569 C C . GLU B 1 100 ? 33.798 32.247 51.053 1.00 7.85 79 GLU B C 1
ATOM 2570 O O . GLU B 1 100 ? 33.316 32.449 49.928 1.00 10.32 79 GLU B O 1
ATOM 2576 N N . VAL B 1 101 ? 33.176 32.532 52.186 1.00 8.56 80 VAL B N 1
ATOM 2577 C CA . VAL B 1 101 ? 31.861 33.197 52.250 1.00 9.16 80 VAL B CA 1
ATOM 2578 C C . VAL B 1 101 ? 32.023 34.373 53.215 1.00 8.99 80 VAL B C 1
ATOM 2579 O O . VAL B 1 101 ? 32.472 34.210 54.357 1.00 8.83 80 VAL B O 1
ATOM 2583 N N . SER B 1 102 ? 31.592 35.538 52.780 1.00 9.07 81 SER B N 1
ATOM 2584 C CA . SER B 1 102 ? 31.811 36.796 53.495 1.00 9.25 81 SER B CA 1
ATOM 2585 C C . SER B 1 102 ? 30.641 37.183 54.417 1.00 10.15 81 SER B C 1
ATOM 2586 O O . SER B 1 102 ? 29.495 36.748 54.232 1.00 10.07 81 SER B O 1
ATOM 2589 N N . CYS B 1 103 ? 30.927 38.083 55.354 1.00 10.48 82 CYS B N 1
ATOM 2590 C CA . CYS B 1 103 ? 29.871 38.679 56.177 1.00 10.92 82 CYS B CA 1
ATOM 2591 C C . CYS B 1 103 ? 28.802 39.333 55.344 1.00 10.65 82 CYS B C 1
ATOM 2592 O O . CYS B 1 103 ? 27.604 39.216 55.628 1.00 9.90 82 CYS B O 1
ATOM 2595 N N . GLU B 1 104 ? 29.214 40.047 54.300 1.00 11.57 83 GLU B N 1
ATOM 2596 C CA A GLU B 1 104 ? 28.227 40.751 53.475 0.50 12.04 83 GLU B CA 1
ATOM 2597 C CA B GLU B 1 104 ? 28.296 40.745 53.436 0.50 12.46 83 GLU B CA 1
ATOM 2598 C C . GLU B 1 104 ? 27.289 39.772 52.791 1.00 12.44 83 GLU B C 1
ATOM 2599 O O . GLU B 1 104 ? 26.077 40.056 52.663 1.00 11.55 83 GLU B O 1
ATOM 2610 N N . MET B 1 105 ? 27.795 38.608 52.404 1.00 12.24 84 MET B N 1
ATOM 2611 C CA . MET B 1 105 ? 26.991 37.582 51.781 1.00 12.66 84 MET B CA 1
ATOM 2612 C C . MET B 1 105 ? 25.973 37.012 52.758 1.00 12.54 84 MET B C 1
ATOM 2613 O O . MET B 1 105 ? 24.843 36.738 52.409 1.00 12.84 84 MET B O 1
ATOM 2618 N N . LEU B 1 106 ? 26.417 36.808 53.995 1.00 11.25 85 LEU B N 1
ATOM 2619 C CA . LEU B 1 106 ? 25.556 36.300 55.060 1.00 11.40 85 LEU B CA 1
ATOM 2620 C C . LEU B 1 106 ? 24.450 37.307 55.353 1.00 11.73 85 LEU B C 1
ATOM 2621 O O . LEU B 1 106 ? 23.278 36.917 55.472 1.00 12.07 85 LEU B O 1
ATOM 2626 N N . LYS B 1 107 ? 24.776 38.599 55.438 1.00 11.60 86 LYS B N 1
ATOM 2627 C CA A LYS B 1 107 ?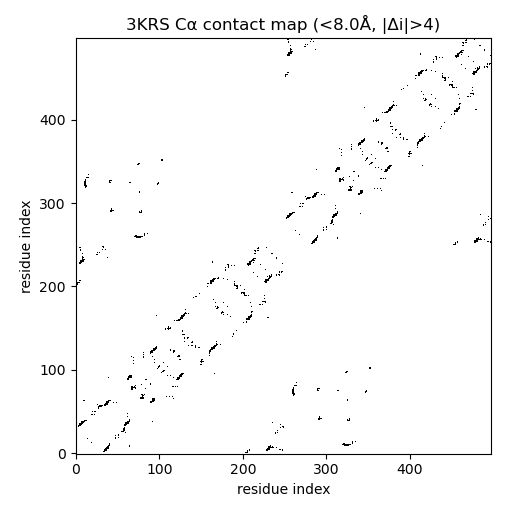 23.751 39.615 55.683 0.50 11.73 86 LYS B CA 1
ATOM 2628 C CA B LYS B 1 107 ? 23.753 39.619 55.676 0.50 11.78 86 LYS B CA 1
ATOM 2629 C C . LYS B 1 107 ? 22.705 39.611 54.558 1.00 11.76 86 LYS B C 1
ATOM 2630 O O . LYS B 1 107 ? 21.506 39.748 54.807 1.00 13.08 86 LYS B O 1
ATOM 2641 N N . ASP B 1 108 ? 23.149 39.442 53.317 1.00 11.55 87 ASP B N 1
ATOM 2642 C CA . ASP B 1 108 ? 22.230 39.364 52.175 1.00 11.88 87 ASP B CA 1
ATOM 2643 C C . ASP B 1 108 ? 21.224 38.192 52.271 1.00 13.21 87 ASP B C 1
ATOM 2644 O O . ASP B 1 108 ? 20.093 38.269 51.751 1.00 14.11 87 ASP B O 1
ATOM 2649 N N . MET B 1 109 ? 21.680 37.134 52.939 1.00 14.51 88 MET B N 1
ATOM 2650 C CA A MET B 1 109 ? 20.851 35.961 53.194 0.50 15.64 88 MET B CA 1
ATOM 2651 C CA B MET B 1 109 ? 20.935 35.907 53.229 0.50 15.08 88 MET B CA 1
ATOM 2652 C C . MET B 1 109 ? 20.147 36.027 54.547 1.00 15.43 88 MET B C 1
ATOM 2653 O O . MET B 1 109 ? 19.530 35.057 54.985 1.00 16.07 88 MET B O 1
ATOM 2662 N N . ASP B 1 110 ? 20.193 37.186 55.195 1.00 15.19 89 ASP B N 1
ATOM 2663 C CA . ASP B 1 110 ? 19.502 37.407 56.469 1.00 15.22 89 ASP B CA 1
ATOM 2664 C C . ASP B 1 110 ? 20.042 36.491 57.561 1.00 14.11 89 ASP B C 1
ATOM 2665 O O . ASP B 1 110 ? 19.287 35.990 58.394 1.00 16.09 89 ASP B O 1
ATOM 2670 N N . VAL B 1 111 ? 21.349 36.282 57.569 1.00 12.25 90 VAL B N 1
ATOM 2671 C CA . VAL B 1 111 ? 21.994 35.577 58.675 1.00 11.78 90 VAL B CA 1
ATOM 2672 C C . VAL B 1 111 ? 22.769 36.641 59.483 1.00 12.14 90 VAL B C 1
ATOM 2673 O O . VAL B 1 111 ? 23.548 37.407 58.912 1.00 13.60 90 VAL B O 1
ATOM 2677 N N . ASP B 1 112 ? 22.571 36.671 60.803 1.00 11.66 91 ASP B N 1
ATOM 2678 C CA . ASP B 1 112 ? 23.108 37.760 61.643 1.00 11.33 91 ASP B CA 1
ATOM 2679 C C . ASP B 1 112 ? 24.091 37.329 62.726 1.00 11.10 91 ASP B C 1
ATOM 2680 O O . ASP B 1 112 ? 24.323 38.067 63.693 1.00 11.88 91 ASP B O 1
ATOM 2685 N N . CYS B 1 113 ? 24.636 36.125 62.568 1.00 10.35 92 CYS B N 1
ATOM 2686 C CA . CYS B 1 113 ? 25.471 35.524 63.604 1.00 9.77 92 CYS B CA 1
ATOM 2687 C C . CYS B 1 113 ? 26.432 34.516 63.010 1.00 9.21 92 CYS B C 1
ATOM 2688 O O . CYS B 1 113 ? 26.080 33.793 62.085 1.00 8.78 92 CYS B O 1
ATOM 2691 N N . SER B 1 114 ? 27.650 34.470 63.532 1.00 8.45 93 SER B N 1
ATOM 2692 C CA . SER B 1 114 ? 28.600 33.430 63.168 1.00 8.90 93 SER B CA 1
ATOM 2693 C C . SER B 1 114 ? 29.435 32.984 64.344 1.00 7.82 93 SER B C 1
ATOM 2694 O O . SER B 1 114 ? 29.790 33.783 65.214 1.00 9.25 93 SER B O 1
ATOM 2697 N N . LEU B 1 115 ? 29.790 31.703 64.312 1.00 7.30 94 LEU B N 1
ATOM 2698 C CA . LEU B 1 115 ? 30.945 31.202 65.051 1.00 6.76 94 LEU B CA 1
ATOM 2699 C C . LEU B 1 115 ? 32.262 31.748 64.474 1.00 7.52 94 LEU B C 1
ATOM 2700 O O . LEU B 1 115 ? 32.389 31.928 63.261 1.00 7.97 94 LEU B O 1
ATOM 2705 N N . VAL B 1 116 ? 33.207 32.014 65.376 1.00 7.71 95 VAL B N 1
ATOM 2706 C CA . VAL B 1 116 ? 34.593 32.314 65.016 1.00 7.57 95 VAL B CA 1
ATOM 2707 C C . VAL B 1 116 ? 35.543 31.593 65.970 1.00 7.95 95 VAL B C 1
ATOM 2708 O O . VAL B 1 116 ? 35.344 31.600 67.182 1.00 9.23 95 VAL B O 1
ATOM 2712 N N . GLY B 1 117 ? 36.587 30.998 65.414 1.00 7.95 96 GLY B N 1
ATOM 2713 C CA . GLY B 1 117 ? 37.628 30.379 66.191 1.00 8.11 96 GLY B CA 1
ATOM 2714 C C . GLY B 1 117 ? 37.293 29.060 66.820 1.00 8.34 96 GLY B C 1
ATOM 2715 O O . GLY B 1 117 ? 37.939 28.665 67.789 1.00 8.22 96 GLY B O 1
ATOM 2716 N N . HIS B 1 118 ? 36.304 28.360 66.293 1.00 8.45 97 HIS B N 1
ATOM 2717 C CA . HIS B 1 118 ? 36.012 27.011 66.768 1.00 8.05 97 HIS B CA 1
ATOM 2718 C C . HIS B 1 118 ? 37.291 26.172 66.824 1.00 8.59 97 HIS B C 1
ATOM 2719 O O . HIS B 1 118 ? 38.165 26.279 65.962 1.00 7.79 97 HIS B O 1
ATOM 2726 N N . SER B 1 119 ? 37.376 25.343 67.865 1.00 8.70 98 SER B N 1
ATOM 2727 C CA . SER B 1 119 ? 38.529 24.509 68.121 1.00 8.99 98 SER B CA 1
ATOM 2728 C C . SER B 1 119 ? 38.954 23.715 66.875 1.00 8.79 98 SER B C 1
ATOM 2729 O O . SER B 1 119 ? 40.148 23.527 66.640 1.00 8.92 98 SER B O 1
ATOM 2732 N N . GLU B 1 120 ? 37.990 23.232 66.105 1.00 9.38 99 GLU B N 1
ATOM 2733 C CA . GLU B 1 120 ? 38.302 22.414 64.940 1.00 9.29 99 GLU B CA 1
ATOM 2734 C C . GLU B 1 120 ? 39.008 23.221 63.854 1.00 9.55 99 GLU B C 1
ATOM 2735 O O . GLU B 1 120 ? 39.913 22.716 63.192 1.00 10.00 99 GLU B O 1
ATOM 2741 N N . ARG B 1 121 ? 38.645 24.488 63.707 1.00 8.57 100 ARG B N 1
ATOM 2742 C CA . ARG B 1 121 ? 39.297 25.343 62.727 1.00 8.72 100 ARG B CA 1
ATOM 2743 C C . ARG B 1 121 ? 40.668 25.783 63.172 1.00 9.63 100 ARG B C 1
ATOM 2744 O O . ARG B 1 121 ? 41.591 25.863 62.353 1.00 11.16 100 ARG B O 1
ATOM 2752 N N . ARG B 1 122 ? 40.833 26.021 64.481 1.00 9.15 101 ARG B N 1
ATOM 2753 C CA . ARG B 1 122 ? 42.159 26.287 65.048 1.00 9.65 101 ARG B CA 1
ATOM 2754 C C . ARG B 1 122 ? 43.109 25.088 64.873 1.00 9.99 101 ARG B C 1
ATOM 2755 O O . ARG B 1 122 ? 44.287 25.244 64.494 1.00 11.92 101 ARG B O 1
ATOM 2763 N N . GLN B 1 123 ? 42.586 23.902 65.137 1.00 10.23 102 GLN B N 1
ATOM 2764 C CA . GLN B 1 123 ? 43.333 22.644 65.095 1.00 11.20 102 GLN B CA 1
ATOM 2765 C C . GLN B 1 123 ? 43.649 22.162 63.699 1.00 11.37 102 GLN B C 1
ATOM 2766 O O . GLN B 1 123 ? 44.786 21.745 63.462 1.00 12.78 102 GLN B O 1
ATOM 2768 N N . TYR B 1 124 ? 42.672 22.252 62.781 1.00 10.04 103 TYR B N 1
ATOM 2769 C CA . TYR B 1 124 ? 42.782 21.635 61.461 1.00 10.23 103 TYR B CA 1
ATOM 2770 C C . TYR B 1 124 ? 43.098 22.595 60.318 1.00 10.21 103 TYR B C 1
ATOM 2771 O O . TYR B 1 124 ? 43.697 22.168 59.311 1.00 11.84 103 TYR B O 1
ATOM 2780 N N . TYR B 1 125 ? 42.634 23.856 60.401 1.00 10.77 104 TYR B N 1
ATOM 2781 C CA . TYR B 1 125 ? 42.653 24.770 59.229 1.00 10.52 104 TYR B CA 1
ATOM 2782 C C . TYR B 1 125 ? 43.502 26.027 59.537 1.00 11.79 104 TYR B C 1
ATOM 2783 O O . TYR B 1 125 ? 43.338 27.074 58.912 1.00 13.74 104 TYR B O 1
ATOM 2792 N N . SER B 1 126 ? 44.430 25.883 60.475 1.00 12.70 105 SER B N 1
ATOM 2793 C CA . SER B 1 126 ? 45.483 26.861 60.695 1.00 13.55 105 SER B CA 1
ATOM 2794 C C . SER B 1 126 ? 44.957 28.236 61.148 1.00 13.11 105 SER B C 1
ATOM 2795 O O . SER B 1 126 ? 45.591 29.257 60.903 1.00 14.05 105 SER B O 1
ATOM 2798 N N . GLU B 1 127 ? 43.800 28.260 61.817 1.00 11.47 106 GLU B N 1
ATOM 2799 C CA . GLU B 1 127 ? 43.304 29.533 62.385 1.00 10.72 106 GLU B CA 1
ATOM 2800 C C . GLU B 1 127 ? 44.039 29.898 63.659 1.00 11.27 106 GLU B C 1
ATOM 2801 O O . GLU B 1 127 ? 43.882 29.268 64.693 1.00 13.71 106 GLU B O 1
ATOM 2807 N N . THR B 1 128 ? 44.911 30.899 63.558 1.00 10.96 107 THR B N 1
ATOM 2808 C CA . THR B 1 128 ? 45.706 31.381 64.682 1.00 11.74 107 THR B CA 1
ATOM 2809 C C . THR B 1 128 ? 44.913 32.406 65.470 1.00 11.44 107 THR B C 1
ATOM 2810 O O . THR B 1 128 ? 43.865 32.852 65.030 1.00 10.45 107 THR B O 1
ATOM 2814 N N . ASP B 1 129 ? 45.442 32.803 66.624 1.00 12.19 108 ASP B N 1
ATOM 2815 C CA . ASP B 1 129 ? 44.792 33.838 67.426 1.00 12.69 108 ASP B CA 1
ATOM 2816 C C . ASP B 1 129 ? 44.637 35.116 66.603 1.00 10.98 108 ASP B C 1
ATOM 2817 O O . ASP B 1 129 ? 43.653 35.841 66.752 1.00 10.90 108 ASP B O 1
ATOM 2822 N N . GLN B 1 130 ? 45.579 35.377 65.715 1.00 11.54 109 GLN B N 1
ATOM 2823 C CA . GLN B 1 130 ? 45.574 36.629 64.956 1.00 11.27 109 GLN B CA 1
ATOM 2824 C C . GLN B 1 130 ? 44.498 36.590 63.856 1.00 11.37 109 GLN B C 1
ATOM 2825 O O . GLN B 1 130 ? 43.760 37.567 63.641 1.00 11.66 109 GLN B O 1
ATOM 2831 N N . ILE B 1 131 ? 44.354 35.437 63.211 1.00 10.66 110 ILE B N 1
ATOM 2832 C CA . ILE B 1 131 ? 43.244 35.245 62.258 1.00 9.87 110 ILE B CA 1
ATOM 2833 C C . ILE B 1 131 ? 41.908 35.368 62.984 1.00 9.85 110 ILE B C 1
ATOM 2834 O O . ILE B 1 131 ? 41.002 36.011 62.495 1.00 9.30 110 ILE B O 1
ATOM 2839 N N . VAL B 1 132 ? 41.808 34.773 64.166 1.00 9.44 111 VAL B N 1
ATOM 2840 C CA . VAL B 1 132 ? 40.581 34.869 64.976 1.00 8.92 111 VAL B CA 1
ATOM 2841 C C . VAL B 1 132 ? 40.254 36.351 65.295 1.00 9.53 111 VAL B C 1
ATOM 2842 O O . VAL B 1 132 ? 39.084 36.784 65.138 1.00 9.54 111 VAL B O 1
ATOM 2846 N N . ASN B 1 133 ? 41.263 37.138 65.695 1.00 9.45 112 ASN B N 1
ATOM 2847 C CA . ASN B 1 133 ? 41.066 38.586 65.954 1.00 9.91 112 ASN B CA 1
ATOM 2848 C C . ASN B 1 133 ? 40.480 39.254 64.718 1.00 10.01 112 ASN B C 1
ATOM 2849 O O . ASN B 1 133 ? 39.492 40.001 64.800 1.00 9.68 112 ASN B O 1
ATOM 2854 N N . ASN B 1 134 ? 41.098 38.962 63.566 1.00 10.82 113 ASN B N 1
ATOM 2855 C CA A ASN B 1 134 ? 40.675 39.539 62.291 0.50 10.81 113 ASN B CA 1
ATOM 2856 C CA B ASN B 1 134 ? 40.666 39.565 62.326 0.50 10.73 113 ASN B CA 1
ATOM 2857 C C . ASN B 1 134 ? 39.204 39.220 62.032 1.00 9.89 113 ASN B C 1
ATOM 2858 O O . ASN B 1 134 ? 38.432 40.062 61.615 1.00 11.25 113 ASN B O 1
ATOM 2867 N N . LYS B 1 135 ? 38.829 37.975 62.280 1.00 9.38 114 LYS B N 1
ATOM 2868 C CA . LYS B 1 135 ? 37.454 37.556 62.045 1.00 9.07 114 LYS B CA 1
ATOM 2869 C C . LYS B 1 135 ? 36.446 38.177 63.033 1.00 9.59 114 LYS B C 1
ATOM 2870 O O . LYS B 1 135 ? 35.329 38.560 62.631 1.00 9.27 114 LYS B O 1
ATOM 2876 N N . VAL B 1 136 ? 36.810 38.255 64.308 1.00 9.99 115 VAL B N 1
ATOM 2877 C CA . VAL B 1 136 ? 35.956 38.912 65.303 1.00 9.84 115 VAL B CA 1
ATOM 2878 C C . VAL B 1 136 ? 35.712 40.365 64.866 1.00 9.17 115 VAL B C 1
ATOM 2879 O O . VAL B 1 136 ? 34.575 40.809 64.787 1.00 9.01 115 VAL B O 1
ATOM 2883 N N . LYS B 1 137 ? 36.783 41.077 64.524 1.00 10.13 116 LYS B N 1
ATOM 2884 C CA . LYS B 1 137 ? 36.641 42.475 64.113 1.00 10.53 116 LYS B CA 1
ATOM 2885 C C . LYS B 1 137 ? 35.765 42.621 62.863 1.00 9.78 116 LYS B C 1
ATOM 2886 O O . LYS B 1 137 ? 34.910 43.488 62.802 1.00 9.74 116 LYS B O 1
ATOM 2892 N N . LYS B 1 138 ? 35.985 41.764 61.870 1.00 9.52 117 LYS B N 1
ATOM 2893 C CA . LYS B 1 138 ? 35.256 41.833 60.625 1.00 9.49 117 LYS B CA 1
ATOM 2894 C C . LYS B 1 138 ? 33.777 41.541 60.888 1.00 8.57 117 LYS B C 1
ATOM 2895 O O . LYS B 1 138 ? 32.896 42.253 60.402 1.00 9.30 117 LYS B O 1
ATOM 2901 N N . GLY B 1 139 ? 33.487 40.506 61.676 1.00 7.89 118 GLY B N 1
ATOM 2902 C CA . GLY B 1 139 ? 32.114 40.190 62.001 1.00 8.15 118 GLY B CA 1
ATOM 2903 C C . GLY B 1 139 ? 31.404 41.311 62.721 1.00 7.77 118 GLY B C 1
ATOM 2904 O O . GLY B 1 139 ? 30.289 41.705 62.350 1.00 9.27 118 GLY B O 1
ATOM 2905 N N . LEU B 1 140 ? 32.025 41.820 63.779 1.00 8.88 119 LEU B N 1
ATOM 2906 C CA . LEU B 1 140 ? 31.390 42.822 64.587 1.00 8.85 119 LEU B CA 1
ATOM 2907 C C . LEU B 1 140 ? 31.152 44.103 63.746 1.00 9.85 119 LEU B C 1
ATOM 2908 O O . LEU B 1 140 ? 30.086 44.737 63.823 1.00 9.97 119 LEU B O 1
ATOM 2913 N N . GLU B 1 141 ? 32.141 44.456 62.920 1.00 10.33 120 GLU B N 1
ATOM 2914 C CA . GLU B 1 141 ? 32.057 45.665 62.068 1.00 12.26 120 GLU B CA 1
ATOM 2915 C C . GLU B 1 141 ? 30.895 45.593 61.067 1.00 11.87 120 GLU B C 1
ATOM 2916 O O . GLU B 1 141 ? 30.299 46.607 60.707 1.00 11.72 120 GLU B O 1
ATOM 2922 N N . ASN B 1 142 ? 30.572 44.371 60.646 1.00 11.35 121 ASN B N 1
ATOM 2923 C CA . ASN B 1 142 ? 29.440 44.134 59.771 1.00 11.19 121 ASN B CA 1
ATOM 2924 C C . ASN B 1 142 ? 28.127 43.877 60.489 1.00 11.90 121 ASN B C 1
ATOM 2925 O O . ASN B 1 142 ? 27.135 43.500 59.868 1.00 13.47 121 ASN B O 1
ATOM 2930 N N . GLY B 1 143 ? 28.077 44.096 61.797 1.00 11.87 122 GLY B N 1
ATOM 2931 C CA . GLY B 1 143 ? 26.817 43.975 62.505 1.00 12.32 122 GLY B CA 1
ATOM 2932 C C . GLY B 1 143 ? 26.419 42.582 62.942 1.00 12.77 122 GLY B C 1
ATOM 2933 O O . GLY B 1 143 ? 25.325 42.407 63.483 1.00 15.25 122 GLY B O 1
ATOM 2934 N N . LEU B 1 144 ? 27.289 41.596 62.740 1.00 12.02 123 LEU B N 1
ATOM 2935 C CA . LEU B 1 144 ? 27.004 40.225 63.146 1.00 11.68 123 LEU B CA 1
ATOM 2936 C C . LEU B 1 144 ? 27.281 40.013 64.631 1.00 11.68 123 LEU B C 1
ATOM 2937 O O . LEU B 1 144 ? 28.267 40.528 65.164 1.00 12.45 123 LEU B O 1
ATOM 2942 N N . LYS B 1 145 ? 26.448 39.179 65.245 1.00 11.19 124 LYS B N 1
ATOM 2943 C CA . LYS B 1 145 ? 26.721 38.600 66.546 1.00 10.27 124 LYS B CA 1
ATOM 2944 C C . LYS B 1 145 ? 27.780 37.528 66.361 1.00 9.92 124 LYS B C 1
ATOM 2945 O O . LYS B 1 145 ? 27.639 36.670 65.496 1.00 10.72 124 LYS B O 1
ATOM 2951 N N . ILE B 1 146 ? 28.866 37.615 67.128 1.00 8.89 125 ILE B N 1
ATOM 2952 C CA . ILE B 1 146 ? 29.986 36.689 66.984 1.00 8.42 125 ILE B CA 1
ATOM 2953 C C . ILE B 1 146 ? 30.128 35.827 68.228 1.00 8.06 125 ILE B C 1
ATOM 2954 O O . ILE B 1 146 ? 30.244 36.349 69.354 1.00 7.77 125 ILE B O 1
ATOM 2959 N N . VAL B 1 147 ? 30.111 34.502 68.018 1.00 8.13 126 VAL B N 1
ATOM 2960 C CA . VAL B 1 147 ? 30.378 33.537 69.068 1.00 8.12 126 VAL B CA 1
ATOM 2961 C C . VAL B 1 147 ? 31.846 33.173 68.933 1.00 8.04 126 VAL B C 1
ATOM 2962 O O . VAL B 1 147 ? 32.241 32.356 68.073 1.00 9.37 126 VAL B O 1
ATOM 2966 N N . LEU B 1 148 ? 32.659 33.820 69.768 1.00 7.37 127 LEU B N 1
ATOM 2967 C CA . LEU B 1 148 ? 34.112 33.579 69.837 1.00 7.08 127 LEU B CA 1
ATOM 2968 C C . LEU B 1 148 ? 34.387 32.347 70.708 1.00 7.68 127 LEU B C 1
ATOM 2969 O O . LEU B 1 148 ? 34.027 32.331 71.903 1.00 8.68 127 LEU B O 1
ATOM 2974 N N . CYS B 1 149 ? 35.087 31.374 70.130 1.00 8.09 128 CYS B N 1
ATOM 2975 C CA . CYS B 1 149 ? 35.405 30.115 70.781 1.00 7.94 128 CYS B CA 1
ATOM 2976 C C . CYS B 1 149 ? 36.864 30.155 71.256 1.00 7.57 128 CYS B C 1
ATOM 2977 O O . CYS B 1 149 ? 37.769 30.569 70.499 1.00 8.77 128 CYS B O 1
ATOM 2980 N N . ILE B 1 150 ? 37.067 29.720 72.507 1.00 8.44 129 ILE B N 1
ATOM 2981 C CA . ILE B 1 150 ? 38.364 29.575 73.124 1.00 8.55 129 ILE B CA 1
ATOM 2982 C C . ILE B 1 150 ? 38.396 28.301 73.922 1.00 8.86 129 ILE B C 1
ATOM 2983 O O . ILE B 1 150 ? 37.368 27.734 74.193 1.00 9.06 129 ILE B O 1
ATOM 2988 N N . GLY B 1 151 ? 39.575 27.877 74.343 1.00 7.89 130 GLY B N 1
ATOM 2989 C CA . GLY B 1 151 ? 39.707 26.710 75.220 1.00 9.69 130 GLY B CA 1
ATOM 2990 C C . GLY B 1 151 ? 41.078 26.089 75.096 1.00 9.60 130 GLY B C 1
ATOM 2991 O O . GLY B 1 151 ? 41.747 26.237 74.051 1.00 10.72 130 GLY B O 1
ATOM 2992 N N . GLU B 1 152 ? 41.465 25.324 76.123 1.00 9.98 131 GLU B N 1
ATOM 2993 C CA . GLU B 1 152 ? 42.799 24.765 76.216 1.00 10.46 131 GLU B CA 1
ATOM 2994 C C . GLU B 1 152 ? 42.795 23.258 75.973 1.00 10.61 131 GLU B C 1
ATOM 2995 O O . GLU B 1 152 ? 41.791 22.577 76.244 1.00 11.21 131 GLU B O 1
ATOM 3001 N N . SER B 1 153 ? 43.926 22.761 75.471 1.00 11.35 132 SER B N 1
ATOM 3002 C CA . SER B 1 153 ? 44.122 21.335 75.203 1.00 12.09 132 SER B CA 1
ATOM 3003 C C . SER B 1 153 ? 44.386 20.541 76.469 1.00 12.40 132 SER B C 1
ATOM 3004 O O . SER B 1 153 ? 44.623 21.109 77.547 1.00 11.72 132 SER B O 1
ATOM 3007 N N . LEU B 1 154 ? 44.397 19.214 76.340 1.00 12.96 133 LEU B N 1
ATOM 3008 C CA . LEU B 1 154 ? 44.715 18.354 77.484 1.00 13.83 133 LEU B CA 1
ATOM 3009 C C . LEU B 1 154 ? 46.144 18.598 77.974 1.00 14.48 133 LEU B C 1
ATOM 3010 O O . LEU B 1 154 ? 46.357 18.702 79.169 1.00 14.08 133 LEU B O 1
ATOM 3015 N N . SER B 1 155 ? 47.110 18.750 77.073 1.00 15.27 134 SER B N 1
ATOM 3016 C CA A SER B 1 155 ? 48.486 18.995 77.517 0.50 15.77 134 SER B CA 1
ATOM 3017 C CA B SER B 1 155 ? 48.484 19.006 77.517 0.50 16.05 134 SER B CA 1
ATOM 3018 C C . SER B 1 155 ? 48.600 20.335 78.266 1.00 15.91 134 SER B C 1
ATOM 3019 O O . SER B 1 155 ? 49.287 20.437 79.286 1.00 16.17 134 SER B O 1
ATOM 3024 N N . GLU B 1 156 ? 47.908 21.351 77.764 1.00 15.32 135 GLU B N 1
ATOM 3025 C CA . GLU B 1 156 ? 47.863 22.650 78.409 1.00 15.19 135 GLU B CA 1
ATOM 3026 C C . GLU B 1 156 ? 47.253 22.562 79.799 1.00 15.41 135 GLU B C 1
ATOM 3027 O O . GLU B 1 156 ? 47.814 23.081 80.763 1.00 15.74 135 GLU B O 1
ATOM 3033 N N . ARG B 1 157 ? 46.121 21.875 79.917 1.00 15.50 136 ARG B N 1
ATOM 3034 C CA . ARG B 1 157 ? 45.535 21.716 81.239 1.00 16.73 136 ARG B CA 1
ATOM 3035 C C . ARG B 1 157 ? 46.432 20.955 82.218 1.00 18.15 136 ARG B C 1
ATOM 3036 O O . ARG B 1 157 ? 46.618 21.384 83.361 1.00 18.68 136 ARG B O 1
ATOM 3044 N N . GLU B 1 158 ? 46.985 19.838 81.767 1.00 18.72 137 GLU B N 1
ATOM 3045 C CA . GLU B 1 158 ? 47.782 18.980 82.642 1.00 19.85 137 GLU B CA 1
ATOM 3046 C C . GLU B 1 158 ? 49.099 19.612 83.086 1.00 20.39 137 GLU B C 1
ATOM 3047 O O . GLU B 1 158 ? 49.616 19.246 84.139 1.00 21.41 137 GLU B O 1
ATOM 3053 N N . THR B 1 159 ? 49.630 20.543 82.298 1.00 20.38 138 THR B N 1
ATOM 3054 C CA . THR B 1 159 ? 50.856 21.274 82.652 1.00 21.19 138 THR B CA 1
ATOM 3055 C C . THR B 1 159 ? 50.596 22.594 83.397 1.00 21.35 138 THR B C 1
ATOM 3056 O O . THR B 1 159 ? 51.524 23.387 83.612 1.00 22.16 138 THR B O 1
ATOM 3060 N N . GLY B 1 160 ? 49.349 22.835 83.794 1.00 20.59 139 GLY B N 1
ATOM 3061 C CA . GLY B 1 160 ? 49.010 23.996 84.616 1.00 20.59 139 GLY B CA 1
ATOM 3062 C C . GLY B 1 160 ? 48.795 25.291 83.842 1.00 20.05 139 GLY B C 1
ATOM 3063 O O . GLY B 1 160 ? 48.748 26.367 84.462 1.00 20.24 139 GLY B O 1
ATOM 3064 N N . LYS B 1 161 ? 48.639 25.190 82.520 1.00 19.19 140 LYS B N 1
ATOM 3065 C CA . LYS B 1 161 ? 48.590 26.380 81.627 1.00 18.30 140 LYS B CA 1
ATOM 3066 C C . LYS B 1 161 ? 47.167 26.848 81.224 1.00 16.85 140 LYS B C 1
ATOM 3067 O O . LYS B 1 161 ? 47.004 27.709 80.358 1.00 15.89 140 LYS B O 1
ATOM 3073 N N . THR B 1 162 ? 46.134 26.309 81.852 1.00 15.77 141 THR B N 1
ATOM 3074 C CA . THR B 1 162 ? 44.754 26.703 81.511 1.00 15.65 141 THR B CA 1
ATOM 3075 C C . THR B 1 162 ? 44.578 28.229 81.512 1.00 15.70 141 THR B C 1
ATOM 3076 O O . THR B 1 162 ? 44.072 28.817 80.543 1.00 15.04 141 THR B O 1
ATOM 3080 N N . ASN B 1 163 ? 44.971 28.855 82.610 1.00 16.17 142 ASN B N 1
ATOM 3081 C CA . ASN B 1 163 ? 44.775 30.302 82.760 1.00 16.86 142 ASN B CA 1
ATOM 3082 C C . ASN B 1 163 ? 45.644 31.116 81.799 1.00 16.41 142 ASN B C 1
ATOM 3083 O O . ASN B 1 163 ? 45.166 32.082 81.183 1.00 14.42 142 ASN B O 1
ATOM 3088 N N . ASP B 1 164 ? 46.914 30.747 81.678 1.00 16.88 143 ASP B N 1
ATOM 3089 C CA . ASP B 1 164 ? 47.788 31.358 80.683 1.00 17.84 143 ASP B CA 1
ATOM 3090 C C . ASP B 1 164 ? 47.195 31.300 79.267 1.00 16.35 143 ASP B C 1
ATOM 3091 O O . ASP B 1 164 ? 47.239 32.292 78.525 1.00 16.21 143 ASP B O 1
ATOM 3096 N N . VAL B 1 165 ? 46.658 30.134 78.891 1.00 14.93 144 VAL B N 1
ATOM 3097 C CA . VAL B 1 165 ? 46.099 29.941 77.561 1.00 13.96 144 VAL B CA 1
ATOM 3098 C C . VAL B 1 165 ? 44.841 30.792 77.378 1.00 13.21 144 VAL B C 1
ATOM 3099 O O . VAL B 1 165 ? 44.710 31.479 76.378 1.00 12.31 144 VAL B O 1
ATOM 3103 N N . ILE B 1 166 ? 43.937 30.784 78.350 1.00 13.24 145 ILE B N 1
ATOM 3104 C CA . ILE B 1 166 ? 42.727 31.599 78.282 1.00 12.51 145 ILE B CA 1
ATOM 3105 C C . ILE B 1 166 ? 43.081 33.086 78.182 1.00 12.41 145 ILE B C 1
ATOM 3106 O O . ILE B 1 166 ? 42.527 33.794 77.351 1.00 12.44 145 ILE B O 1
ATOM 3111 N N . GLN B 1 167 ? 44.040 33.545 78.992 1.00 12.67 146 GLN B N 1
ATOM 3112 C CA . GLN B 1 167 ? 44.444 34.949 78.930 1.00 12.04 146 GLN B CA 1
ATOM 3113 C C . GLN B 1 167 ? 44.990 35.346 77.566 1.00 11.42 146 GLN B C 1
ATOM 3114 O O . GLN B 1 167 ? 44.640 36.416 77.028 1.00 10.34 146 GLN B O 1
ATOM 3120 N N . LYS B 1 168 ? 45.881 34.508 77.032 1.00 11.41 147 LYS B N 1
ATOM 3121 C CA A LYS B 1 168 ? 46.454 34.719 75.695 0.50 12.30 147 LYS B CA 1
ATOM 3122 C CA B LYS B 1 168 ? 46.457 34.738 75.713 0.50 12.24 147 LYS B CA 1
ATOM 3123 C C . LYS B 1 168 ? 45.360 34.790 74.640 1.00 11.24 147 LYS B C 1
ATOM 3124 O O . LYS B 1 168 ? 45.333 35.699 73.802 1.00 10.89 147 LYS B O 1
ATOM 3135 N N . GLN B 1 169 ? 44.462 33.810 74.661 1.00 11.41 148 GLN B N 1
ATOM 3136 C CA . GLN B 1 169 ? 43.440 33.724 73.638 1.00 10.40 148 GLN B CA 1
ATOM 3137 C C . GLN B 1 169 ? 42.508 34.914 73.659 1.00 9.90 148 GLN B C 1
ATOM 3138 O O . GLN B 1 169 ? 42.128 35.433 72.592 1.00 10.28 148 GLN B O 1
ATOM 3144 N N . LEU B 1 170 ? 42.145 35.347 74.864 1.00 9.71 149 LEU B N 1
ATOM 3145 C CA . LEU B 1 170 ? 41.282 36.524 75.010 1.00 10.45 149 LEU B CA 1
ATOM 3146 C C . LEU B 1 170 ? 42.008 37.814 74.591 1.00 10.40 149 LEU B C 1
ATOM 3147 O O . LEU B 1 170 ? 41.452 38.685 73.884 1.00 11.50 149 LEU B O 1
ATOM 3152 N N . THR B 1 171 ? 43.251 37.946 75.026 1.00 10.75 150 THR B N 1
ATOM 3153 C CA . THR B 1 171 ? 44.028 39.147 74.736 1.00 10.99 150 THR B CA 1
ATOM 3154 C C . THR B 1 171 ? 44.170 39.314 73.221 1.00 10.88 150 THR B C 1
ATOM 3155 O O . THR B 1 171 ? 43.992 40.413 72.698 1.00 11.55 150 THR B O 1
ATOM 3159 N N . GLU B 1 172 ? 44.484 38.226 72.525 1.00 10.41 151 GLU B N 1
ATOM 3160 C CA . GLU B 1 172 ? 44.677 38.285 71.096 1.00 9.77 151 GLU B CA 1
ATOM 3161 C C . GLU B 1 172 ? 43.361 38.391 70.330 1.00 9.35 151 GLU B C 1
ATOM 3162 O O . GLU B 1 172 ? 43.268 39.172 69.377 1.00 10.11 151 GLU B O 1
ATOM 3168 N N . ALA B 1 173 ? 42.347 37.598 70.713 1.00 8.18 152 ALA B N 1
ATOM 3169 C CA . ALA B 1 173 ? 41.099 37.605 69.950 1.00 9.20 152 ALA B CA 1
ATOM 3170 C C . ALA B 1 173 ? 40.364 38.926 70.053 1.00 9.58 152 ALA B C 1
ATOM 3171 O O . ALA B 1 173 ? 39.687 39.294 69.107 1.00 9.36 152 ALA B O 1
ATOM 3173 N N . LEU B 1 174 ? 40.472 39.599 71.206 1.00 9.80 153 LEU B N 1
ATOM 3174 C CA . LEU B 1 174 ? 39.762 40.830 71.457 1.00 10.55 153 LEU B CA 1
ATOM 3175 C C . LEU B 1 174 ? 40.639 42.074 71.321 1.00 10.19 153 LEU B C 1
ATOM 3176 O O . LEU B 1 174 ? 40.264 43.144 71.797 1.00 10.42 153 LEU B O 1
ATOM 3181 N N . LYS B 1 175 ? 41.808 41.937 70.675 1.00 10.94 154 LYS B N 1
ATOM 3182 C CA . LYS B 1 175 ? 42.705 43.062 70.475 1.00 11.27 154 LYS B CA 1
ATOM 3183 C C . LYS B 1 175 ? 41.998 44.125 69.632 1.00 10.94 154 LYS B C 1
ATOM 3184 O O . LYS B 1 175 ? 41.520 43.828 68.549 1.00 10.85 154 LYS B O 1
ATOM 3190 N N . ASP B 1 176 ? 41.901 45.340 70.173 1.00 11.04 155 ASP B N 1
ATOM 3191 C CA . ASP B 1 176 ? 41.219 46.474 69.533 1.00 12.21 155 ASP B CA 1
ATOM 3192 C C . ASP B 1 176 ? 39.716 46.270 69.321 1.00 11.03 155 ASP B C 1
ATOM 3193 O O . ASP B 1 176 ? 39.100 46.911 68.432 1.00 12.50 155 ASP B O 1
ATOM 3198 N N . VAL B 1 177 ? 39.131 45.383 70.122 1.00 10.68 156 VAL B N 1
ATOM 3199 C CA . VAL B 1 177 ? 37.685 45.168 70.135 1.00 10.55 156 VAL B CA 1
ATOM 3200 C C . VAL B 1 177 ? 37.086 45.939 71.303 1.00 10.52 156 VAL B C 1
ATOM 3201 O O . VAL B 1 177 ? 37.178 45.510 72.462 1.00 12.75 156 VAL B O 1
ATOM 3205 N N . SER B 1 178 ? 36.439 47.067 71.004 1.00 11.23 157 SER B N 1
ATOM 3206 C CA . SER B 1 178 ? 36.040 48.013 72.062 1.00 11.93 157 SER B CA 1
ATOM 3207 C C . SER B 1 178 ? 34.665 47.699 72.667 1.00 11.63 157 SER B C 1
ATOM 3208 O O . SER B 1 178 ? 34.462 47.966 73.843 1.00 12.85 157 SER B O 1
ATOM 3211 N N . ASP B 1 179 ? 33.761 47.118 71.854 1.00 10.81 158 ASP B N 1
ATOM 3212 C CA . ASP B 1 179 ? 32.318 46.967 72.157 1.00 11.24 158 ASP B CA 1
ATOM 3213 C C . ASP B 1 179 ? 31.995 45.473 72.142 1.00 10.21 158 ASP B C 1
ATOM 3214 O O . ASP B 1 179 ? 32.139 44.822 71.107 1.00 9.07 158 ASP B O 1
ATOM 3219 N N . LEU B 1 180 ? 31.586 44.917 73.282 1.00 10.52 159 LEU B N 1
ATOM 3220 C CA . LEU B 1 180 ? 31.268 43.473 73.383 1.00 9.45 159 LEU B CA 1
ATOM 3221 C C . LEU B 1 180 ? 29.756 43.221 73.346 1.00 10.48 159 LEU B C 1
ATOM 3222 O O . LEU B 1 180 ? 29.284 42.103 73.597 1.00 9.69 159 LEU B O 1
ATOM 3227 N N . SER B 1 181 ? 28.984 44.231 73.003 1.00 10.39 160 SER B N 1
ATOM 3228 C CA . SER B 1 181 ? 27.523 44.041 72.976 1.00 10.72 160 SER B CA 1
ATOM 3229 C C . SER B 1 181 ? 27.034 42.920 72.038 1.00 10.86 160 SER B C 1
ATOM 3230 O O . SER B 1 181 ? 26.061 42.211 72.381 1.00 11.29 160 SER B O 1
ATOM 3233 N N . ASN B 1 182 ? 27.721 42.719 70.906 1.00 10.17 161 ASN B N 1
ATOM 3234 C CA . ASN B 1 182 ? 27.380 41.663 69.926 1.00 10.74 161 ASN B CA 1
ATOM 3235 C C . ASN B 1 182 ? 28.312 40.440 70.012 1.00 10.21 161 ASN B C 1
ATOM 3236 O O . ASN B 1 182 ? 28.339 39.606 69.103 1.00 10.13 161 ASN B O 1
ATOM 3241 N N . LEU B 1 183 ? 29.068 40.320 71.096 1.00 10.06 162 LEU B N 1
ATOM 3242 C CA . LEU B 1 183 ? 29.942 39.157 71.321 1.00 9.30 162 LEU B CA 1
ATOM 3243 C C . LEU B 1 183 ? 29.301 38.170 72.287 1.00 9.22 162 LEU B C 1
ATOM 3244 O O . LEU B 1 183 ? 28.560 38.560 73.172 1.00 9.17 162 LEU B O 1
ATOM 3249 N N . VAL B 1 184 ? 29.583 36.892 72.077 1.00 7.97 163 VAL B N 1
ATOM 3250 C CA . VAL B 1 184 ? 29.332 35.820 73.047 1.00 8.07 163 VAL B CA 1
ATOM 3251 C C . VAL B 1 184 ? 30.618 35.002 73.057 1.00 8.17 163 VAL B C 1
ATOM 3252 O O . VAL B 1 184 ? 31.235 34.814 72.013 1.00 9.24 163 VAL B O 1
ATOM 3256 N N . ILE B 1 185 ? 31.026 34.504 74.215 1.00 9.14 164 ILE B N 1
ATOM 3257 C CA . ILE B 1 185 ? 32.195 33.635 74.281 1.00 9.26 164 ILE B CA 1
ATOM 3258 C C . ILE B 1 185 ? 31.762 32.232 74.574 1.00 9.19 164 ILE B C 1
ATOM 3259 O O . ILE B 1 185 ? 30.952 32.008 75.494 1.00 8.81 164 ILE B O 1
ATOM 3264 N N . ALA B 1 186 ? 32.282 31.275 73.809 1.00 8.86 165 ALA B N 1
ATOM 3265 C CA . ALA B 1 186 ? 32.061 29.876 74.107 1.00 7.90 165 ALA B CA 1
ATOM 3266 C C . ALA B 1 186 ? 33.359 29.253 74.596 1.00 8.44 165 ALA B C 1
ATOM 3267 O O . ALA B 1 186 ? 34.401 29.369 73.952 1.00 8.98 165 ALA B O 1
ATOM 3269 N N . TYR B 1 187 ? 33.293 28.624 75.769 1.00 8.00 166 TYR B N 1
ATOM 3270 C CA . TYR B 1 187 ? 34.425 27.907 76.355 1.00 7.73 166 TYR B CA 1
ATOM 3271 C C . TYR B 1 187 ? 34.335 26.454 75.910 1.00 7.78 166 TYR B C 1
ATOM 3272 O O . TYR B 1 187 ? 33.326 25.767 76.177 1.00 8.91 166 TYR B O 1
ATOM 3281 N N . GLU B 1 188 ? 35.364 26.007 75.185 1.00 8.04 167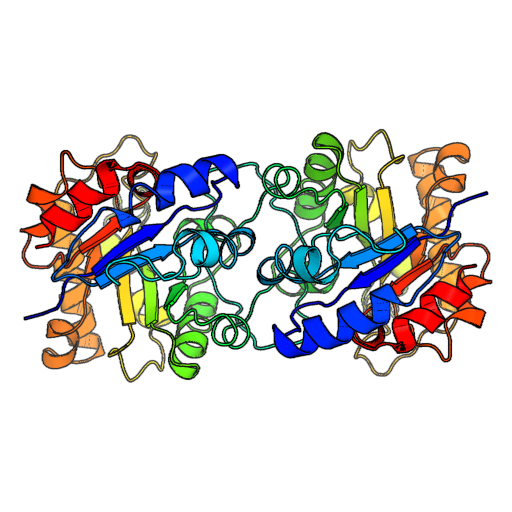 GLU B N 1
ATOM 3282 C CA . GLU B 1 188 ? 35.461 24.622 74.750 1.00 8.38 167 GLU B CA 1
ATOM 3283 C C . GLU B 1 188 ? 36.539 23.930 75.553 1.00 8.49 167 GLU B C 1
ATOM 3284 O O . GLU B 1 188 ? 37.750 24.239 75.393 1.00 8.85 167 GLU B O 1
ATOM 3290 N N . PRO B 1 189 ? 36.149 22.984 76.436 1.00 9.00 168 PRO B N 1
ATOM 3291 C CA . PRO B 1 189 ? 37.118 22.210 77.172 1.00 9.65 168 PRO B CA 1
ATOM 3292 C C . PRO B 1 189 ? 37.706 21.160 76.236 1.00 8.81 168 PRO B C 1
ATOM 3293 O O . PRO B 1 189 ? 37.342 19.983 76.301 1.00 9.73 168 PRO B O 1
ATOM 3297 N N . ILE B 1 190 ? 38.628 21.592 75.393 1.00 9.76 169 ILE B N 1
ATOM 3298 C CA . ILE B 1 190 ? 39.227 20.703 74.390 1.00 9.30 169 ILE B CA 1
ATOM 3299 C C . ILE B 1 190 ? 39.859 19.472 75.039 1.00 10.34 169 ILE B C 1
ATOM 3300 O O . ILE B 1 190 ? 39.774 18.343 74.518 1.00 10.26 169 ILE B O 1
ATOM 3305 N N . TRP B 1 191 ? 40.461 19.688 76.201 1.00 9.96 170 TRP B N 1
ATOM 3306 C CA . TRP B 1 191 ? 41.029 18.645 77.037 1.00 10.07 170 TRP B CA 1
ATOM 3307 C C . TRP B 1 191 ? 40.088 17.521 77.404 1.00 10.53 170 TRP B C 1
ATOM 3308 O O . TRP B 1 191 ? 40.542 16.423 77.764 1.00 10.36 170 TRP B O 1
ATOM 3319 N N . ALA B 1 192 ? 38.786 17.799 77.308 1.00 9.96 171 ALA B N 1
ATOM 3320 C CA . ALA B 1 192 ? 37.717 16.884 77.688 1.00 11.58 171 ALA B CA 1
ATOM 3321 C C . ALA B 1 192 ? 36.880 16.434 76.517 1.00 12.45 171 ALA B C 1
ATOM 3322 O O . ALA B 1 192 ? 35.736 15.989 76.709 1.00 13.50 171 ALA B O 1
ATOM 3324 N N . ILE B 1 193 ? 37.396 16.603 75.298 1.00 11.85 172 ILE B N 1
ATOM 3325 C CA . ILE B 1 193 ? 36.665 16.237 74.084 1.00 12.54 172 ILE B CA 1
ATOM 3326 C C . ILE B 1 193 ? 37.524 15.238 73.297 1.00 12.34 172 ILE B C 1
ATOM 3327 O O . ILE B 1 193 ? 38.584 15.557 72.736 1.00 10.82 172 ILE B O 1
ATOM 3332 N N . GLY B 1 194 ? 37.100 13.979 73.296 1.00 11.83 173 GLY B N 1
ATOM 3333 C CA . GLY B 1 194 ? 37.812 12.967 72.522 1.00 12.78 173 GLY B CA 1
ATOM 3334 C C . GLY B 1 194 ? 39.066 12.432 73.175 1.00 12.67 173 GLY B C 1
ATOM 3335 O O . GLY B 1 194 ? 39.810 11.654 72.562 1.00 14.00 173 GLY B O 1
ATOM 3336 N N . THR B 1 195 ? 39.292 12.781 74.436 1.00 11.42 174 THR B N 1
ATOM 3337 C CA . THR B 1 195 ? 40.528 12.394 75.130 1.00 12.12 174 THR B CA 1
ATOM 3338 C C . THR B 1 195 ? 40.328 11.275 76.164 1.00 12.62 174 THR B C 1
ATOM 3339 O O . THR B 1 195 ? 41.312 10.756 76.747 1.00 13.77 174 THR B O 1
ATOM 3343 N N . GLY B 1 196 ? 39.054 10.938 76.425 1.00 12.82 175 GLY B N 1
ATOM 3344 C CA . GLY B 1 196 ? 38.722 10.020 77.519 1.00 13.47 175 GLY B CA 1
ATOM 3345 C C . GLY B 1 196 ? 38.664 10.706 78.886 1.00 13.56 175 GLY B C 1
ATOM 3346 O O . GLY B 1 196 ? 38.278 10.097 79.888 1.00 14.71 175 GLY B O 1
ATOM 3347 N N . VAL B 1 197 ? 39.040 11.982 78.938 1.00 12.48 176 VAL B N 1
ATOM 3348 C CA . VAL B 1 197 ? 38.955 12.779 80.142 1.00 12.40 176 VAL B CA 1
ATOM 3349 C C . VAL B 1 197 ? 37.611 13.537 80.086 1.00 11.38 176 VAL B C 1
ATOM 3350 O O . VAL B 1 197 ? 37.170 13.966 79.019 1.00 11.83 176 VAL B O 1
ATOM 3354 N N . VAL B 1 198 ? 36.966 13.687 81.243 1.00 11.81 177 VAL B N 1
ATOM 3355 C CA . VAL B 1 198 ? 35.594 14.197 81.341 1.00 11.74 177 VAL B CA 1
ATOM 3356 C C . VAL B 1 198 ? 35.576 15.415 82.252 1.00 11.83 177 VAL B C 1
ATOM 3357 O O . VAL B 1 198 ? 36.165 15.404 83.336 1.00 12.70 177 VAL B O 1
ATOM 3361 N N . ALA B 1 199 ? 34.923 16.471 81.797 1.00 9.79 178 ALA B N 1
ATOM 3362 C CA . ALA B 1 199 ? 34.764 17.711 82.574 1.00 9.88 178 ALA B CA 1
ATOM 3363 C C . ALA B 1 199 ? 33.509 17.628 83.448 1.00 9.83 178 ALA B C 1
ATOM 3364 O O . ALA B 1 199 ? 32.416 17.286 82.958 1.00 11.93 178 ALA B O 1
ATOM 3366 N N . THR B 1 200 ? 33.659 17.967 84.716 1.00 9.60 179 THR B N 1
ATOM 3367 C CA . THR B 1 200 ? 32.536 18.096 85.616 1.00 9.46 179 THR B CA 1
ATOM 3368 C C . THR B 1 200 ? 31.930 19.478 85.488 1.00 9.92 179 THR B C 1
ATOM 3369 O O . THR B 1 200 ? 32.580 20.418 85.057 1.00 9.46 179 THR B O 1
ATOM 3373 N N . PRO B 1 201 ? 30.664 19.625 85.906 1.00 10.18 180 PRO B N 1
ATOM 3374 C CA . PRO B 1 201 ? 30.107 20.962 85.898 1.00 10.97 180 PRO B CA 1
ATOM 3375 C C . PRO B 1 201 ? 30.902 21.947 86.757 1.00 10.37 180 PRO B C 1
ATOM 3376 O O . PRO B 1 201 ? 31.030 23.131 86.405 1.00 11.44 180 PRO B O 1
ATOM 3380 N N . GLY B 1 202 ? 31.463 21.486 87.857 1.00 9.92 181 GLY B N 1
ATOM 3381 C CA . GLY B 1 202 ? 32.312 22.342 88.694 1.00 9.77 181 GLY B CA 1
ATOM 3382 C C . GLY B 1 202 ? 33.551 22.904 87.985 1.00 9.95 181 GLY B C 1
ATOM 3383 O O . GLY B 1 202 ? 33.964 24.075 88.169 1.00 10.60 181 GLY B O 1
ATOM 3384 N N . GLN B 1 203 ? 34.194 22.028 87.220 1.00 10.00 182 GLN B N 1
ATOM 3385 C CA . GLN B 1 203 ? 35.312 22.408 86.399 1.00 9.19 182 GLN B CA 1
ATOM 3386 C C . GLN B 1 203 ? 34.914 23.396 85.307 1.00 9.83 182 GLN B C 1
ATOM 3387 O O . GLN B 1 203 ? 35.662 24.329 85.046 1.00 9.80 182 GLN B O 1
ATOM 3393 N N . ALA B 1 204 ? 33.739 23.207 84.703 1.00 8.76 183 ALA B N 1
ATOM 3394 C CA . ALA B 1 204 ? 33.235 24.139 83.704 1.00 9.51 183 ALA B CA 1
ATOM 3395 C C . ALA B 1 204 ? 32.986 25.498 84.333 1.00 9.47 183 ALA B C 1
ATOM 3396 O O . ALA B 1 204 ? 33.415 26.516 83.801 1.00 10.42 183 ALA B O 1
ATOM 3398 N N . GLN B 1 205 ? 32.288 25.493 85.459 1.00 9.81 184 GLN B N 1
ATOM 3399 C CA . GLN B 1 205 ? 32.032 26.716 86.226 1.00 9.13 184 GLN B CA 1
ATOM 3400 C C . GLN B 1 205 ? 33.325 27.455 86.556 1.00 9.28 184 GLN B C 1
ATOM 3401 O O . GLN B 1 205 ? 33.386 28.679 86.427 1.00 10.18 184 GLN B O 1
ATOM 3407 N N . GLU B 1 206 ? 34.335 26.729 87.033 1.00 10.24 185 GLU B N 1
ATOM 3408 C CA . GLU B 1 206 ? 35.619 27.333 87.374 1.00 9.99 185 GLU B CA 1
ATOM 3409 C C . GLU B 1 206 ? 36.274 28.024 86.169 1.00 9.63 185 GLU B C 1
ATOM 3410 O O . GLU B 1 206 ? 36.731 29.166 86.277 1.00 10.23 185 GLU B O 1
ATOM 3416 N N . ALA B 1 207 ? 36.252 27.375 85.010 1.00 10.00 186 ALA B N 1
ATOM 3417 C CA . ALA B 1 207 ? 36.761 27.981 83.786 1.00 9.65 186 ALA B CA 1
ATOM 3418 C C . ALA B 1 207 ? 35.947 29.219 83.362 1.00 9.33 186 ALA B C 1
ATOM 3419 O O . ALA B 1 207 ? 36.508 30.251 83.047 1.00 10.10 186 ALA B O 1
ATOM 3421 N N . HIS B 1 208 ? 34.624 29.119 83.415 1.00 9.11 187 HIS B N 1
ATOM 3422 C CA . HIS B 1 208 ? 33.742 30.266 83.078 1.00 9.12 187 HIS B CA 1
ATOM 3423 C C . HIS B 1 208 ? 33.970 31.448 84.002 1.00 9.22 187 HIS B C 1
ATOM 3424 O O . HIS B 1 208 ? 34.057 32.584 83.531 1.00 9.94 187 HIS B O 1
ATOM 3431 N N . ALA B 1 209 ? 34.093 31.186 85.305 1.00 8.86 188 ALA B N 1
ATOM 3432 C CA . ALA B 1 209 ? 34.390 32.264 86.278 1.00 9.40 188 ALA B CA 1
ATOM 3433 C C . ALA B 1 209 ? 35.726 32.935 85.989 1.00 9.83 188 ALA B C 1
ATOM 3434 O O . ALA B 1 209 ? 35.836 34.162 86.060 1.00 11.01 188 ALA B O 1
ATOM 3436 N N . PHE B 1 210 ? 36.733 32.152 85.647 1.00 10.42 189 PHE B N 1
ATOM 3437 C CA . PHE B 1 210 ? 38.034 32.737 85.302 1.00 10.94 189 PHE B CA 1
ATOM 3438 C C . PHE B 1 210 ? 37.944 33.604 84.059 1.00 10.23 189 PHE B C 1
ATOM 3439 O O . PHE B 1 210 ? 38.546 34.684 83.993 1.00 10.16 189 PHE B O 1
ATOM 3447 N N . ILE B 1 211 ? 37.232 33.126 83.039 1.00 8.90 190 ILE B N 1
ATOM 3448 C CA . ILE B 1 211 ? 37.046 33.901 81.822 1.00 8.67 190 ILE B CA 1
ATOM 3449 C C . ILE B 1 211 ? 36.410 35.262 82.146 1.00 9.67 190 ILE B C 1
ATOM 3450 O O . ILE B 1 211 ? 36.911 36.314 81.756 1.00 10.08 190 ILE B O 1
ATOM 3455 N N . ARG B 1 212 ? 35.327 35.225 82.910 1.00 9.56 191 ARG B N 1
ATOM 3456 C CA . ARG B 1 212 ? 34.644 36.458 83.259 1.00 9.52 191 ARG B CA 1
ATOM 3457 C C . ARG B 1 212 ? 35.564 37.404 84.044 1.00 9.66 191 ARG B C 1
ATOM 3458 O O . ARG B 1 212 ? 35.570 38.628 83.802 1.00 9.51 191 ARG B O 1
ATOM 3466 N N . GLU B 1 213 ? 36.324 36.833 84.975 1.00 10.41 192 GLU B N 1
ATOM 3467 C CA . GLU B 1 213 ? 37.299 37.602 85.758 1.00 11.66 192 GLU B CA 1
ATOM 3468 C C . GLU B 1 213 ? 38.355 38.264 84.883 1.00 11.52 192 GLU B C 1
ATOM 3469 O O . GLU B 1 213 ? 38.732 39.420 85.106 1.00 11.67 192 GLU B O 1
ATOM 3475 N N . TYR B 1 214 ? 38.837 37.562 83.869 1.00 10.69 193 TYR B N 1
ATOM 3476 C CA . TYR B 1 214 ? 39.801 38.191 82.989 1.00 11.61 193 TYR B CA 1
ATOM 3477 C C . TYR B 1 214 ? 39.180 39.264 82.091 1.00 11.21 193 TYR B C 1
ATOM 3478 O O . TYR B 1 214 ? 39.785 40.284 81.850 1.00 12.06 193 TYR B O 1
ATOM 3487 N N . VAL B 1 215 ? 37.973 39.033 81.592 1.00 10.77 194 VAL B N 1
ATOM 3488 C CA . VAL B 1 215 ? 37.237 40.072 80.874 1.00 10.59 194 VAL B CA 1
ATOM 3489 C C . VAL B 1 215 ? 37.066 41.345 81.740 1.00 10.07 194 VAL B C 1
ATOM 3490 O O . VAL B 1 215 ? 37.195 42.472 81.223 1.00 11.46 194 VAL B O 1
ATOM 3494 N N . THR B 1 216 ? 36.804 41.175 83.032 1.00 10.69 195 THR B N 1
ATOM 3495 C CA . THR B 1 216 ? 36.747 42.319 83.960 1.00 11.53 195 THR B CA 1
ATOM 3496 C C . THR B 1 216 ? 38.053 43.120 83.888 1.00 12.29 195 THR B C 1
ATOM 3497 O O . THR B 1 216 ? 38.034 44.361 83.795 1.00 12.90 195 THR B O 1
ATOM 3501 N N . ARG B 1 217 ? 39.186 42.419 83.937 1.00 12.53 196 ARG B N 1
ATOM 3502 C CA . ARG B 1 217 ? 40.496 43.088 83.873 1.00 13.32 196 ARG B CA 1
ATOM 3503 C C . ARG B 1 217 ? 40.749 43.768 82.540 1.00 12.79 196 ARG B C 1
ATOM 3504 O O . ARG B 1 217 ? 41.285 44.865 82.505 1.00 12.96 196 ARG B O 1
ATOM 3512 N N . MET B 1 218 ? 40.357 43.120 81.453 1.00 10.83 197 MET B N 1
ATOM 3513 C CA . MET B 1 218 ? 40.577 43.650 80.101 1.00 11.59 197 MET B CA 1
ATOM 3514 C C . MET B 1 218 ? 39.645 44.836 79.795 1.00 11.45 197 MET B C 1
ATOM 3515 O O . MET B 1 218 ? 39.986 45.750 79.017 1.00 12.76 197 MET B O 1
ATOM 3520 N N . TYR B 1 219 ? 38.455 44.776 80.376 1.00 10.23 198 TYR B N 1
ATOM 3521 C CA . TYR B 1 219 ? 37.399 45.777 80.176 1.00 10.09 198 TYR B CA 1
ATOM 3522 C C . TYR B 1 219 ? 37.053 46.356 81.556 1.00 10.40 198 TYR B C 1
ATOM 3523 O O . TYR B 1 219 ? 37.805 47.150 82.105 1.00 10.33 198 TYR B O 1
ATOM 3532 N N . ASN B 1 220 ? 35.930 45.938 82.113 1.00 9.84 199 ASN B N 1
ATOM 3533 C CA . ASN B 1 220 ? 35.469 46.417 83.404 1.00 9.82 199 ASN B CA 1
ATOM 3534 C C . ASN B 1 220 ? 34.359 45.477 83.889 1.00 9.70 199 ASN B C 1
ATOM 3535 O O . ASN B 1 220 ? 33.891 44.621 83.121 1.00 9.38 199 ASN B O 1
ATOM 3540 N N . PRO B 1 221 ? 33.944 45.598 85.164 1.00 10.54 200 PRO B N 1
ATOM 3541 C CA . PRO B 1 221 ? 32.898 44.702 85.663 1.00 10.79 200 PRO B CA 1
ATOM 3542 C C . PRO B 1 221 ? 31.516 44.855 85.039 1.00 10.06 200 PRO B C 1
ATOM 3543 O O . PRO B 1 221 ? 30.764 43.893 85.021 1.00 10.16 200 PRO B O 1
ATOM 3547 N N . GLN B 1 222 ? 31.188 46.038 84.542 1.00 9.90 201 GLN B N 1
ATOM 3548 C CA . GLN B 1 222 ? 29.928 46.218 83.812 1.00 9.36 201 GLN B CA 1
ATOM 3549 C C . GLN B 1 222 ? 29.931 45.332 82.563 1.00 9.84 201 GLN B C 1
ATOM 3550 O O . GLN B 1 222 ? 28.994 44.556 82.341 1.00 10.10 201 GLN B O 1
ATOM 3556 N N . VAL B 1 223 ? 30.990 45.439 81.775 1.00 10.24 202 VAL B N 1
ATOM 3557 C CA . VAL B 1 223 ? 31.092 44.714 80.540 1.00 10.16 202 VAL B CA 1
ATOM 3558 C C . VAL B 1 223 ? 31.082 43.219 80.821 1.00 10.70 202 VAL B C 1
ATOM 3559 O O . VAL B 1 223 ? 30.336 42.487 80.185 1.00 9.87 202 VAL B O 1
ATOM 3563 N N . SER B 1 224 ? 31.891 42.766 81.769 1.00 9.27 203 SER B N 1
ATOM 3564 C CA . SER B 1 224 ? 31.964 41.314 82.058 1.00 10.12 203 SER B CA 1
ATOM 3565 C C . SER B 1 224 ? 30.629 40.759 82.605 1.00 10.75 203 SER B C 1
ATOM 3566 O O . SER B 1 224 ? 30.244 39.602 82.275 1.00 10.59 203 SER B O 1
ATOM 3569 N N . SER B 1 225 ? 29.905 41.561 83.383 1.00 10.86 204 SER B N 1
ATOM 3570 C CA . SER B 1 225 ? 28.599 41.144 83.917 1.00 11.82 204 SER B CA 1
ATOM 3571 C C . SER B 1 225 ? 27.532 41.019 82.849 1.00 11.31 204 SER B C 1
ATOM 3572 O O . SER B 1 225 ? 26.508 40.383 83.081 1.00 13.26 204 SER B O 1
ATOM 3575 N N . ASN B 1 226 ? 27.738 41.662 81.707 1.00 11.10 205 ASN B N 1
ATOM 3576 C CA . ASN B 1 226 ? 26.772 41.621 80.620 1.00 11.73 205 ASN B CA 1
ATOM 3577 C C . ASN B 1 226 ? 27.117 40.593 79.541 1.00 11.16 205 ASN B C 1
ATOM 3578 O O . ASN B 1 226 ? 26.285 40.322 78.665 1.00 12.37 205 ASN B O 1
ATOM 3583 N N . LEU B 1 227 ? 28.323 40.037 79.613 1.00 10.67 206 LEU B N 1
ATOM 3584 C CA . LEU B 1 227 ? 28.813 39.131 78.572 1.00 8.80 206 LEU B CA 1
ATOM 3585 C C . LEU B 1 227 ? 28.329 37.708 78.794 1.00 9.08 206 LEU B C 1
ATOM 3586 O O . LEU B 1 227 ? 28.566 37.132 79.868 1.00 10.57 206 LEU B O 1
ATOM 3591 N N . ARG B 1 228 ? 27.649 37.143 77.796 1.00 8.80 207 ARG B N 1
ATOM 3592 C CA . ARG B 1 228 ? 27.296 35.719 77.884 1.00 8.28 207 ARG B CA 1
ATOM 3593 C C . ARG B 1 228 ? 28.528 34.886 77.601 1.00 8.69 207 ARG B C 1
ATOM 3594 O O . ARG B 1 228 ? 29.210 35.057 76.580 1.00 9.53 207 ARG B O 1
ATOM 3602 N N . ILE B 1 229 ? 28.760 33.938 78.504 1.00 7.87 208 ILE B N 1
ATOM 3603 C CA . ILE B 1 229 ? 29.797 32.926 78.348 1.00 8.03 208 ILE B CA 1
ATOM 3604 C C . ILE B 1 229 ? 29.069 31.580 78.368 1.00 8.62 208 ILE B C 1
ATOM 3605 O O . ILE B 1 229 ? 28.548 31.181 79.428 1.00 8.14 208 ILE B O 1
ATOM 3610 N N . ILE B 1 230 ? 29.066 30.901 77.220 1.00 7.62 209 ILE B N 1
ATOM 3611 C CA . ILE B 1 230 ? 28.317 29.662 76.983 1.00 7.77 209 ILE B CA 1
ATOM 3612 C C . ILE B 1 230 ? 29.306 28.488 76.979 1.00 7.80 209 ILE B C 1
ATOM 3613 O O . ILE B 1 230 ? 30.495 28.648 76.658 1.00 7.58 209 ILE B O 1
ATOM 3618 N N . TYR B 1 231 ? 28.842 27.345 77.475 1.00 7.98 210 TYR B N 1
ATOM 3619 C CA . TYR B 1 231 ? 29.676 26.151 77.619 1.00 7.54 210 TYR B CA 1
ATOM 3620 C C . TYR B 1 231 ? 29.611 25.321 76.343 1.00 8.71 210 TYR B C 1
ATOM 3621 O O . TYR B 1 231 ? 28.526 24.984 75.885 1.00 8.81 210 TYR B O 1
ATOM 3630 N N . GLY B 1 232 ? 30.777 25.062 75.768 1.00 8.63 211 GLY B N 1
ATOM 3631 C CA . GLY B 1 232 ? 30.924 24.324 74.516 1.00 9.51 211 GLY B CA 1
ATOM 3632 C C . GLY B 1 232 ? 31.563 22.939 74.645 1.00 10.22 211 GLY B C 1
ATOM 3633 O O . GLY B 1 232 ? 32.111 22.403 73.673 1.00 11.75 211 GLY B O 1
ATOM 3634 N N . GLY B 1 233 ? 31.516 22.363 75.849 1.00 10.58 212 GLY B N 1
ATOM 3635 C CA . GLY B 1 233 ? 31.824 20.940 76.000 1.00 11.14 212 GLY B CA 1
ATOM 3636 C C . GLY B 1 233 ? 30.643 20.064 75.664 1.00 11.53 212 GLY B C 1
ATOM 3637 O O . GLY B 1 233 ? 29.699 20.470 74.972 1.00 11.72 212 GLY B O 1
ATOM 3638 N N . SER B 1 234 ? 30.722 18.832 76.148 1.00 11.94 213 SER B N 1
ATOM 3639 C CA A SER B 1 234 ? 29.676 17.825 75.945 0.50 11.66 213 SER B CA 1
ATOM 3640 C CA B SER B 1 234 ? 29.684 17.848 75.896 0.50 12.47 213 SER B CA 1
ATOM 3641 C C . SER B 1 234 ? 28.378 18.220 76.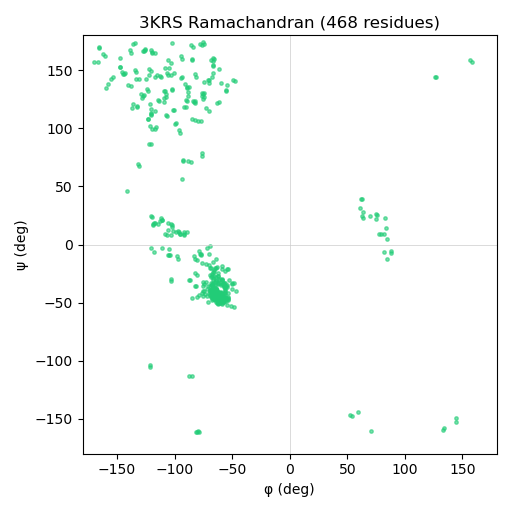621 1.00 11.63 213 SER B C 1
ATOM 3642 O O . SER B 1 234 ? 28.305 18.282 77.854 1.00 12.35 213 SER B O 1
ATOM 3647 N N . VAL B 1 235 ? 27.335 18.471 75.826 1.00 10.59 214 VAL B N 1
ATOM 3648 C CA . VAL B 1 235 ? 26.020 18.821 76.366 1.00 9.95 214 VAL B CA 1
ATOM 3649 C C . VAL B 1 235 ? 24.960 17.906 75.754 1.00 10.60 214 VAL B C 1
ATOM 3650 O O . VAL B 1 235 ? 24.896 17.773 74.541 1.00 9.74 214 VAL B O 1
ATOM 3654 N N . THR B 1 236 ? 24.183 17.252 76.613 1.00 11.02 215 THR B N 1
ATOM 3655 C CA . THR B 1 236 ? 23.078 16.404 76.191 1.00 11.24 215 THR B CA 1
ATOM 3656 C C . THR B 1 236 ? 21.874 16.721 77.055 1.00 11.32 215 THR B C 1
ATOM 3657 O O . THR B 1 236 ? 21.979 17.459 78.036 1.00 10.70 215 THR B O 1
ATOM 3661 N N . PRO B 1 237 ? 20.717 16.123 76.725 1.00 11.59 216 PRO B N 1
ATOM 3662 C CA . PRO B 1 237 ? 19.592 16.295 77.631 1.00 12.30 216 PRO B CA 1
ATOM 3663 C C . PRO B 1 237 ? 19.838 15.800 79.070 1.00 12.57 216 PRO B C 1
ATOM 3664 O O . PRO B 1 237 ? 19.118 16.189 79.994 1.00 13.55 216 PRO B O 1
ATOM 3668 N N . ASP B 1 238 ? 20.846 14.961 79.265 1.00 13.62 217 ASP B N 1
ATOM 3669 C CA . ASP B 1 238 ? 21.064 14.367 80.550 1.00 14.31 217 ASP B CA 1
ATOM 3670 C C . ASP B 1 238 ? 21.834 15.309 81.478 1.00 14.05 217 ASP B C 1
ATOM 3671 O O . ASP B 1 238 ? 21.676 15.208 82.688 1.00 14.87 217 ASP B O 1
ATOM 3676 N N . ASN B 1 239 ? 22.617 16.253 80.949 1.00 12.98 218 ASN B N 1
ATOM 3677 C CA . ASN B 1 239 ? 23.412 17.110 81.841 1.00 12.65 218 ASN B CA 1
ATOM 3678 C C . ASN B 1 239 ? 23.144 18.601 81.748 1.00 12.13 218 ASN B C 1
ATOM 3679 O O . ASN B 1 239 ? 23.741 19.378 82.481 1.00 12.66 218 ASN B O 1
ATOM 3684 N N . CYS B 1 240 ? 22.272 19.013 80.840 1.00 11.61 219 CYS B N 1
ATOM 3685 C CA . CYS B 1 240 ? 22.111 20.446 80.566 1.00 10.94 219 CYS B CA 1
ATOM 3686 C C . CYS B 1 240 ? 21.514 21.181 81.765 1.00 11.46 219 CYS B C 1
ATOM 3687 O O . CYS B 1 240 ? 21.894 22.316 82.061 1.00 10.64 219 CYS B O 1
ATOM 3690 N N . ASN B 1 241 ? 20.592 20.536 82.469 1.00 11.30 220 ASN B N 1
ATOM 3691 C CA . ASN B 1 241 ? 19.959 21.221 83.612 1.00 12.37 220 ASN B CA 1
ATOM 3692 C C . ASN B 1 241 ? 20.940 21.500 84.747 1.00 13.55 220 ASN B C 1
ATOM 3693 O O . ASN B 1 241 ? 20.889 22.566 85.380 1.00 15.24 220 ASN B O 1
ATOM 3698 N N . GLU B 1 242 ? 21.853 20.570 85.019 1.00 12.81 221 GLU B N 1
ATOM 3699 C CA . GLU B 1 242 ? 22.863 20.827 86.020 1.00 12.63 221 GLU B CA 1
ATOM 3700 C C . GLU B 1 242 ? 23.831 21.936 85.594 1.00 11.80 221 GLU B C 1
ATOM 3701 O O . GLU B 1 242 ? 24.226 22.809 86.388 1.00 11.31 221 GLU B O 1
ATOM 3707 N N . LEU B 1 243 ? 24.289 21.874 84.349 1.00 10.71 222 LEU B N 1
ATOM 3708 C CA . LEU B 1 243 ? 25.263 22.868 83.890 1.00 10.59 222 LEU B CA 1
ATOM 3709 C C . LEU B 1 243 ? 24.708 24.290 83.896 1.00 10.02 222 LEU B C 1
ATOM 3710 O O . LEU B 1 243 ? 25.381 25.210 84.288 1.00 9.00 222 LEU B O 1
ATOM 3715 N N . ILE B 1 244 ? 23.469 24.487 83.451 1.00 9.19 223 ILE B N 1
ATOM 3716 C CA . ILE B 1 244 ? 22.948 25.843 83.238 1.00 9.80 223 ILE B CA 1
ATOM 3717 C C . ILE B 1 244 ? 22.795 26.554 84.579 1.00 9.53 223 ILE B C 1
ATOM 3718 O O . ILE B 1 244 ? 22.878 27.770 84.642 1.00 9.68 223 ILE B O 1
ATOM 3723 N N . LYS B 1 245 ? 22.594 25.791 85.653 1.00 9.97 224 LYS B N 1
ATOM 3724 C CA . LYS B 1 245 ? 22.490 26.419 86.987 1.00 9.99 224 LYS B CA 1
ATOM 3725 C C . LYS B 1 245 ? 23.771 27.076 87.481 1.00 8.80 224 LYS B C 1
ATOM 3726 O O . LYS B 1 245 ? 23.707 27.946 88.349 1.00 9.92 224 LYS B O 1
ATOM 3732 N N . CYS B 1 246 ? 24.916 26.642 86.963 1.00 8.73 225 CYS B N 1
ATOM 3733 C CA . CYS B 1 246 ? 26.215 27.205 87.333 1.00 8.88 225 CYS B CA 1
ATOM 3734 C C . CYS B 1 246 ? 26.231 28.728 87.119 1.00 9.03 225 CYS B C 1
ATOM 3735 O O . CYS B 1 246 ? 25.759 29.216 86.097 1.00 9.61 225 CYS B O 1
ATOM 3738 N N . ALA B 1 247 ? 26.793 29.465 88.062 1.00 8.25 226 ALA B N 1
ATOM 3739 C CA . ALA B 1 247 ? 26.608 30.912 88.117 1.00 8.06 226 ALA B CA 1
ATOM 3740 C C . ALA B 1 247 ? 27.165 31.626 86.875 1.00 8.24 226 ALA B C 1
ATOM 3741 O O . ALA B 1 247 ? 26.652 32.690 86.494 1.00 9.44 226 ALA B O 1
ATOM 3743 N N . ASP B 1 248 ? 28.251 31.088 86.310 1.00 8.66 227 ASP B N 1
ATOM 3744 C CA . ASP B 1 248 ? 28.889 31.755 85.206 1.00 8.72 227 ASP B CA 1
ATOM 3745 C C . ASP B 1 248 ? 28.673 31.105 83.849 1.00 9.46 227 ASP B C 1
ATOM 3746 O O . ASP B 1 248 ? 29.260 31.537 82.865 1.00 8.73 227 ASP B O 1
ATOM 3751 N N . ILE B 1 249 ? 27.789 30.114 83.808 1.00 8.81 228 ILE B N 1
ATOM 3752 C CA . ILE B 1 249 ? 27.390 29.440 82.580 1.00 8.58 228 ILE B CA 1
ATOM 3753 C C . ILE B 1 249 ? 26.041 29.977 82.084 1.00 8.50 228 ILE B C 1
ATOM 3754 O O . ILE B 1 249 ? 25.023 29.870 82.798 1.00 8.52 228 ILE B O 1
ATOM 3759 N N . ASP B 1 250 ? 26.053 30.612 80.890 1.00 8.23 229 ASP B N 1
ATOM 3760 C CA . ASP B 1 250 ? 24.925 31.386 80.362 1.00 9.47 229 ASP B CA 1
ATOM 3761 C C . ASP B 1 250 ? 24.275 30.738 79.130 1.00 9.47 229 ASP B C 1
ATOM 3762 O O . ASP B 1 250 ? 23.552 31.411 78.357 1.00 10.58 229 ASP B O 1
ATOM 3767 N N . GLY B 1 251 ? 24.470 29.427 78.995 1.00 8.91 230 GLY B N 1
ATOM 3768 C CA . GLY B 1 251 ? 23.942 28.686 77.873 1.00 8.84 230 GLY B CA 1
ATOM 3769 C C . GLY B 1 251 ? 25.014 27.784 77.312 1.00 8.26 230 GLY B C 1
ATOM 3770 O O . GLY B 1 251 ? 25.951 27.438 78.022 1.00 8.30 230 GLY B O 1
ATOM 3771 N N . PHE B 1 252 ? 24.841 27.405 76.042 1.00 7.24 231 PHE B N 1
ATOM 3772 C CA . PHE B 1 252 ? 25.542 26.277 75.453 1.00 7.64 231 PHE B CA 1
ATOM 3773 C C . PHE B 1 252 ? 25.859 26.516 73.999 1.00 7.74 231 PHE B C 1
ATOM 3774 O O . PHE B 1 252 ? 25.115 27.171 73.304 1.00 8.96 231 PHE B O 1
ATOM 3782 N N . LEU B 1 253 ? 26.968 25.939 73.563 1.00 8.74 232 LEU B N 1
ATOM 3783 C CA . LEU B 1 253 ? 27.209 25.715 72.169 1.00 8.48 232 LEU B CA 1
ATOM 3784 C C . LEU B 1 253 ? 27.282 24.181 72.045 1.00 9.76 232 LEU B C 1
ATOM 3785 O O . LEU B 1 253 ? 28.294 23.558 72.366 1.00 10.22 232 LEU B O 1
ATOM 3790 N N . VAL B 1 254 ? 26.167 23.600 71.614 1.00 9.40 233 VAL B N 1
ATOM 3791 C CA . VAL B 1 254 ? 25.955 22.143 71.573 1.00 11.23 233 VAL B CA 1
ATOM 3792 C C . VAL B 1 254 ? 26.462 21.546 70.256 1.00 11.99 233 VAL B C 1
ATOM 3793 O O . VAL B 1 254 ? 26.198 22.097 69.167 1.00 11.85 233 VAL B O 1
ATOM 3797 N N . GLY B 1 255 ? 27.178 20.423 70.348 1.00 12.29 234 GLY B N 1
ATOM 3798 C CA . GLY B 1 255 ? 27.555 19.647 69.160 1.00 11.75 234 GLY B CA 1
ATOM 3799 C C . GLY B 1 255 ? 26.493 18.643 68.671 1.00 11.67 234 GLY B C 1
ATOM 3800 O O . GLY B 1 255 ? 25.391 19.053 68.260 1.00 11.27 234 GLY B O 1
ATOM 3801 N N . GLY B 1 256 ? 26.786 17.335 68.766 1.00 11.56 235 GLY B N 1
ATOM 3802 C CA . GLY B 1 256 ? 25.955 16.308 68.124 1.00 11.63 235 GLY B CA 1
ATOM 3803 C C . GLY B 1 256 ? 24.502 16.311 68.587 1.00 11.62 235 GLY B C 1
ATOM 3804 O O . GLY B 1 256 ? 23.618 15.965 67.835 1.00 13.06 235 GLY B O 1
ATOM 3805 N N . ALA B 1 257 ? 24.257 16.704 69.836 1.00 11.79 236 ALA B N 1
ATOM 3806 C CA . ALA B 1 257 ? 22.906 16.720 70.405 1.00 11.75 236 ALA B CA 1
ATOM 3807 C C . ALA B 1 257 ? 21.991 17.708 69.674 1.00 11.61 236 ALA B C 1
ATOM 3808 O O . ALA B 1 257 ? 20.733 17.605 69.742 1.00 11.57 236 ALA B O 1
ATOM 3810 N N . SER B 1 258 ? 22.609 18.661 68.967 1.00 11.90 237 SER B N 1
ATOM 3811 C CA . SER B 1 258 ? 21.818 19.634 68.207 1.00 12.02 237 SER B CA 1
ATOM 3812 C C . SER B 1 258 ? 21.250 19.083 66.884 1.00 12.17 237 SER B C 1
ATOM 3813 O O . SER B 1 258 ? 20.403 19.724 66.284 1.00 11.41 237 SER B O 1
ATOM 3816 N N . LEU B 1 259 ? 21.656 17.868 66.489 1.00 11.43 238 LEU B N 1
ATOM 3817 C CA . LEU B 1 259 ? 21.150 17.212 65.271 1.00 11.97 238 LEU B CA 1
ATOM 3818 C C . LEU B 1 259 ? 20.010 16.231 65.595 1.00 12.47 238 LEU B C 1
ATOM 3819 O O . LEU B 1 259 ? 19.594 15.454 64.716 1.00 12.82 238 LEU B O 1
ATOM 3824 N N . LYS B 1 260 ? 19.493 16.283 66.832 1.00 12.69 239 LYS B N 1
ATOM 3825 C CA . LYS B 1 260 ? 18.365 15.456 67.296 1.00 14.10 239 LYS B CA 1
ATOM 3826 C C . LYS B 1 260 ? 17.209 16.318 67.792 1.00 13.19 239 LYS B C 1
ATOM 3827 O O . LYS B 1 260 ? 17.422 17.413 68.308 1.00 11.30 239 LYS B O 1
ATOM 3833 N N . PRO B 1 261 ? 15.967 15.821 67.676 1.00 13.17 240 PRO B N 1
ATOM 3834 C CA . PRO B 1 261 ? 14.829 16.568 68.184 1.00 13.19 240 PRO B CA 1
ATOM 3835 C C . PRO B 1 261 ? 14.969 16.997 69.655 1.00 12.82 240 PRO B C 1
ATOM 3836 O O . PRO B 1 261 ? 14.451 18.050 70.047 1.00 13.61 240 PRO B O 1
ATOM 3840 N N . THR B 1 262 ? 15.680 16.184 70.430 1.00 13.09 241 THR B N 1
ATOM 3841 C CA . THR B 1 262 ? 15.842 16.431 71.855 1.00 12.95 241 THR B CA 1
ATOM 3842 C C . THR B 1 262 ? 16.768 17.620 72.177 1.00 12.65 241 THR B C 1
ATOM 3843 O O . THR B 1 262 ? 16.905 17.980 73.317 1.00 12.93 241 THR B O 1
ATOM 3847 N N . PHE B 1 263 ? 17.355 18.243 71.161 1.00 12.19 242 PHE B N 1
ATOM 3848 C CA . PHE B 1 263 ? 17.888 19.588 71.314 1.00 11.48 242 PHE B CA 1
ATOM 3849 C C . PHE B 1 263 ? 16.839 20.485 71.988 1.00 11.86 242 PHE B C 1
ATOM 3850 O O . PHE B 1 263 ? 17.198 21.372 72.754 1.00 11.06 242 PHE B O 1
ATOM 3858 N N . ALA B 1 264 ? 15.540 20.242 71.731 1.00 11.56 243 ALA B N 1
ATOM 3859 C CA . ALA B 1 264 ? 14.472 20.979 72.410 1.00 11.61 243 ALA B CA 1
ATOM 3860 C C . ALA B 1 264 ? 14.596 20.916 73.958 1.00 11.35 243 ALA B C 1
ATOM 3861 O O . ALA B 1 264 ? 14.298 21.887 74.640 1.00 11.58 243 ALA B O 1
ATOM 3863 N N . LYS B 1 265 ? 15.027 19.778 74.505 1.00 11.75 244 LYS B N 1
ATOM 3864 C CA . LYS B 1 265 ? 15.176 19.627 75.965 1.00 12.11 244 LYS B CA 1
ATOM 3865 C C . LYS B 1 265 ? 16.299 20.512 76.484 1.00 12.00 244 LYS B C 1
ATOM 3866 O O . LYS B 1 265 ? 16.207 21.084 77.577 1.00 12.42 244 LYS B O 1
ATOM 3872 N N . ILE B 1 266 ? 17.349 20.661 75.685 1.00 12.07 245 ILE B N 1
ATOM 3873 C CA . ILE B 1 266 ? 18.436 21.558 76.053 1.00 10.46 245 ILE B CA 1
ATOM 3874 C C . ILE B 1 266 ? 17.970 23.017 76.033 1.00 10.54 245 ILE B C 1
ATOM 3875 O O . ILE B 1 266 ? 18.282 23.792 76.951 1.00 11.37 245 ILE B O 1
ATOM 3880 N N . ILE B 1 267 ? 17.214 23.402 75.013 1.00 9.60 246 ILE B N 1
ATOM 3881 C CA . ILE B 1 267 ? 16.624 24.750 75.004 1.00 9.56 246 ILE B CA 1
ATOM 3882 C C . ILE B 1 267 ? 15.778 24.937 76.296 1.00 10.62 246 ILE B C 1
ATOM 3883 O O . ILE B 1 267 ? 15.824 25.983 76.981 1.00 11.54 246 ILE B O 1
ATOM 3888 N N . GLU B 1 268 ? 15.000 23.916 76.645 1.00 10.75 247 GLU B N 1
ATOM 3889 C CA . GLU B 1 268 ? 14.099 24.002 77.796 1.00 11.58 247 GLU B CA 1
ATOM 3890 C C . GLU B 1 268 ? 14.871 24.180 79.105 1.00 12.01 247 GLU B C 1
ATOM 3891 O O . GLU B 1 268 ? 14.403 24.819 80.013 1.00 10.52 247 GLU B O 1
ATOM 3893 N N . SER B 1 269 ? 16.069 23.623 79.197 1.00 11.91 248 SER B N 1
ATOM 3894 C CA . SER B 1 269 ? 16.849 23.785 80.435 1.00 11.75 248 SER B CA 1
ATOM 3895 C C . SER B 1 269 ? 17.253 25.219 80.698 1.00 11.58 248 SER B C 1
ATOM 3896 O O . SER B 1 269 ? 17.541 25.580 81.848 1.00 11.68 248 SER B O 1
ATOM 3899 N N . ALA B 1 270 ? 17.248 26.050 79.648 1.00 12.43 249 ALA B N 1
ATOM 3900 C CA . ALA B 1 270 ? 17.723 27.427 79.726 1.00 14.08 249 ALA B CA 1
ATOM 3901 C C . ALA B 1 270 ? 16.597 28.421 79.972 1.00 15.20 249 ALA B C 1
ATOM 3902 O O . ALA B 1 270 ? 16.811 29.637 79.875 1.00 16.77 249 ALA B O 1
ATOM 3904 N N . GLN B 1 271 ? 15.401 27.909 80.260 1.00 16.46 250 GLN B N 1
ATOM 3905 C CA . GLN B 1 271 ? 14.226 28.736 80.506 1.00 18.24 250 GLN B CA 1
ATOM 3906 C C . GLN B 1 271 ? 14.268 29.489 81.838 1.00 19.46 250 GLN B C 1
ATOM 3907 O O . GLN B 1 271 ? 13.560 30.484 82.004 1.00 20.17 250 GLN B O 1
#

Radius of gyration: 24.23 Å; Cα contacts (8 Å, |Δi|>4): 1084; chains: 2; bounding box: 59×42×70 Å

Nearest PDB structures (foldseek):
  3krs-assembly1_B  TM=1.003E+00  e=1.182E-53  Cryptosporidium parvum Iowa II
  4z0j-assembly1_B  TM=9.688E-01  e=3.215E-35  Plasmodium falciparum
  2vff-assembly1_A  TM=9.681E-01  e=7.995E-35  Plasmodium falciparum
  6nxq-assembly1_A-2  TM=9.650E-01  e=1.024E-33  Arabidopsis thaliana
  6nxw-assembly2_D  TM=9.597E-01  e=1.880E-33  Arabidopsis thaliana

CATH classification: 3.20.20.70

Sequence (498 aa):
SRKYFVGGNFKCNGTKESLKTLIDSSFKQVESSNSSEVYVFPTSLHISSLVKEFFGNDHPGVFKIIGSSQNISSCTGNGAFTGEVSCEEMMLKKDMMDVDCSLVGHSERRQYYSETDQIVNNNKVKKGLENGLKIVLCIGESLSSERETGKTNDVIQKKQLTEALKDVSDLSNLVIAYEPIWAIGTGVVATPGQAQEAHAFIREYVTRMYNPQVSSNLRIIYGGSSVTPDNCNELIKCADIDGFLVGGASLKPTFAKIIESAQSRKYFVGGNFKCNGTKESLKTLIDSFKQVESSNSSEVYVFPTSLHISSLVKEFFGNDHPGVFKIIGSSQNISCCTGNGAFTGEVSCEEMLKKDMMDVDCSLVGHSERRQYYSETDQIVNNNKVKKGLENGLKIVLCIGESLSSERETGKTNDVIQKKQLTEALKDVSDLSNLVIAYEPIWAIGTGVVATPGQAQEAHAFIREYVTRMYNPQVSSNLRIIYGGSSVTPDNCNELIKCADIDGFLVGGASLKPTFAKIIESAQ